Protein AF-A0A1I4RVF0-F1 (afdb_monomer)

Foldseek 3Di:
DDDPDDPDDDDQFFDFALWAFQFAALDADFDPCQLVFDPVDFDQQFWFWKFWWKKFFQFFAAAFDDKAAWDLVFFIETHADADPPPHFGWHALVQVLVLLLLLLCLLQSHFQAPDDWAQDWDQDPFPLCCVPAVVQQWDDDQQAIEGQWFKWWWFQDPPPRFIKTFTWHKAKEFLVNVCVQQVNCCSQKPAQFQFFVVVVVVCCVGPNFQKWAWDWAPFDWDQAPPRGTYTGTHTHDTRHHDFIWGWATGGFRHIRDVVDGDGDGITMTTGPTDPVLMDTADPVQVVFACSQPVPPPNCVVQVVDRIQMKIFHAPVPSHTPHIYNDSSDIGGFPAIQLLQACLSPPLNNDFADPPNHHTLSCSACWDDGPDPRRTGHHQKTWHMWGWPDHFFWDDWDKAFDDDDDCNLVLRFWDACDPLLFFHPDSNNHGDDSNDNSIHTRHGMDRFAADRVQQDGDDQDPVRVSRSSRMYIYGTTGRRIMTIIMMTGDSHRLLSLLSSLCSQCVLVDPQFFTAGHPPSLRNGRTMHMDTDQQPIWMGRPNPVDDTDRGDPVVSNSSVVSNLVVQQVVVVVVVWGSCQASSNLLVRLSRGNVLQVVQCVSNVYHSHDADDDPVDDRSSVSSNSNGHDHRSRSSSVRHHTDPPPSCSDDDPLPDPCRRPQLVVLCVVVVPPDSVCCLLHVNVLVVLVPDDDPVSVVVLVSSVVSCVVVVCPVDHDPVSVCCCCVRSNNDD

Organism: Ectothiorhodospira mobilis (NCBI:txid195064)

Solvent-accessible surface area (backbone atoms only — not comparable to full-atom values): 39232 Å² total; per-residue (Å²): 133,87,87,90,78,78,89,71,74,89,73,74,48,27,46,46,36,24,51,51,50,24,47,68,64,55,62,57,43,52,54,90,62,42,87,67,68,56,94,88,52,69,45,65,78,8,32,26,38,34,45,24,32,43,36,38,23,76,20,40,33,22,43,73,43,64,71,44,80,42,36,84,88,40,50,12,39,40,34,49,20,47,58,60,98,84,44,58,45,36,42,56,18,68,58,54,45,52,47,40,41,60,41,29,26,62,75,44,33,27,61,74,55,96,60,81,79,44,64,51,60,48,76,52,90,51,79,55,31,26,88,82,41,40,59,72,47,33,46,84,47,88,88,10,48,24,69,57,45,46,35,30,37,37,29,63,38,91,89,78,64,48,50,31,36,30,41,27,42,64,27,37,32,45,26,63,55,50,16,64,67,47,72,38,67,61,47,52,50,40,59,60,32,73,54,28,63,67,58,54,58,50,40,50,76,61,59,47,73,53,68,42,30,21,36,72,45,74,74,42,66,39,88,42,60,93,83,39,31,39,35,48,20,43,50,40,56,73,74,73,31,88,44,62,28,36,60,45,76,53,48,30,87,43,53,27,44,85,91,48,83,75,44,80,50,70,40,35,31,42,27,78,63,39,71,89,65,51,40,74,57,54,66,71,41,50,52,44,36,42,73,74,33,68,88,35,72,59,42,65,55,40,77,77,48,76,67,30,71,35,21,30,34,68,59,82,78,87,47,75,56,41,51,29,76,36,80,86,42,59,43,60,34,78,37,33,50,52,54,19,44,37,46,48,25,59,60,30,64,54,61,41,25,91,97,59,39,32,27,57,34,35,64,38,59,24,44,81,28,94,47,76,90,26,40,40,82,45,34,52,46,48,44,59,23,39,43,59,85,84,83,58,63,43,85,67,48,66,26,62,87,78,74,91,61,69,79,53,28,60,65,44,26,57,60,69,53,69,67,62,14,30,49,66,47,62,86,79,31,72,54,40,48,68,44,92,84,31,34,54,34,50,52,78,41,52,45,31,49,46,74,92,69,47,49,76,63,76,66,47,82,73,50,66,71,44,19,57,66,27,34,32,42,29,28,32,47,54,72,48,37,25,44,32,42,35,40,37,49,55,31,38,51,43,54,48,4,41,52,50,21,43,54,28,59,71,71,42,82,75,41,39,46,74,43,62,46,56,39,60,26,37,20,10,29,28,43,49,44,75,38,37,88,71,28,48,52,38,49,58,33,85,90,47,75,62,59,84,50,40,71,69,60,54,48,50,27,28,48,39,20,51,54,50,45,33,52,62,35,38,78,65,72,35,48,42,83,31,20,55,41,43,35,23,51,53,44,33,16,24,25,79,45,39,65,54,47,26,66,71,28,67,30,57,64,34,76,67,54,75,60,99,88,44,50,45,68,60,51,34,54,76,66,39,27,22,55,55,59,68,24,62,62,67,65,51,77,50,42,67,63,69,69,59,50,72,73,85,57,86,51,82,38,77,67,46,41,52,47,50,60,50,50,25,63,77,66,69,49,93,47,65,64,59,38,75,72,29,67,63,49,55,54,62,53,68,75,49,63,72,72,62,32,54,54,52,49,53,35,54,49,52,46,34,55,78,66,57,51,74,81,76,52,56,78,81,41,50,54,46,39,32,77,73,70,61,78,52,135

InterPro domains:
  IPR005537 CRISPR type III-associated protein [PF03787] (54-289)
  IPR023825 CRISPR-associated RAMP BGP1436 [TIGR03986] (18-589)

Mean predicted aligned error: 10.96 Å

Sequence (729 aa):
MADRNGNRGGQEQAISAPYNFVPLSGWVHTPEWGPQVGHDRPFRDGVSGTLAFTLHADSPLLVGGPQKPATESAPGEVHPFRLGDNGPYAIPGSSLKGMLRSVVEIAGFGRMRMVDDQRLSVRDLTSGARPFYGDRMTENKGGGSRPKSRAGWLRLDPETGRPRLTPCQYARVEHDDLARFSGDDWWKAVKREPQAKRKYERWHRRAGDRTIRFTPEPEKAHDHSRGNKLVYRKATDLGSGETEGTLVFTGQPSTRDPKKPGRKHLEFIFFDCDRDAEQEIAEPVWRDFLHIHAESDDWEAWRKESWIPVFYLDDGKGGIASMGLALMYRLAYENSIHEAIVHTSSEHLALPGEGHGYDLADLLFGTVGAEQDAALRGRVTCEYATAEGDPRPMKPQTTILNGPKPTFYPNYVVQKSDGRGRLKDAKKGYATFMDKDVVIRGFKRYPARPADQVAVQEVTNTQQKNRKVQVKLHPLEPGTTFRGRIRFHNLRPAELGALLWAMTWGGNQQLRHGLGMGKPFGFGQVRLEVDPAASELLPNDPAVGSPAVDEAILAQYRQAFVTHMEAEHGRRGGAWSTCRQIANLVAMADPANAPQYEAATGTELRHLHLDERTNEFRDAKNAHAVLPDYAAVLGVETGGEARGSGGAGDYGHPWLDEAIPRLVAENHARDPEEIIRGKTLAEAWNGLEGEEREAVRAAIKALWEKRGLLEDPPRSQKKLIRNVYGWLE

pLDDT: mean 89.82, std 12.07, range [23.12, 98.88]

Structure (mmCIF, N/CA/C/O backbone):
data_AF-A0A1I4RVF0-F1
#
_entry.id   AF-A0A1I4RVF0-F1
#
loop_
_atom_site.group_PDB
_atom_site.id
_atom_site.type_symbol
_atom_site.label_atom_id
_atom_site.label_alt_id
_atom_site.label_comp_id
_atom_site.label_asym_id
_atom_site.label_entity_id
_atom_site.label_seq_id
_atom_site.pdbx_PDB_ins_code
_atom_site.Cartn_x
_atom_site.Cartn_y
_atom_site.Cartn_z
_atom_site.occupancy
_atom_site.B_iso_or_equiv
_atom_site.auth_seq_id
_atom_site.auth_comp_id
_atom_site.auth_asym_id
_atom_site.auth_atom_id
_atom_site.pdbx_PDB_model_num
ATOM 1 N N . MET A 1 1 ? 34.444 -10.234 19.963 1.00 31.52 1 MET A N 1
ATOM 2 C CA . MET A 1 1 ? 35.204 -11.160 19.094 1.00 31.52 1 MET A CA 1
ATOM 3 C C . MET A 1 1 ? 34.784 -12.571 19.463 1.00 31.52 1 MET A C 1
ATOM 5 O O . MET A 1 1 ? 34.744 -12.810 20.657 1.00 31.52 1 MET A O 1
ATOM 9 N N . ALA A 1 2 ? 34.487 -13.403 18.448 1.00 27.31 2 ALA A N 1
ATOM 10 C CA . ALA A 1 2 ? 34.086 -14.828 18.479 1.00 27.31 2 ALA A CA 1
ATOM 11 C C . ALA A 1 2 ? 32.836 -15.140 19.341 1.00 27.31 2 ALA A C 1
ATOM 13 O O . ALA A 1 2 ? 32.809 -14.826 20.515 1.00 27.31 2 ALA A O 1
ATOM 14 N N . ASP A 1 3 ? 31.711 -15.650 18.839 1.00 23.12 3 ASP A N 1
ATOM 15 C CA . ASP A 1 3 ? 31.507 -16.654 17.794 1.00 23.12 3 ASP A CA 1
ATOM 16 C C . ASP A 1 3 ? 30.412 -16.231 16.798 1.00 23.12 3 ASP A C 1
ATOM 18 O O . ASP A 1 3 ? 29.235 -16.105 17.130 1.00 23.12 3 ASP A O 1
ATOM 22 N N . ARG A 1 4 ? 30.799 -16.032 15.535 1.00 30.28 4 ARG A N 1
ATOM 23 C CA . ARG A 1 4 ? 29.888 -15.986 14.379 1.00 30.28 4 ARG A CA 1
ATOM 24 C C . ARG A 1 4 ? 30.292 -17.104 13.430 1.00 30.28 4 ARG A C 1
ATOM 26 O O . ARG A 1 4 ? 30.818 -16.844 12.359 1.00 30.28 4 ARG A O 1
ATOM 33 N N . ASN A 1 5 ? 30.123 -18.341 13.878 1.00 32.56 5 ASN A N 1
ATOM 34 C CA . ASN A 1 5 ? 30.130 -19.520 13.016 1.00 32.56 5 ASN A CA 1
ATOM 35 C C . ASN A 1 5 ? 29.340 -20.648 13.693 1.00 32.56 5 ASN A C 1
ATOM 37 O O . ASN A 1 5 ? 29.842 -21.728 13.979 1.00 32.56 5 ASN A O 1
ATOM 41 N N . GLY A 1 6 ? 28.063 -20.368 13.954 1.00 26.19 6 GLY A N 1
ATOM 42 C CA . GLY A 1 6 ? 27.062 -21.396 14.198 1.00 26.19 6 GLY A CA 1
ATOM 43 C C . GLY A 1 6 ? 26.441 -21.790 12.867 1.00 26.19 6 GLY A C 1
ATOM 44 O O . GLY A 1 6 ? 25.576 -21.085 12.352 1.00 26.19 6 GLY A O 1
ATOM 45 N N . ASN A 1 7 ? 26.906 -22.902 12.313 1.00 31.20 7 ASN A N 1
ATOM 46 C CA . ASN A 1 7 ? 26.245 -23.652 11.257 1.00 31.20 7 ASN A CA 1
ATOM 47 C C . ASN A 1 7 ? 24.823 -24.028 11.733 1.00 31.20 7 ASN A C 1
ATOM 49 O O . ASN A 1 7 ? 24.636 -25.063 12.368 1.00 31.20 7 ASN A O 1
ATOM 53 N N . ARG A 1 8 ? 23.822 -23.165 11.500 1.00 32.34 8 ARG A N 1
ATOM 54 C CA . ARG A 1 8 ? 22.405 -23.539 11.611 1.00 32.34 8 ARG A CA 1
ATOM 55 C C . ARG A 1 8 ? 22.032 -24.237 10.307 1.00 32.34 8 ARG A C 1
ATOM 57 O O . ARG A 1 8 ? 21.879 -23.584 9.278 1.00 32.34 8 ARG A O 1
ATOM 64 N N . GLY A 1 9 ? 21.934 -25.565 10.355 1.00 26.28 9 GLY A N 1
ATOM 65 C CA . GLY A 1 9 ? 21.313 -26.357 9.295 1.00 26.28 9 GLY A CA 1
ATOM 66 C C . GLY A 1 9 ? 19.937 -25.789 8.930 1.00 26.28 9 GLY A C 1
ATOM 67 O O . GLY A 1 9 ? 19.254 -25.225 9.783 1.00 26.28 9 GLY A O 1
ATOM 68 N N . GLY A 1 10 ? 19.586 -25.887 7.646 1.00 35.22 10 GLY A N 1
ATOM 69 C CA . GLY A 1 10 ? 18.468 -25.201 6.999 1.00 35.22 10 GLY A CA 1
ATOM 70 C C . GLY A 1 10 ? 17.158 -25.196 7.783 1.00 35.22 10 GLY A C 1
ATOM 71 O O . GLY A 1 10 ? 16.382 -26.141 7.702 1.00 35.22 10 GLY A O 1
ATOM 72 N N . GLN A 1 11 ? 16.883 -24.086 8.466 1.00 42.00 11 GLN A N 1
ATOM 73 C CA . GLN A 1 11 ? 15.515 -23.708 8.785 1.00 42.00 11 GLN A CA 1
ATOM 74 C C . GLN A 1 11 ? 14.950 -22.947 7.587 1.00 42.00 11 GLN A C 1
ATOM 76 O O . GLN A 1 11 ? 15.503 -21.947 7.130 1.00 42.00 11 GLN A O 1
ATOM 81 N N . GLU A 1 12 ? 13.880 -23.503 7.038 1.00 53.47 12 GLU A N 1
ATOM 82 C CA . GLU A 1 12 ? 13.082 -22.967 5.947 1.00 53.47 12 GLU A CA 1
ATOM 83 C C . GLU A 1 12 ? 12.442 -21.645 6.396 1.00 53.47 12 GLU A C 1
ATOM 85 O O . GLU A 1 12 ? 11.493 -21.654 7.169 1.00 53.47 12 GLU A O 1
ATOM 90 N N . GLN A 1 13 ? 12.988 -20.505 5.964 1.00 76.44 13 GLN A N 1
ATOM 91 C CA . GLN A 1 13 ? 12.500 -19.189 6.394 1.00 76.44 13 GLN A CA 1
ATOM 92 C C . GLN A 1 13 ? 11.445 -18.628 5.437 1.00 76.44 13 GLN A C 1
ATOM 94 O O . GLN A 1 13 ? 11.623 -18.625 4.214 1.00 76.44 13 GLN A O 1
ATOM 99 N N . ALA A 1 14 ? 10.367 -18.111 6.021 1.00 92.06 14 ALA A N 1
ATOM 100 C CA . ALA A 1 14 ? 9.341 -17.338 5.332 1.00 92.06 14 ALA A CA 1
ATOM 101 C C . ALA A 1 14 ? 9.842 -15.934 4.917 1.00 92.06 14 ALA A C 1
ATOM 103 O O . ALA A 1 14 ? 11.005 -15.575 5.113 1.00 92.06 14 ALA A O 1
ATOM 104 N N . ILE A 1 15 ? 8.966 -15.093 4.352 1.00 93.56 15 ILE A N 1
ATOM 105 C CA . ILE A 1 15 ? 9.299 -13.677 4.120 1.00 93.56 15 ILE A CA 1
ATOM 106 C C . ILE A 1 15 ? 9.163 -12.871 5.418 1.00 93.56 15 ILE A C 1
ATOM 108 O O . ILE A 1 15 ? 8.072 -12.772 5.974 1.00 93.56 15 ILE A O 1
ATOM 112 N N . SER A 1 16 ? 10.244 -12.197 5.820 1.00 93.31 16 SER A N 1
ATOM 113 C CA . SER A 1 16 ? 10.211 -11.160 6.857 1.00 93.31 16 SER A CA 1
ATOM 114 C C . SER A 1 16 ? 9.492 -9.899 6.353 1.00 93.31 16 SER A C 1
ATOM 116 O O . SER A 1 16 ? 9.802 -9.356 5.286 1.00 93.31 16 SER A O 1
ATOM 118 N N . ALA A 1 17 ? 8.505 -9.436 7.116 1.00 94.69 17 ALA A N 1
ATOM 119 C CA . ALA A 1 17 ? 7.811 -8.175 6.893 1.00 94.69 17 ALA A CA 1
ATOM 120 C C . ALA A 1 17 ? 7.305 -7.631 8.236 1.00 94.69 17 ALA A C 1
ATOM 122 O O . ALA A 1 17 ? 6.844 -8.408 9.066 1.00 94.69 17 ALA A O 1
ATOM 123 N N . PRO A 1 18 ? 7.283 -6.303 8.454 1.00 95.44 18 PRO A N 1
ATOM 124 C CA . PRO A 1 18 ? 6.752 -5.749 9.696 1.00 95.44 18 PRO A CA 1
ATOM 125 C C . PRO A 1 18 ? 5.219 -5.712 9.726 1.00 95.44 18 PRO A C 1
ATOM 127 O O . PRO A 1 18 ? 4.635 -5.216 10.685 1.00 95.44 18 PRO A O 1
ATOM 130 N N . TYR A 1 19 ? 4.580 -6.174 8.652 1.00 96.62 19 TYR A N 1
ATOM 131 C CA . TYR A 1 19 ? 3.144 -6.178 8.431 1.00 96.62 19 TYR A CA 1
ATOM 132 C C . TYR A 1 19 ? 2.695 -7.548 7.936 1.00 96.62 19 TYR A C 1
ATOM 134 O O . TYR A 1 19 ? 3.459 -8.260 7.284 1.00 96.62 19 TYR A O 1
ATOM 142 N N . ASN A 1 20 ? 1.424 -7.850 8.161 1.00 97.00 20 ASN A N 1
ATOM 143 C CA . ASN A 1 20 ? 0.711 -8.922 7.487 1.00 97.00 20 ASN A CA 1
ATOM 144 C C . ASN A 1 20 ? -0.647 -8.386 6.997 1.00 97.00 20 ASN A C 1
ATOM 146 O O . ASN A 1 20 ? -0.831 -7.167 6.899 1.00 97.00 20 ASN A O 1
ATOM 150 N N . PHE A 1 21 ? -1.563 -9.258 6.598 1.00 97.38 21 PHE A N 1
ATOM 151 C CA . PHE A 1 21 ? -2.809 -8.868 5.951 1.00 97.38 21 PHE A CA 1
ATOM 152 C C . PHE A 1 21 ? -3.987 -9.617 6.549 1.00 97.38 21 PHE A C 1
ATOM 154 O O . PHE A 1 21 ? -3.898 -10.811 6.818 1.00 97.38 21 PHE A O 1
ATOM 161 N N . VAL A 1 22 ? -5.096 -8.906 6.716 1.00 98.06 22 VAL A N 1
ATOM 162 C CA . VAL A 1 22 ? -6.393 -9.531 6.936 1.00 98.06 22 VAL A CA 1
ATOM 163 C C . VAL A 1 22 ? -7.003 -9.829 5.564 1.00 98.06 22 VAL A C 1
ATOM 165 O O . VAL A 1 22 ? -7.136 -8.886 4.778 1.00 98.06 22 VAL A O 1
ATOM 168 N N . PRO A 1 23 ? -7.340 -11.093 5.244 1.00 96.25 23 PRO A N 1
ATOM 169 C CA . PRO A 1 23 ? -7.918 -11.442 3.949 1.00 96.25 23 PRO A CA 1
ATOM 170 C C . PRO A 1 23 ? -9.249 -10.728 3.707 1.00 96.25 23 PRO A C 1
ATOM 172 O O . PRO A 1 23 ? -9.954 -10.380 4.653 1.00 96.25 23 PRO A O 1
ATOM 175 N N . LEU A 1 24 ? -9.571 -10.512 2.430 1.00 94.75 24 LEU A N 1
ATOM 176 C CA . LEU A 1 24 ? -10.883 -10.014 2.029 1.00 94.75 24 LEU A CA 1
ATOM 177 C C . LEU A 1 24 ? -11.914 -11.136 2.054 1.00 94.75 24 LEU A C 1
ATOM 179 O O . LEU A 1 24 ? -11.693 -12.199 1.477 1.00 94.75 24 LEU A O 1
ATOM 183 N N . SER A 1 25 ? -13.060 -10.847 2.658 1.00 94.06 25 SER A N 1
ATOM 184 C CA . SER A 1 25 ? -14.284 -11.623 2.509 1.00 94.06 25 SER A CA 1
ATOM 185 C C . SER A 1 25 ? -14.731 -11.657 1.043 1.00 94.06 25 SER A C 1
ATOM 187 O O . SER A 1 25 ? -14.588 -10.672 0.320 1.00 94.06 25 SER A O 1
ATOM 189 N N . GLY A 1 26 ? -15.331 -12.770 0.614 1.00 92.81 26 GLY A N 1
ATOM 190 C CA . GLY A 1 26 ? -15.964 -12.893 -0.707 1.00 92.81 26 GLY A CA 1
ATOM 191 C C . GLY A 1 26 ? -17.271 -12.100 -0.862 1.00 92.81 26 GLY A C 1
ATOM 192 O O . GLY A 1 26 ? -17.894 -12.156 -1.913 1.00 92.81 26 GLY A O 1
ATOM 193 N N . TRP A 1 27 ? -17.701 -11.377 0.172 1.00 94.00 27 TRP A N 1
ATOM 194 C CA . TRP A 1 27 ? -18.919 -10.564 0.187 1.00 94.00 27 TRP A CA 1
ATOM 195 C C . TRP A 1 27 ? -18.754 -9.352 1.109 1.00 94.00 27 TRP A C 1
ATOM 197 O O . TRP A 1 27 ? -17.885 -9.346 1.992 1.00 94.00 27 TRP A O 1
ATOM 207 N N . VAL A 1 28 ? -19.617 -8.356 0.927 1.00 95.94 28 VAL A N 1
ATOM 208 C CA . VAL A 1 28 ? -19.710 -7.141 1.735 1.00 95.94 28 VAL A CA 1
ATOM 209 C C . VAL A 1 28 ? -21.043 -7.123 2.473 1.00 95.94 28 VAL A C 1
ATOM 211 O O . VAL A 1 28 ? -22.108 -7.321 1.889 1.00 95.94 28 VAL A O 1
ATOM 214 N N . HIS A 1 29 ? -21.010 -6.844 3.773 1.00 96.94 29 HIS A N 1
ATOM 215 C CA . HIS A 1 29 ? -22.234 -6.702 4.545 1.00 96.94 29 HIS A CA 1
ATOM 216 C C . HIS A 1 29 ? -22.848 -5.313 4.371 1.00 96.94 29 HIS A C 1
ATOM 218 O O . HIS A 1 29 ? -22.268 -4.293 4.748 1.00 96.94 29 HIS A O 1
ATOM 224 N N . THR A 1 30 ? -24.067 -5.300 3.838 1.00 96.06 30 THR A N 1
ATOM 225 C CA . THR A 1 30 ? -24.895 -4.113 3.643 1.00 96.06 30 THR A CA 1
ATOM 226 C C . THR A 1 30 ? -26.164 -4.246 4.491 1.00 96.06 30 THR A C 1
ATOM 228 O O . THR A 1 30 ? -27.055 -5.025 4.152 1.00 96.06 30 THR A O 1
ATOM 231 N N . PRO A 1 31 ? -26.263 -3.546 5.638 1.00 95.94 31 PRO A N 1
ATOM 232 C CA . PRO A 1 31 ? -27.449 -3.632 6.477 1.00 95.94 31 PRO A CA 1
ATOM 233 C C . PRO A 1 31 ? -28.730 -3.194 5.759 1.00 95.94 31 PRO A C 1
ATOM 235 O O . PRO A 1 31 ? -28.767 -2.134 5.134 1.00 95.94 31 PRO A O 1
ATOM 238 N N . GLU A 1 32 ? -29.813 -3.955 5.935 1.00 94.44 32 GLU A N 1
ATOM 239 C CA . GLU A 1 32 ? -31.128 -3.685 5.323 1.00 94.44 32 GLU A CA 1
ATOM 240 C C . GLU A 1 32 ? -31.720 -2.320 5.712 1.00 94.44 32 GLU A C 1
ATOM 242 O O . GLU A 1 32 ? -32.492 -1.722 4.966 1.00 94.44 32 GLU A O 1
ATOM 247 N N . TRP A 1 33 ? -31.338 -1.795 6.879 1.00 94.88 33 TRP A N 1
ATOM 248 C CA . TRP A 1 33 ? -31.778 -0.485 7.355 1.00 94.88 33 TRP A CA 1
ATOM 249 C C . TRP A 1 33 ? -30.941 0.665 6.798 1.00 94.88 33 TRP A C 1
ATOM 251 O O . TRP A 1 33 ? -31.292 1.820 7.024 1.00 94.88 33 TRP A O 1
ATOM 261 N N . GLY A 1 34 ? -29.848 0.382 6.081 1.00 93.31 34 GLY A N 1
ATOM 262 C CA . GLY A 1 34 ? -28.947 1.389 5.527 1.00 93.31 34 GLY A CA 1
ATOM 263 C C . GLY A 1 34 ? -29.659 2.484 4.718 1.00 93.31 34 GLY A C 1
ATOM 264 O O . GLY A 1 34 ? -29.406 3.657 4.982 1.00 93.31 34 GLY A O 1
ATOM 265 N N . PRO A 1 35 ? -30.601 2.150 3.811 1.00 90.56 35 PRO A N 1
ATOM 266 C CA . PRO A 1 35 ? -31.382 3.145 3.066 1.00 90.56 35 PRO A CA 1
ATOM 267 C C . PRO A 1 35 ? -32.287 4.038 3.931 1.00 90.56 35 PRO A C 1
ATOM 269 O O . PRO A 1 35 ? -32.709 5.096 3.483 1.00 90.56 35 PRO A O 1
ATOM 272 N N . GLN A 1 36 ? -32.604 3.619 5.159 1.00 91.94 36 GLN A N 1
ATOM 273 C CA . GLN A 1 36 ? -33.457 4.368 6.089 1.00 91.94 36 GLN A CA 1
ATOM 274 C C . GLN A 1 36 ? -32.647 5.304 6.997 1.00 91.94 36 GLN A C 1
ATOM 276 O O . GLN A 1 36 ? -33.224 6.048 7.790 1.00 91.94 36 GLN A O 1
ATOM 281 N N . VAL A 1 37 ? -31.313 5.253 6.931 1.00 92.00 37 VAL A N 1
ATOM 282 C CA . VAL A 1 37 ? -30.448 6.053 7.797 1.00 92.00 37 VAL A CA 1
ATOM 283 C C . VAL A 1 37 ? -30.539 7.529 7.414 1.00 92.00 37 VAL A C 1
ATOM 285 O O . VAL A 1 37 ? -30.130 7.932 6.330 1.00 92.00 37 VAL A O 1
ATOM 288 N N . GLY A 1 38 ? -31.007 8.347 8.356 1.00 86.50 38 GLY A N 1
ATOM 289 C CA . GLY A 1 38 ? -31.074 9.802 8.237 1.00 86.50 38 GLY A CA 1
ATOM 290 C C . GLY A 1 38 ? -30.643 10.516 9.520 1.00 86.50 38 GLY A C 1
ATOM 291 O O . GLY A 1 38 ? -30.521 9.909 10.589 1.00 86.50 38 GLY A O 1
ATOM 292 N N . HIS A 1 39 ? -30.400 11.825 9.403 1.00 88.06 39 HIS A N 1
ATOM 293 C CA . HIS A 1 39 ? -30.168 12.729 10.548 1.00 88.06 39 HIS A CA 1
ATOM 294 C C . HIS A 1 39 ? -31.462 13.408 11.023 1.00 88.06 39 HIS A C 1
ATOM 296 O O . HIS A 1 39 ? -31.506 13.968 12.111 1.00 88.06 39 HIS A O 1
ATOM 302 N N . ASP A 1 40 ? -32.507 13.385 10.201 1.00 90.75 40 ASP A N 1
ATOM 303 C CA . ASP A 1 40 ? -33.799 14.037 10.424 1.00 90.75 40 ASP A CA 1
ATOM 304 C C . ASP A 1 40 ? -34.864 13.080 10.981 1.00 90.75 40 ASP A C 1
ATOM 306 O O . ASP A 1 40 ? -35.785 13.519 11.669 1.00 90.75 40 ASP A O 1
ATOM 310 N N . ARG A 1 41 ? -34.734 11.774 10.715 1.00 91.81 41 ARG A N 1
ATOM 311 C CA . ARG A 1 41 ? -35.668 10.735 11.173 1.00 91.81 41 ARG A CA 1
ATOM 312 C C . ARG A 1 41 ? -34.951 9.676 12.010 1.00 91.81 41 ARG A C 1
ATOM 314 O O . ARG A 1 41 ? -34.367 8.745 11.454 1.00 91.81 41 ARG A O 1
ATOM 321 N N . PRO A 1 42 ? -34.979 9.806 13.348 1.00 93.50 42 PRO A N 1
ATOM 322 C CA . PRO A 1 42 ? -34.372 8.823 14.229 1.00 93.50 42 PRO A CA 1
ATOM 323 C C . PRO A 1 42 ? -35.067 7.458 14.169 1.00 93.50 42 PRO A C 1
ATOM 325 O O . PRO A 1 42 ? -36.295 7.380 14.114 1.00 93.50 42 PRO A O 1
ATOM 328 N N . PHE A 1 43 ? -34.291 6.375 14.230 1.00 96.75 43 PHE A N 1
ATOM 329 C CA . PHE A 1 43 ? -34.828 5.035 14.439 1.00 96.75 43 PHE A CA 1
ATOM 330 C C . PHE A 1 43 ? -35.451 4.954 15.825 1.00 96.75 43 PHE A C 1
ATOM 332 O O . PHE A 1 43 ? -34.860 5.433 16.794 1.00 96.75 43 PHE A O 1
ATOM 339 N N . ARG A 1 44 ? -36.607 4.298 15.938 1.00 95.62 44 ARG A N 1
ATOM 340 C CA . ARG A 1 44 ? -37.278 4.112 17.228 1.00 95.62 44 ARG A CA 1
ATOM 341 C C . ARG A 1 44 ? -36.400 3.352 18.229 1.00 95.62 44 ARG A C 1
ATOM 343 O O . ARG A 1 44 ? -36.330 3.736 19.386 1.00 95.62 44 ARG A O 1
ATOM 350 N N . ASP A 1 45 ? -35.705 2.312 17.773 1.00 95.69 45 ASP A N 1
ATOM 351 C CA . ASP A 1 45 ? -34.746 1.526 18.562 1.00 95.69 45 ASP A CA 1
ATOM 352 C C . ASP A 1 45 ? -33.329 2.133 18.583 1.00 95.69 45 ASP A C 1
ATOM 354 O O . ASP A 1 45 ? -32.399 1.520 19.105 1.00 95.69 45 ASP A O 1
ATOM 358 N N . GLY A 1 46 ? -33.142 3.314 17.989 1.00 97.06 46 GLY A N 1
ATOM 359 C CA . GLY A 1 46 ? -31.855 3.992 17.935 1.00 97.06 46 GLY A CA 1
ATOM 360 C C . GLY A 1 46 ? -31.492 4.693 19.244 1.00 97.06 46 GLY A C 1
ATOM 361 O O . GLY A 1 46 ? -32.340 4.988 20.087 1.00 97.06 46 GLY A O 1
ATOM 362 N N . VAL A 1 47 ? -30.205 4.993 19.390 1.00 97.75 47 VAL A N 1
ATOM 363 C CA . VAL A 1 47 ? -29.629 5.657 20.561 1.00 97.75 47 VAL A CA 1
ATOM 364 C C . VAL A 1 47 ? -28.697 6.771 20.102 1.00 97.75 47 VAL A C 1
ATOM 366 O O . VAL A 1 47 ? -27.904 6.603 19.174 1.00 97.75 47 VAL A O 1
ATOM 369 N N . SER A 1 48 ? -28.766 7.916 20.768 1.00 97.75 48 SER A N 1
ATOM 370 C CA . SER A 1 48 ? -27.798 9.010 20.644 1.00 97.75 48 SER A CA 1
ATOM 371 C C . SER A 1 48 ? -27.016 9.157 21.947 1.00 97.75 48 SER A C 1
ATOM 373 O O . SER A 1 48 ? -27.457 8.675 22.985 1.00 97.75 48 SER A O 1
ATOM 375 N N . GLY A 1 49 ? -25.861 9.818 21.936 1.00 97.56 49 GLY A N 1
ATOM 376 C CA . GLY A 1 49 ? -25.134 10.024 23.185 1.00 97.56 49 GLY A CA 1
ATOM 377 C C . GLY A 1 49 ? -23.660 10.348 23.038 1.00 97.56 49 GLY A C 1
ATOM 378 O O . GLY A 1 49 ? -23.177 10.761 21.978 1.00 97.56 49 GLY A O 1
ATOM 379 N N . THR A 1 50 ? -22.949 10.163 24.147 1.00 98.50 50 THR A N 1
ATOM 380 C CA . THR A 1 50 ? -21.513 10.415 24.253 1.00 98.50 50 THR A CA 1
ATOM 381 C C . THR A 1 50 ? -20.835 9.272 24.999 1.00 98.50 50 THR A C 1
ATOM 383 O O . THR A 1 50 ? -21.259 8.905 26.087 1.00 98.50 50 THR A O 1
ATOM 386 N N . LEU A 1 51 ? -19.751 8.739 24.438 1.00 98.69 51 LEU A N 1
ATOM 387 C CA . LEU A 1 51 ? -18.860 7.794 25.107 1.00 98.69 51 LEU A CA 1
ATOM 388 C C . LEU A 1 51 ? -17.595 8.534 25.538 1.00 98.69 51 LEU A C 1
ATOM 390 O O . LEU A 1 51 ? -16.812 8.965 24.685 1.00 98.69 51 LEU A O 1
ATOM 394 N N . ALA A 1 52 ? -17.394 8.697 26.842 1.00 98.75 52 ALA A N 1
ATOM 395 C CA . ALA A 1 52 ? -16.120 9.148 27.386 1.00 98.75 52 ALA A CA 1
ATOM 396 C C . ALA A 1 52 ? -15.132 7.978 27.420 1.00 98.75 52 ALA A C 1
ATOM 398 O O . ALA A 1 52 ? -15.520 6.835 27.662 1.00 98.75 52 ALA A O 1
ATOM 399 N N . PHE A 1 53 ? -13.855 8.244 27.151 1.00 98.62 53 PHE A N 1
ATOM 400 C CA . PHE A 1 53 ? -12.834 7.203 27.171 1.00 98.62 53 PHE A CA 1
ATOM 401 C C . PHE A 1 53 ? -11.474 7.718 27.641 1.00 98.62 53 PHE A C 1
ATOM 403 O O . PHE A 1 53 ? -11.128 8.891 27.459 1.00 98.62 53 PHE A O 1
ATOM 410 N N . THR A 1 54 ? -10.682 6.784 28.160 1.00 98.69 54 THR A N 1
ATOM 411 C CA . THR A 1 54 ? -9.243 6.928 28.377 1.00 98.69 54 THR A CA 1
ATOM 412 C C . THR A 1 54 ? -8.509 6.036 27.383 1.00 98.69 54 THR A C 1
ATOM 414 O O . THR A 1 54 ? -8.772 4.839 27.282 1.00 98.69 54 THR A O 1
ATOM 417 N N . LEU A 1 55 ? -7.592 6.617 26.616 1.00 98.69 55 LEU A N 1
ATOM 418 C CA . LEU A 1 55 ? -6.687 5.898 25.729 1.00 98.69 55 LEU A CA 1
ATOM 419 C C . LEU A 1 55 ? -5.326 5.773 26.405 1.00 98.69 55 LEU A C 1
ATOM 421 O O . LEU A 1 55 ? -4.741 6.776 26.805 1.00 98.69 55 LEU A O 1
ATOM 425 N N . HIS A 1 56 ? -4.809 4.552 26.473 1.00 98.44 56 HIS A N 1
ATOM 426 C CA . HIS A 1 56 ? -3.496 4.246 27.036 1.00 98.44 56 HIS A CA 1
ATOM 427 C C . HIS A 1 56 ? -2.521 3.898 25.915 1.00 98.44 56 HIS A C 1
ATOM 429 O O . HIS A 1 56 ? -2.830 3.057 25.066 1.00 98.44 56 HIS A O 1
ATOM 435 N N . ALA A 1 57 ? -1.354 4.540 25.900 1.00 98.25 57 ALA A N 1
ATOM 436 C CA . ALA A 1 57 ? -0.269 4.201 24.988 1.00 98.25 57 ALA A CA 1
ATOM 437 C C . ALA A 1 57 ? 0.624 3.112 25.595 1.00 98.25 57 ALA A C 1
ATOM 439 O O . ALA A 1 57 ? 1.480 3.403 26.419 1.00 98.25 57 ALA A O 1
ATOM 440 N N . ASP A 1 58 ? 0.483 1.860 25.167 1.00 98.06 58 ASP A N 1
ATOM 441 C CA . ASP A 1 58 ? 1.278 0.739 25.702 1.00 98.06 58 ASP A CA 1
ATOM 442 C C . ASP A 1 58 ? 2.652 0.590 25.012 1.00 98.06 58 ASP A C 1
ATOM 444 O O . ASP A 1 58 ? 3.417 -0.332 25.277 1.00 98.06 58 ASP A O 1
ATOM 448 N N . SER A 1 59 ? 2.970 1.500 24.093 1.00 98.06 59 SER A N 1
ATOM 449 C CA . SER A 1 59 ? 4.243 1.608 23.371 1.00 98.06 59 SER A CA 1
ATOM 450 C C . SER A 1 59 ? 4.484 3.082 23.009 1.00 98.06 59 SER A C 1
ATOM 452 O O . SER A 1 59 ? 3.556 3.887 23.154 1.00 98.06 59 SER A O 1
ATOM 454 N N . PRO A 1 60 ? 5.675 3.469 22.512 1.00 98.06 60 PRO A N 1
ATOM 455 C CA . PRO A 1 60 ? 5.931 4.850 22.124 1.00 98.06 60 PRO A CA 1
ATOM 456 C C . PRO A 1 60 ? 4.906 5.333 21.094 1.00 98.06 60 PRO A C 1
ATOM 458 O O . PRO A 1 60 ? 4.664 4.660 20.089 1.00 98.06 60 PRO A O 1
ATOM 461 N N . LEU A 1 61 ? 4.300 6.498 21.327 1.00 98.06 61 LEU A N 1
ATOM 462 C CA . LEU A 1 61 ? 3.210 7.015 20.497 1.00 98.06 61 LEU A CA 1
ATOM 463 C C . LEU A 1 61 ? 3.639 8.275 19.746 1.00 98.06 61 LEU A C 1
ATOM 465 O O . LEU A 1 61 ? 4.043 9.268 20.345 1.00 98.06 61 LEU A O 1
ATOM 469 N N . LEU A 1 62 ? 3.489 8.265 18.420 1.00 97.44 62 LEU A N 1
ATOM 470 C CA . LEU A 1 62 ? 3.754 9.428 17.573 1.00 97.44 62 LEU A CA 1
ATOM 471 C C . LEU A 1 62 ? 2.581 9.693 16.630 1.00 97.44 62 LEU A C 1
ATOM 473 O O . LEU A 1 62 ? 2.565 9.244 15.484 1.00 97.44 62 LEU A O 1
ATOM 477 N N . VAL A 1 63 ? 1.594 10.449 17.100 1.00 96.44 63 VAL A N 1
ATOM 478 C CA . VAL A 1 63 ? 0.569 11.032 16.226 1.00 96.44 63 VAL A CA 1
ATOM 479 C C . VAL A 1 63 ? 1.128 12.344 15.685 1.00 96.44 63 VAL A C 1
ATOM 481 O O . VAL A 1 63 ? 1.337 13.280 16.448 1.00 96.44 63 VAL A O 1
ATOM 484 N N . GLY A 1 64 ? 1.476 12.366 14.396 1.00 83.75 64 GLY A N 1
ATOM 485 C CA . GLY A 1 64 ? 2.297 13.425 13.803 1.00 83.75 64 GLY A CA 1
ATOM 486 C C . GLY A 1 64 ? 1.640 14.809 13.834 1.00 83.75 64 GLY A C 1
ATOM 487 O O . GLY A 1 64 ? 0.511 14.974 13.382 1.00 83.75 64 GLY A O 1
ATOM 488 N N . GLY A 1 65 ? 2.380 15.793 14.344 1.00 87.00 65 GLY A N 1
ATOM 489 C CA . GLY A 1 65 ? 2.073 17.221 14.308 1.00 87.00 65 GLY A CA 1
ATOM 490 C C . GLY A 1 65 ? 3.041 17.962 13.376 1.00 87.00 65 GLY A C 1
ATOM 491 O O . GLY A 1 65 ? 3.085 17.632 12.191 1.00 87.00 65 GLY A O 1
ATOM 492 N N . PRO A 1 66 ? 3.835 18.935 13.869 1.00 86.75 66 PRO A N 1
ATOM 493 C CA . PRO A 1 66 ? 4.842 19.623 13.060 1.00 86.75 66 PRO A CA 1
ATOM 494 C C . PRO A 1 66 ? 5.855 18.659 12.427 1.00 86.75 66 PRO A C 1
ATOM 496 O O . PRO A 1 66 ? 6.407 17.781 13.101 1.00 86.75 66 PRO A O 1
ATOM 499 N N . GLN A 1 67 ? 6.131 18.856 11.135 1.00 93.00 67 GLN A N 1
ATOM 500 C CA . GLN A 1 67 ? 7.094 18.061 10.371 1.00 93.00 67 GLN A CA 1
ATOM 501 C C . GLN A 1 67 ? 8.121 18.955 9.681 1.00 93.00 67 GLN A C 1
ATOM 503 O O . GLN A 1 67 ? 7.785 20.012 9.148 1.00 93.00 67 GLN A O 1
ATOM 508 N N . LYS A 1 68 ? 9.376 18.501 9.653 1.00 94.88 68 LYS A N 1
ATOM 509 C CA . LYS A 1 68 ? 10.448 19.100 8.853 1.00 94.88 68 LYS A CA 1
ATOM 510 C C . LYS A 1 68 ? 10.845 18.121 7.746 1.00 94.88 68 LYS A C 1
ATOM 512 O O . LYS A 1 68 ? 11.236 16.999 8.073 1.00 94.88 68 LYS A O 1
ATOM 517 N N . PRO A 1 69 ? 10.766 18.504 6.460 1.00 93.88 69 PRO A N 1
ATOM 518 C CA . PRO A 1 69 ? 11.229 17.658 5.366 1.00 93.88 69 PRO A CA 1
ATOM 519 C C . PRO A 1 69 ? 12.726 17.352 5.472 1.00 93.88 69 PRO A C 1
ATOM 521 O O . PRO A 1 69 ? 13.508 18.166 5.963 1.00 93.88 69 PRO A O 1
ATOM 524 N N . ALA A 1 70 ? 13.130 16.184 4.977 1.00 93.75 70 ALA A N 1
ATOM 525 C CA . ALA A 1 70 ? 14.540 15.825 4.881 1.00 93.75 70 ALA A CA 1
ATOM 526 C C . ALA A 1 70 ? 15.262 16.661 3.810 1.00 93.75 70 ALA A C 1
ATOM 528 O O . ALA A 1 70 ? 14.680 17.037 2.791 1.00 93.75 70 ALA A O 1
ATOM 529 N N . THR A 1 71 ? 16.557 16.895 4.007 1.00 94.00 71 THR A N 1
ATOM 530 C CA . THR A 1 71 ? 17.443 17.577 3.055 1.00 94.00 71 THR A CA 1
ATOM 531 C C . THR A 1 71 ? 18.646 16.693 2.708 1.00 94.00 71 THR A C 1
ATOM 533 O O . THR A 1 71 ? 18.798 15.586 3.225 1.00 94.00 71 THR A O 1
ATOM 536 N N . GLU A 1 72 ? 19.530 17.166 1.823 1.00 90.62 72 GLU A N 1
ATOM 537 C CA . GLU A 1 72 ? 20.800 16.472 1.540 1.00 90.62 72 GLU A CA 1
ATOM 538 C C . GLU A 1 72 ? 21.694 16.343 2.787 1.00 90.62 72 GLU A C 1
ATOM 540 O O . GLU A 1 72 ? 22.452 15.382 2.916 1.00 90.62 72 GLU A O 1
ATOM 545 N N . SER A 1 73 ? 21.605 17.298 3.719 1.00 91.56 73 SER A N 1
ATOM 546 C CA . SER A 1 73 ? 22.483 17.387 4.891 1.00 91.56 73 SER A CA 1
ATOM 547 C C . SER A 1 73 ? 21.832 16.935 6.199 1.00 91.56 73 SER A C 1
ATOM 549 O O . SER A 1 73 ? 22.555 16.594 7.137 1.00 91.56 73 SER A O 1
ATOM 551 N N . ALA A 1 74 ? 20.499 16.881 6.281 1.00 93.50 74 ALA A N 1
ATOM 552 C CA . ALA A 1 74 ? 19.777 16.550 7.508 1.00 93.50 74 ALA A CA 1
ATOM 553 C C . ALA A 1 74 ? 18.587 15.603 7.256 1.00 93.50 74 ALA A C 1
ATOM 555 O O . ALA A 1 74 ? 17.894 15.744 6.249 1.00 93.50 74 ALA A O 1
ATOM 556 N N . PRO A 1 75 ? 18.329 14.638 8.162 1.00 94.44 75 PRO A N 1
ATOM 557 C CA . PRO A 1 75 ? 17.117 13.828 8.103 1.00 94.44 75 PRO A CA 1
ATOM 558 C C . PRO A 1 75 ? 15.880 14.694 8.363 1.00 94.44 75 PRO A C 1
ATOM 560 O O . PRO A 1 75 ? 15.975 15.727 9.028 1.00 94.44 75 PRO A O 1
ATOM 563 N N . GLY A 1 76 ? 14.722 14.238 7.887 1.00 95.31 76 GLY A N 1
ATOM 564 C CA . GLY A 1 76 ? 13.448 14.856 8.249 1.00 95.31 76 GLY A CA 1
ATOM 565 C C . GLY A 1 76 ? 13.146 14.668 9.736 1.00 95.31 76 GLY A C 1
ATOM 566 O O . GLY A 1 76 ? 13.746 13.815 10.390 1.00 95.31 76 GLY A O 1
ATOM 567 N N . GLU A 1 77 ? 12.208 15.432 10.282 1.00 96.19 77 GLU A N 1
ATOM 568 C CA . GLU A 1 77 ? 11.798 15.326 11.687 1.00 96.19 77 GLU A CA 1
ATOM 569 C C . GLU A 1 77 ? 10.280 15.298 11.813 1.00 96.19 77 GLU A C 1
ATOM 571 O O . GLU A 1 77 ? 9.584 16.028 11.108 1.00 96.19 77 GLU A O 1
ATOM 576 N N . VAL A 1 78 ? 9.776 14.476 12.733 1.00 95.75 78 VAL A N 1
ATOM 577 C CA . VAL A 1 78 ? 8.348 14.396 13.055 1.00 95.75 78 VAL A CA 1
ATOM 578 C C . VAL A 1 78 ? 8.160 14.497 14.563 1.00 95.75 78 VAL A C 1
ATOM 580 O O . VAL A 1 78 ? 8.700 13.681 15.315 1.00 95.75 78 VAL A O 1
ATOM 583 N N . HIS A 1 79 ? 7.359 15.476 14.981 1.00 95.56 79 HIS A N 1
ATOM 584 C CA . HIS A 1 79 ? 7.005 15.726 16.378 1.00 95.56 79 HIS A CA 1
ATOM 585 C C . HIS A 1 79 ? 5.559 15.305 16.680 1.00 95.56 79 HIS A C 1
ATOM 587 O O . HIS A 1 79 ? 4.754 15.204 15.748 1.00 95.56 79 HIS A O 1
ATOM 593 N N . PRO A 1 80 ? 5.201 15.060 17.954 1.00 96.00 80 PRO A N 1
ATOM 594 C CA . PRO A 1 80 ? 3.829 14.735 18.315 1.00 96.00 80 PRO A CA 1
ATOM 595 C C . PRO A 1 80 ? 2.913 15.954 18.168 1.00 96.00 80 PRO A C 1
ATOM 597 O O . PRO A 1 80 ? 3.333 17.098 18.349 1.00 96.00 80 PRO A O 1
ATOM 600 N N . PHE A 1 81 ? 1.649 15.698 17.849 1.00 96.06 81 PHE A N 1
ATOM 601 C CA . PHE A 1 81 ? 0.614 16.715 17.722 1.00 96.06 81 PHE A CA 1
ATOM 602 C C . PHE A 1 81 ? 0.282 17.374 19.069 1.00 96.06 81 PHE A C 1
ATOM 604 O O . PHE A 1 81 ? 0.200 16.709 20.104 1.00 96.06 81 PHE A O 1
ATOM 611 N N . ARG A 1 82 ? 0.059 18.691 19.039 1.00 94.25 82 ARG A N 1
ATOM 612 C CA . ARG A 1 82 ? -0.316 19.529 20.186 1.00 94.25 82 ARG A CA 1
ATOM 613 C C . ARG A 1 82 ? -1.476 20.447 19.827 1.00 94.25 82 ARG A C 1
ATOM 615 O O . ARG A 1 82 ? -1.616 20.847 18.671 1.00 94.25 82 ARG A O 1
ATOM 622 N N . LEU A 1 83 ? -2.283 20.804 20.823 1.00 92.56 83 LEU A N 1
ATOM 623 C CA . LEU A 1 83 ? -3.335 21.811 20.676 1.00 92.56 83 LEU A CA 1
ATOM 624 C C . LEU A 1 83 ? -2.735 23.220 20.763 1.00 92.56 83 LEU A C 1
ATOM 626 O O . LEU A 1 83 ? -2.613 23.787 21.842 1.00 92.56 83 LEU A O 1
ATOM 630 N N . GLY A 1 84 ? -2.357 23.785 19.618 1.00 87.31 84 GLY A N 1
ATOM 631 C CA . GLY A 1 84 ? -1.619 25.052 19.559 1.00 87.31 84 GLY A CA 1
ATOM 632 C C . GLY A 1 84 ? -0.148 24.898 19.966 1.00 87.31 84 GLY A C 1
ATOM 633 O O . GLY A 1 84 ? 0.276 23.840 20.432 1.00 87.31 84 GLY A O 1
ATOM 634 N N . ASP A 1 85 ? 0.644 25.958 19.790 1.00 82.75 85 ASP A N 1
ATOM 635 C CA . ASP A 1 85 ? 2.114 25.881 19.891 1.00 82.75 85 ASP A CA 1
ATOM 636 C C . ASP A 1 85 ? 2.617 25.470 21.288 1.00 82.75 85 ASP A C 1
ATOM 638 O O . ASP A 1 85 ? 3.609 24.749 21.415 1.00 82.75 85 ASP A O 1
ATOM 642 N N . ASN A 1 86 ? 1.892 25.872 22.337 1.00 84.31 86 ASN A N 1
ATOM 643 C CA . ASN A 1 86 ? 2.239 25.620 23.740 1.00 84.31 86 ASN A CA 1
ATOM 644 C C . ASN A 1 86 ? 1.166 24.838 24.511 1.00 84.31 86 ASN A C 1
ATOM 646 O O . ASN A 1 86 ? 1.233 24.764 25.736 1.00 84.31 86 ASN A O 1
ATOM 650 N N . GLY A 1 87 ? 0.160 24.289 23.829 1.00 91.38 87 GLY A N 1
ATOM 651 C CA . GLY A 1 87 ? -0.875 23.512 24.502 1.00 91.38 87 GLY A CA 1
ATOM 652 C C . GLY A 1 87 ? -0.477 22.056 24.749 1.00 91.38 87 GLY A C 1
ATOM 653 O O . GLY A 1 87 ? 0.623 21.620 24.383 1.00 91.38 87 GLY A O 1
ATOM 654 N N . PRO A 1 88 ? -1.380 21.287 25.378 1.00 95.25 88 PRO A N 1
ATOM 655 C CA . PRO A 1 88 ? -1.131 19.890 25.684 1.00 95.25 88 PRO A CA 1
ATOM 656 C C . PRO A 1 88 ? -0.972 19.067 24.403 1.00 95.25 88 PRO A C 1
ATOM 658 O O . PRO A 1 88 ? -1.519 19.393 23.342 1.00 95.25 88 PRO A O 1
ATOM 661 N N . TYR A 1 89 ? -0.234 17.963 24.518 1.00 97.38 89 TYR A N 1
ATOM 662 C CA . TYR A 1 89 ? -0.239 16.937 23.483 1.00 97.38 89 TYR A CA 1
ATOM 663 C C . TYR A 1 89 ? -1.647 16.374 23.316 1.00 97.38 89 TYR A C 1
ATOM 665 O O . TYR A 1 89 ? -2.392 16.237 24.286 1.00 97.38 89 TYR A O 1
ATOM 673 N N . ALA A 1 90 ? -2.016 16.055 22.082 1.00 97.31 90 ALA A N 1
ATOM 674 C CA . ALA A 1 90 ? -3.343 15.542 21.794 1.00 97.31 90 ALA A CA 1
ATOM 675 C C . ALA A 1 90 ? -3.340 14.578 20.610 1.00 97.31 90 ALA A C 1
ATOM 677 O O . ALA A 1 90 ? -2.419 14.544 19.794 1.00 97.31 90 ALA A O 1
ATOM 678 N N . ILE A 1 91 ? -4.420 13.816 20.502 1.00 98.25 91 ILE A N 1
ATOM 679 C CA . ILE A 1 91 ? -4.730 12.968 19.360 1.00 98.25 91 ILE A CA 1
ATOM 680 C C . ILE A 1 91 ? -5.899 13.626 18.619 1.00 98.25 91 ILE A C 1
ATOM 682 O O . ILE A 1 91 ? -6.968 13.805 19.213 1.00 98.25 91 ILE A O 1
ATOM 686 N N . PRO A 1 92 ? -5.740 13.989 17.332 1.00 97.50 92 PRO A N 1
ATOM 687 C CA . PRO A 1 92 ? -6.837 14.515 16.535 1.00 97.50 92 PRO A CA 1
ATOM 688 C C . PRO A 1 92 ? -7.987 13.515 16.415 1.00 97.50 92 PRO A C 1
ATOM 690 O O . PRO A 1 92 ? -7.764 12.326 16.170 1.00 97.50 92 PRO A O 1
ATOM 693 N N . GLY A 1 93 ? -9.223 14.015 16.473 1.00 97.19 93 GLY A N 1
ATOM 694 C CA . GLY A 1 93 ? -10.425 13.199 16.283 1.00 97.19 93 GLY A CA 1
ATOM 695 C C . GLY A 1 93 ? -10.428 12.418 14.963 1.00 97.19 93 GLY A C 1
ATOM 696 O O . GLY A 1 93 ? -10.877 11.276 14.912 1.00 97.19 93 GLY A O 1
ATOM 697 N N . SER A 1 94 ? -9.837 12.971 13.899 1.00 96.25 94 SER A N 1
ATOM 698 C CA . SER A 1 94 ? -9.665 12.282 12.612 1.00 96.25 94 SER A CA 1
ATOM 699 C C . SER A 1 94 ? -8.759 11.046 12.697 1.00 96.25 94 SER A C 1
ATOM 701 O O . SER A 1 94 ? -9.019 10.056 12.015 1.00 96.25 94 SER A O 1
ATOM 703 N N . SER A 1 95 ? -7.734 11.066 13.556 1.00 98.00 95 SER A N 1
ATOM 704 C CA . SER A 1 95 ? -6.839 9.920 13.769 1.00 98.00 95 SER A CA 1
ATOM 705 C C . SER A 1 95 ? -7.550 8.792 14.517 1.00 98.00 95 SER A C 1
ATOM 707 O O . SER A 1 95 ? -7.434 7.631 14.124 1.00 98.00 95 SER A O 1
ATOM 709 N N . LEU A 1 96 ? -8.342 9.135 15.541 1.00 98.25 96 LEU A N 1
ATOM 710 C CA . LEU A 1 96 ? -9.201 8.183 16.257 1.00 98.25 96 LEU A CA 1
ATOM 711 C C . LEU A 1 96 ? -10.261 7.589 15.325 1.00 98.25 96 LEU A C 1
ATOM 713 O O . LEU A 1 96 ? -10.403 6.371 15.251 1.00 98.25 96 LEU A O 1
ATOM 717 N N . LYS A 1 97 ? -10.942 8.442 14.552 1.00 98.00 97 LYS A N 1
ATOM 718 C CA . LYS A 1 97 ? -11.939 8.028 13.562 1.00 98.00 97 LYS A CA 1
ATOM 719 C C . LYS A 1 97 ? -11.345 7.060 12.541 1.00 98.00 97 LYS A C 1
ATOM 721 O O . LYS A 1 97 ? -11.942 6.023 12.292 1.00 98.00 97 LYS A O 1
ATOM 726 N N . GLY A 1 98 ? -10.175 7.363 11.974 1.00 97.25 98 GLY A N 1
ATOM 727 C CA . GLY A 1 98 ? -9.507 6.484 11.008 1.00 97.25 98 GLY A CA 1
ATOM 728 C C . GLY A 1 98 ? -9.105 5.132 11.606 1.00 97.25 98 GLY A C 1
ATOM 729 O O . GLY A 1 98 ? -9.296 4.096 10.974 1.00 97.25 98 GLY A O 1
ATOM 730 N N . MET A 1 99 ? -8.605 5.127 12.846 1.00 98.19 99 MET A N 1
ATOM 731 C CA . MET A 1 99 ? -8.271 3.899 13.573 1.00 98.19 99 MET A CA 1
ATOM 732 C C . MET A 1 99 ? -9.509 3.020 13.795 1.00 98.19 99 MET A C 1
ATOM 734 O O . MET A 1 99 ? -9.490 1.850 13.413 1.00 98.19 99 MET A O 1
ATOM 738 N N . LEU A 1 100 ? -10.594 3.585 14.333 1.00 98.69 100 LEU A N 1
ATOM 739 C CA . LEU A 1 100 ? -11.841 2.856 14.589 1.00 98.69 100 LEU A CA 1
ATOM 740 C C . LEU A 1 100 ? -12.520 2.407 13.289 1.00 98.69 100 LEU A C 1
ATOM 742 O O . LEU A 1 100 ? -12.913 1.248 13.182 1.00 98.69 100 LEU A O 1
ATOM 746 N N . ARG A 1 101 ? -12.585 3.280 12.273 1.00 98.19 101 ARG A N 1
ATOM 747 C CA . ARG A 1 101 ? -13.123 2.948 10.945 1.00 98.19 101 ARG A CA 1
ATOM 748 C C . ARG A 1 101 ? -12.419 1.738 10.348 1.00 98.19 101 ARG A C 1
ATOM 750 O O . ARG A 1 101 ? -13.101 0.813 9.935 1.00 98.19 101 ARG A O 1
ATOM 757 N N . SER A 1 102 ? -11.087 1.694 10.399 1.00 97.44 102 SER A N 1
ATOM 758 C CA . SER A 1 102 ? -10.323 0.561 9.858 1.00 97.44 102 SER A CA 1
ATOM 759 C C . SER A 1 102 ? -10.627 -0.778 10.540 1.00 97.44 102 SER A C 1
ATOM 761 O O . SER A 1 102 ? -10.403 -1.832 9.955 1.00 97.44 102 SER A O 1
ATOM 763 N N . VAL A 1 103 ? -11.091 -0.761 11.794 1.00 98.50 103 VAL A N 1
ATOM 764 C CA . VAL A 1 103 ? -11.505 -1.971 12.515 1.00 98.50 103 VAL A CA 1
ATOM 765 C C . VAL A 1 103 ? -12.942 -2.332 12.156 1.00 98.50 103 VAL A C 1
ATOM 767 O O . VAL A 1 103 ? -13.195 -3.496 11.876 1.00 98.50 103 VAL A O 1
ATOM 770 N N . VAL A 1 104 ? -13.854 -1.357 12.085 1.00 98.69 104 VAL A N 1
ATOM 771 C CA . VAL A 1 104 ? -15.249 -1.583 11.664 1.00 98.69 104 VAL A CA 1
ATOM 772 C C . VAL A 1 104 ? -15.332 -2.082 10.220 1.00 98.69 104 VAL A C 1
ATOM 774 O O . VAL A 1 104 ? -16.088 -3.008 9.957 1.00 98.69 104 VAL A O 1
ATOM 777 N N . GLU A 1 105 ? -14.537 -1.534 9.296 1.00 97.88 105 GLU A N 1
ATOM 778 C CA . GLU A 1 105 ? -14.477 -1.996 7.899 1.00 97.88 105 GLU A CA 1
ATOM 779 C C . GLU A 1 105 ? -14.115 -3.482 7.815 1.00 97.88 105 GLU A C 1
ATOM 781 O O . GLU A 1 105 ? -14.673 -4.214 7.011 1.00 97.88 105 GLU A O 1
ATOM 786 N N . ILE A 1 106 ? -13.226 -3.966 8.681 1.00 98.38 106 ILE A N 1
ATOM 787 C CA . ILE A 1 106 ? -12.827 -5.374 8.671 1.00 98.38 106 ILE A CA 1
ATOM 788 C C . ILE A 1 106 ? -13.835 -6.230 9.446 1.00 98.38 106 ILE A C 1
ATOM 790 O O . ILE A 1 106 ? -14.265 -7.268 8.950 1.00 98.38 106 ILE A O 1
ATOM 794 N N . ALA A 1 107 ? -14.204 -5.813 10.658 1.00 98.38 107 ALA A N 1
ATOM 795 C CA . ALA A 1 107 ? -15.064 -6.580 11.553 1.00 98.38 107 ALA A CA 1
ATOM 796 C C . ALA A 1 107 ? -16.507 -6.676 11.047 1.00 98.38 107 ALA A C 1
ATOM 798 O O . ALA A 1 107 ? -17.166 -7.686 11.258 1.00 98.38 107 ALA A O 1
ATOM 799 N N . GLY A 1 108 ? -16.991 -5.641 10.364 1.00 98.06 108 GLY A N 1
ATOM 800 C CA . GLY A 1 108 ? -18.324 -5.579 9.780 1.00 98.06 108 GLY A CA 1
ATOM 801 C C . GLY A 1 108 ? -18.394 -6.019 8.319 1.00 98.06 108 GLY A C 1
ATOM 802 O O . GLY A 1 108 ? -19.387 -5.696 7.686 1.00 98.06 108 GLY A O 1
ATOM 803 N N . PHE A 1 109 ? -17.361 -6.674 7.766 1.00 97.94 109 PHE A N 1
ATOM 804 C CA . PHE A 1 109 ? -17.266 -7.031 6.337 1.00 97.94 109 PHE A CA 1
ATOM 805 C C . PHE A 1 109 ? -17.582 -5.858 5.387 1.00 97.94 109 PHE A C 1
ATOM 807 O O . PHE A 1 109 ? -18.374 -5.985 4.459 1.00 97.94 109 PHE A O 1
ATOM 814 N N . GLY A 1 110 ? -16.984 -4.696 5.640 1.00 96.88 110 GLY A N 1
ATOM 815 C CA . GLY A 1 110 ? -17.086 -3.513 4.790 1.00 96.88 110 GLY A CA 1
ATOM 816 C C . GLY A 1 110 ? -16.208 -3.580 3.538 1.00 96.88 110 GLY A C 1
ATOM 817 O O . GLY A 1 110 ? -15.401 -4.492 3.345 1.00 96.88 110 GLY A O 1
ATOM 818 N N . ARG A 1 111 ? -16.369 -2.571 2.680 1.00 95.62 111 ARG A N 1
ATOM 819 C CA . ARG A 1 111 ? -15.718 -2.478 1.364 1.00 95.62 111 ARG A CA 1
ATOM 820 C C . ARG A 1 111 ? -14.226 -2.138 1.436 1.00 95.62 111 ARG A C 1
ATOM 822 O O . ARG A 1 111 ? -13.802 -1.348 2.277 1.00 95.62 111 ARG A O 1
ATOM 829 N N . MET A 1 112 ? -13.440 -2.605 0.459 1.00 95.25 112 MET A N 1
ATOM 830 C CA . MET A 1 112 ? -12.047 -2.179 0.220 1.00 95.25 112 MET A CA 1
ATOM 831 C C . MET A 1 112 ? -11.934 -1.180 -0.949 1.00 95.25 112 MET A C 1
ATOM 833 O O . MET A 1 112 ? -11.214 -1.408 -1.916 1.00 95.25 112 MET A O 1
ATOM 837 N N . ARG A 1 113 ? -12.629 -0.041 -0.856 1.00 90.19 113 ARG A N 1
ATOM 838 C CA . ARG A 1 113 ? -12.662 0.971 -1.937 1.00 90.19 113 ARG A CA 1
ATOM 839 C C . ARG A 1 113 ? -11.697 2.148 -1.776 1.00 90.19 113 ARG A C 1
ATOM 841 O O . ARG A 1 113 ? -11.431 2.859 -2.736 1.00 90.19 113 ARG A O 1
ATOM 848 N N . MET A 1 114 ? -11.146 2.357 -0.579 1.00 88.94 114 MET A N 1
ATOM 849 C CA . MET A 1 114 ? -10.160 3.418 -0.307 1.00 88.94 114 MET A CA 1
ATOM 850 C C . MET A 1 114 ? -8.747 2.981 -0.727 1.00 88.94 114 MET A C 1
ATOM 852 O O . MET A 1 114 ? -7.826 2.918 0.089 1.00 88.94 114 MET A O 1
ATOM 856 N N . VAL A 1 115 ? -8.601 2.603 -1.998 1.00 91.12 115 VAL A N 1
ATOM 857 C CA . VAL A 1 115 ? -7.368 2.081 -2.597 1.00 91.12 115 VAL A CA 1
ATOM 858 C C . VAL A 1 115 ? -7.202 2.700 -3.979 1.00 91.12 115 VAL A C 1
ATOM 860 O O . VAL A 1 115 ? -8.132 2.661 -4.779 1.00 91.12 115 VAL A O 1
ATOM 863 N N . ASP A 1 116 ? -6.021 3.240 -4.274 1.00 89.94 116 ASP A N 1
ATOM 864 C CA . ASP A 1 116 ? -5.727 3.787 -5.600 1.00 89.94 116 ASP A CA 1
ATOM 865 C C . ASP A 1 116 ? -5.720 2.675 -6.655 1.00 89.94 116 ASP A C 1
ATOM 867 O O . ASP A 1 116 ? -5.071 1.637 -6.465 1.00 89.94 116 ASP A O 1
ATOM 871 N N . ASP A 1 117 ? -6.382 2.909 -7.790 1.00 92.50 117 ASP A N 1
ATOM 872 C CA . ASP A 1 117 ? -6.261 1.998 -8.922 1.00 92.50 117 ASP A CA 1
ATOM 873 C C . ASP A 1 117 ? -4.935 2.226 -9.647 1.00 92.50 117 ASP A C 1
ATOM 875 O O . ASP A 1 117 ? -4.712 3.257 -10.283 1.00 92.50 117 ASP A O 1
ATOM 879 N N . GLN A 1 118 ? -4.023 1.264 -9.534 1.00 89.31 118 GLN A N 1
ATOM 880 C CA . GLN A 1 118 ? -2.717 1.331 -10.179 1.00 89.31 118 GLN A CA 1
ATOM 881 C C . GLN A 1 118 ? -2.463 0.066 -10.991 1.00 89.31 118 GLN A C 1
ATOM 883 O O . GLN A 1 118 ? -2.461 -1.047 -10.460 1.00 89.31 118 GLN A O 1
ATOM 888 N N . ARG A 1 119 ? -2.156 0.237 -12.279 1.00 90.88 119 ARG A N 1
ATOM 889 C CA . ARG A 1 119 ? -1.670 -0.838 -13.153 1.00 90.88 119 ARG A CA 1
ATOM 890 C C . ARG A 1 119 ? -0.157 -0.978 -13.034 1.00 90.88 119 ARG A C 1
ATOM 892 O O . ARG A 1 119 ? 0.586 -0.486 -13.866 1.00 90.88 119 ARG A O 1
ATOM 899 N N . LEU A 1 120 ? 0.306 -1.639 -11.976 1.00 92.56 120 LEU A N 1
ATOM 900 C CA . LEU A 1 120 ? 1.735 -1.768 -11.663 1.00 92.56 120 LEU A CA 1
ATOM 901 C C . LEU A 1 120 ? 2.554 -2.377 -12.827 1.00 92.56 120 LEU A C 1
ATOM 903 O O . LEU A 1 120 ? 2.023 -2.932 -13.786 1.00 92.56 120 LEU A O 1
ATOM 907 N N . SER A 1 121 ? 3.885 -2.346 -12.715 1.00 93.75 121 SER A N 1
ATOM 908 C CA . SER A 1 121 ? 4.781 -2.955 -13.707 1.00 93.75 121 SER A CA 1
ATOM 909 C C . SER A 1 121 ? 5.838 -3.864 -13.091 1.00 93.75 121 SER A C 1
ATOM 911 O O . SER A 1 121 ? 6.197 -3.744 -11.913 1.00 93.75 121 SER A O 1
ATOM 913 N N . VAL A 1 122 ? 6.371 -4.776 -13.906 1.00 93.62 122 VAL A N 1
ATOM 914 C CA . VAL A 1 122 ? 7.325 -5.795 -13.477 1.00 93.62 122 VAL A CA 1
ATOM 915 C C . VAL A 1 122 ? 8.557 -5.863 -14.359 1.00 93.62 122 VAL A C 1
ATOM 917 O O . VAL A 1 122 ? 8.509 -5.859 -15.585 1.00 93.62 122 VAL A O 1
ATOM 920 N N . ARG A 1 123 ? 9.701 -5.959 -13.689 1.00 92.88 123 ARG A N 1
ATOM 921 C CA . ARG A 1 123 ? 10.954 -6.438 -14.259 1.00 92.88 123 ARG A CA 1
ATOM 922 C C . ARG A 1 123 ? 11.608 -7.313 -13.218 1.00 92.88 123 ARG A C 1
ATOM 924 O O . ARG A 1 123 ? 12.220 -6.807 -12.277 1.00 92.88 123 ARG A O 1
ATOM 931 N N . ASP A 1 124 ? 11.459 -8.613 -13.396 1.00 90.81 124 ASP A N 1
ATOM 932 C CA . ASP A 1 124 ? 12.013 -9.593 -12.483 1.00 90.81 124 ASP A CA 1
ATOM 933 C C . ASP A 1 124 ? 12.911 -10.564 -13.244 1.00 90.81 124 ASP A C 1
ATOM 935 O O . ASP A 1 124 ? 12.478 -11.293 -14.128 1.00 90.81 124 ASP A O 1
ATOM 939 N N . LEU A 1 125 ? 14.200 -10.510 -12.915 1.00 87.94 125 LEU A N 1
ATOM 940 C CA . LEU A 1 125 ? 15.249 -11.303 -13.552 1.00 87.94 125 LEU A CA 1
ATOM 941 C C . LEU A 1 125 ? 15.611 -12.550 -12.730 1.00 87.94 125 LEU A C 1
ATOM 943 O O . LEU A 1 125 ? 16.627 -13.187 -13.009 1.00 87.94 125 LEU A O 1
ATOM 947 N N . THR A 1 126 ? 14.846 -12.866 -11.681 1.00 86.50 126 THR A N 1
ATOM 948 C CA . THR A 1 126 ? 15.008 -14.106 -10.914 1.00 86.50 126 THR A CA 1
ATOM 949 C C . THR A 1 126 ? 14.504 -15.304 -11.716 1.00 86.50 126 THR A C 1
ATOM 951 O O . THR A 1 126 ? 13.661 -15.179 -12.604 1.00 86.50 126 THR A O 1
ATOM 954 N N . SER A 1 127 ? 15.024 -16.494 -11.412 1.00 81.75 127 SER A N 1
ATOM 955 C CA . SER A 1 127 ? 14.636 -17.732 -12.101 1.00 81.75 127 SER A CA 1
ATOM 956 C C . SER A 1 127 ? 13.140 -18.026 -11.976 1.00 81.75 127 SER A C 1
ATOM 958 O O . SER A 1 127 ? 12.523 -18.428 -12.958 1.00 81.75 127 SER A O 1
ATOM 960 N N . GLY A 1 128 ? 12.550 -17.772 -10.803 1.00 81.75 128 GLY A N 1
ATOM 961 C CA . GLY A 1 128 ? 11.121 -17.975 -10.542 1.00 81.75 128 GLY A CA 1
ATOM 962 C C . GLY A 1 128 ? 10.192 -17.043 -11.327 1.00 81.75 128 GLY A C 1
ATOM 963 O O . GLY A 1 128 ? 8.995 -17.297 -11.380 1.00 81.75 128 GLY A O 1
ATOM 964 N N . ALA A 1 129 ? 10.727 -15.989 -11.951 1.00 88.94 129 ALA A N 1
ATOM 965 C CA . ALA A 1 129 ? 9.973 -15.067 -12.795 1.00 88.94 129 ALA A CA 1
ATOM 966 C C . ALA A 1 129 ? 10.070 -15.373 -14.298 1.00 88.94 129 ALA A C 1
ATOM 968 O O . ALA A 1 129 ? 9.504 -14.641 -15.116 1.00 88.94 129 ALA A O 1
ATOM 969 N N . ARG A 1 130 ? 10.777 -16.444 -14.692 1.00 88.69 130 ARG A N 1
ATOM 970 C CA . ARG A 1 130 ? 10.867 -16.842 -16.105 1.00 88.69 130 ARG A CA 1
ATOM 971 C C . ARG A 1 130 ? 9.500 -16.985 -16.788 1.00 88.69 130 ARG A C 1
ATOM 973 O O . ARG A 1 130 ? 9.348 -16.333 -17.817 1.00 88.69 130 ARG A O 1
ATOM 980 N N . PRO A 1 131 ? 8.513 -17.701 -16.211 1.00 88.00 131 PRO A N 1
ATOM 981 C CA . PRO A 1 131 ? 7.252 -17.972 -16.903 1.00 88.00 131 PRO A CA 1
ATOM 982 C C . PRO A 1 131 ? 6.464 -16.722 -17.318 1.00 88.00 131 PRO A C 1
ATOM 984 O O . PRO A 1 131 ? 5.842 -16.724 -18.373 1.00 88.00 131 PRO A O 1
ATOM 987 N N . PHE A 1 132 ? 6.503 -15.647 -16.519 1.00 89.44 132 PHE A N 1
ATOM 988 C CA . PHE A 1 132 ? 5.695 -14.444 -16.770 1.00 89.44 132 PHE A CA 1
ATOM 989 C C . PHE A 1 132 ? 6.503 -13.232 -17.273 1.00 89.44 132 PHE A C 1
ATOM 991 O O . PHE A 1 132 ? 5.925 -12.305 -17.837 1.00 89.44 132 PHE A O 1
ATOM 998 N N . TYR A 1 133 ? 7.830 -13.205 -17.082 1.00 93.81 133 TYR A N 1
ATOM 999 C CA . TYR A 1 133 ? 8.695 -12.107 -17.543 1.00 93.81 133 TYR A CA 1
ATOM 1000 C C . TYR A 1 133 ? 9.836 -12.598 -18.439 1.00 93.81 133 TYR A C 1
ATOM 1002 O O . TYR A 1 133 ? 9.987 -12.132 -19.569 1.00 93.81 133 TYR A O 1
ATOM 1010 N N . GLY A 1 134 ? 10.656 -13.533 -17.950 1.00 92.38 134 GLY A N 1
ATOM 1011 C CA . GLY A 1 134 ? 11.881 -13.953 -18.643 1.00 92.38 134 GLY A CA 1
ATOM 1012 C C . GLY A 1 134 ? 11.623 -14.524 -20.040 1.00 92.38 134 GLY A C 1
ATOM 1013 O O . GLY A 1 134 ? 12.296 -14.126 -20.992 1.00 92.38 134 GLY A O 1
ATOM 1014 N N . ASP A 1 135 ? 10.616 -15.383 -20.177 1.00 92.12 135 ASP A N 1
ATOM 1015 C CA . ASP A 1 135 ? 10.264 -16.049 -21.435 1.00 92.12 135 ASP A CA 1
ATOM 1016 C C . ASP A 1 135 ? 9.528 -15.105 -22.404 1.00 92.12 135 ASP A C 1
ATOM 1018 O O . ASP A 1 135 ? 9.531 -15.322 -23.618 1.00 92.12 135 ASP A O 1
ATOM 1022 N N . ARG A 1 136 ? 8.951 -14.006 -21.895 1.00 93.88 136 ARG A N 1
ATOM 1023 C CA . ARG A 1 136 ? 8.367 -12.932 -22.718 1.00 93.88 136 ARG A CA 1
ATOM 1024 C C . ARG A 1 136 ? 9.455 -12.032 -23.314 1.00 93.88 136 ARG A C 1
ATOM 1026 O O . ARG A 1 136 ? 9.334 -11.591 -24.450 1.00 93.88 136 ARG A O 1
ATOM 1033 N N . MET A 1 137 ? 10.551 -11.822 -22.582 1.00 95.69 137 MET A N 1
ATOM 1034 C CA . MET A 1 137 ? 11.656 -10.944 -22.990 1.00 95.69 137 MET A CA 1
ATOM 1035 C C . MET A 1 137 ? 12.797 -11.659 -23.726 1.00 95.69 137 MET A C 1
ATOM 1037 O O . MET A 1 137 ? 13.549 -11.017 -24.462 1.00 95.69 137 MET A O 1
ATOM 1041 N N . THR A 1 138 ? 12.975 -12.966 -23.519 1.00 94.88 138 THR A N 1
ATOM 1042 C CA . THR A 1 138 ? 14.107 -13.733 -24.062 1.00 94.88 138 THR A CA 1
ATOM 1043 C C . THR A 1 138 ? 13.695 -15.112 -24.568 1.00 94.88 138 THR A C 1
ATOM 1045 O O . THR A 1 138 ? 12.682 -15.666 -24.157 1.00 94.88 138 THR A O 1
ATOM 1048 N N . GLU A 1 139 ? 14.500 -15.679 -25.461 1.00 94.31 139 GLU A N 1
ATOM 1049 C CA . GLU A 1 139 ? 14.410 -17.060 -25.942 1.00 94.31 139 GLU A CA 1
ATOM 1050 C C . GLU A 1 139 ? 15.782 -17.739 -25.928 1.00 94.31 139 GLU A C 1
ATOM 1052 O O . GLU A 1 139 ? 16.818 -17.072 -25.877 1.00 94.31 139 GLU A O 1
ATOM 1057 N N . ASN A 1 140 ? 15.804 -19.070 -25.992 1.00 92.38 140 ASN A N 1
ATOM 1058 C CA . ASN A 1 140 ? 17.040 -19.818 -26.208 1.00 92.38 140 ASN A CA 1
ATOM 1059 C C . ASN A 1 140 ? 17.250 -20.032 -27.711 1.00 92.38 140 ASN A C 1
ATOM 1061 O O . ASN A 1 140 ? 16.419 -20.654 -28.369 1.00 92.38 140 ASN A O 1
ATOM 1065 N N . LYS A 1 141 ? 18.379 -19.564 -28.246 1.00 90.44 141 LYS A N 1
ATOM 1066 C CA . LYS A 1 141 ? 18.778 -19.753 -29.648 1.00 90.44 141 LYS A CA 1
ATOM 1067 C C . LYS A 1 141 ? 20.256 -20.127 -29.699 1.00 90.44 141 LYS A C 1
ATOM 1069 O O . LYS A 1 141 ? 21.060 -19.521 -29.002 1.00 90.44 141 LYS A O 1
ATOM 1074 N N . GLY A 1 142 ? 20.634 -21.143 -30.478 1.00 81.00 142 GLY A N 1
ATOM 1075 C CA . GLY A 1 142 ? 22.048 -21.509 -30.675 1.00 81.00 142 GLY A CA 1
ATOM 1076 C C . GLY A 1 142 ? 22.850 -21.746 -29.381 1.00 81.00 142 GLY A C 1
ATOM 1077 O O . GLY A 1 142 ? 24.026 -21.397 -29.318 1.00 81.00 142 GLY A O 1
ATOM 1078 N N . GLY A 1 143 ? 22.212 -22.272 -28.327 1.00 82.50 143 GLY A N 1
ATOM 1079 C CA . GLY A 1 143 ? 22.850 -22.506 -27.024 1.00 82.50 143 GLY A CA 1
ATOM 1080 C C . GLY A 1 143 ? 23.087 -21.253 -26.167 1.00 82.50 143 GLY A C 1
ATOM 1081 O O . GLY A 1 143 ? 23.790 -21.339 -25.162 1.00 82.50 143 GLY A O 1
ATOM 1082 N N . GLY A 1 144 ? 22.520 -20.099 -26.537 1.00 88.94 144 GLY A N 1
ATOM 1083 C CA . GLY A 1 144 ? 22.569 -18.859 -25.761 1.00 88.94 144 GLY A CA 1
ATOM 1084 C C . GLY A 1 144 ? 21.204 -18.187 -25.605 1.00 88.94 144 GLY A C 1
ATOM 1085 O O . GLY A 1 144 ? 20.232 -18.538 -26.273 1.00 88.94 144 GLY A O 1
ATOM 1086 N N . SER A 1 145 ? 21.135 -17.205 -24.709 1.00 92.50 145 SER A N 1
ATOM 1087 C CA . SER A 1 145 ? 19.941 -16.386 -24.495 1.00 92.50 145 SER A CA 1
ATOM 1088 C C . SER A 1 145 ? 19.900 -15.240 -25.510 1.00 92.50 145 SER A C 1
ATOM 1090 O O . SER A 1 145 ? 20.848 -14.456 -25.615 1.00 92.50 145 SER A O 1
ATOM 1092 N N . ARG A 1 146 ? 18.804 -15.147 -26.264 1.00 95.00 146 ARG A N 1
ATOM 1093 C CA . ARG A 1 146 ? 18.528 -14.101 -27.252 1.00 95.00 146 ARG A CA 1
ATOM 1094 C C . ARG A 1 146 ? 17.392 -13.201 -26.753 1.00 95.00 146 ARG A C 1
ATOM 1096 O O . ARG A 1 146 ? 16.331 -13.721 -26.411 1.00 95.00 146 ARG A O 1
ATOM 1103 N N . PRO A 1 147 ? 17.567 -11.872 -26.711 1.00 95.12 147 PRO A N 1
ATOM 1104 C CA . PRO A 1 147 ? 16.462 -10.943 -26.487 1.00 95.12 147 PRO A CA 1
ATOM 1105 C C . PRO A 1 147 ? 15.432 -11.021 -27.621 1.00 95.12 147 PRO A C 1
ATOM 1107 O O . PRO A 1 147 ? 15.804 -11.005 -28.792 1.00 95.12 147 PRO A O 1
ATOM 1110 N N . LYS A 1 148 ? 14.143 -11.072 -27.275 1.00 96.19 148 LYS A N 1
ATOM 1111 C CA . LYS A 1 148 ? 13.037 -10.995 -28.246 1.00 96.19 148 LYS A CA 1
ATOM 1112 C C . LYS A 1 148 ? 12.734 -9.559 -28.673 1.00 96.19 148 LYS A C 1
ATOM 1114 O O . LYS A 1 148 ? 12.170 -9.349 -29.743 1.00 96.19 148 LYS A O 1
ATOM 1119 N N . SER A 1 149 ? 13.109 -8.587 -27.840 1.00 96.62 149 SER A N 1
ATOM 1120 C CA . SER A 1 149 ? 12.897 -7.167 -28.105 1.00 96.62 149 SER A CA 1
ATOM 1121 C C . SER A 1 149 ? 13.563 -6.740 -29.414 1.00 96.62 149 SER A C 1
ATOM 1123 O O . SER A 1 149 ? 14.753 -6.977 -29.616 1.00 96.62 149 SER A O 1
ATOM 1125 N N . ARG A 1 150 ? 12.808 -6.057 -30.269 1.00 96.75 150 ARG A N 1
ATOM 1126 C CA . ARG A 1 150 ? 13.289 -5.302 -31.428 1.00 96.75 150 ARG A CA 1
ATOM 1127 C C . ARG A 1 150 ? 13.634 -3.868 -31.016 1.00 96.75 150 ARG A C 1
ATOM 1129 O O . ARG A 1 150 ? 13.401 -3.477 -29.872 1.00 96.75 150 ARG A O 1
ATOM 1136 N N . ALA A 1 151 ? 14.213 -3.103 -31.934 1.00 97.81 151 ALA A N 1
ATOM 1137 C CA . ALA A 1 151 ? 14.590 -1.707 -31.735 1.00 97.81 151 ALA A CA 1
ATOM 1138 C C . ALA A 1 151 ? 13.854 -0.805 -32.726 1.00 97.81 151 ALA A C 1
ATOM 1140 O O . ALA A 1 151 ? 13.514 -1.238 -33.825 1.00 97.81 151 ALA A O 1
ATOM 1141 N N . GLY A 1 152 ? 13.619 0.445 -32.351 1.00 97.38 152 GLY A N 1
ATOM 1142 C CA . GLY A 1 152 ? 13.028 1.425 -33.250 1.00 97.38 152 GLY A CA 1
ATOM 1143 C C . GLY A 1 152 ? 13.094 2.840 -32.701 1.00 97.38 152 GLY A C 1
ATOM 1144 O O . GLY A 1 152 ? 13.442 3.061 -31.536 1.00 97.38 152 GLY A O 1
ATOM 1145 N N . TRP A 1 153 ? 12.746 3.791 -33.557 1.00 97.44 153 TRP A N 1
ATOM 1146 C CA . TRP A 1 153 ? 12.614 5.192 -33.194 1.00 97.44 153 TRP A CA 1
ATOM 1147 C C . TRP A 1 153 ? 11.148 5.553 -33.029 1.00 97.44 153 TRP A C 1
ATOM 1149 O O . TRP A 1 153 ? 10.362 5.467 -33.970 1.00 97.44 153 TRP A O 1
ATOM 1159 N N . LEU A 1 154 ? 10.798 5.951 -31.814 1.00 96.62 154 LEU A N 1
ATOM 1160 C CA . LEU A 1 154 ? 9.517 6.542 -31.480 1.00 96.62 154 LEU A CA 1
ATOM 1161 C C . LEU A 1 154 ? 9.551 8.035 -31.827 1.00 96.62 154 LEU A C 1
ATOM 1163 O O . LEU A 1 154 ? 10.482 8.750 -31.453 1.00 96.62 154 LEU A O 1
ATOM 1167 N N . ARG A 1 155 ? 8.502 8.497 -32.495 1.00 94.06 155 ARG A N 1
ATOM 1168 C CA . ARG A 1 155 ? 8.225 9.897 -32.813 1.00 94.06 155 ARG A CA 1
ATOM 1169 C C . ARG A 1 155 ? 6.819 10.220 -32.326 1.00 94.06 155 ARG A C 1
ATOM 1171 O O . ARG A 1 155 ? 5.912 9.407 -32.483 1.00 94.06 155 ARG A O 1
ATOM 1178 N N . LEU A 1 156 ? 6.628 11.409 -31.767 1.00 89.94 156 LEU A N 1
ATOM 1179 C CA . LEU A 1 156 ? 5.289 11.962 -31.581 1.00 89.94 156 LEU A CA 1
ATOM 1180 C C . LEU A 1 156 ? 4.938 12.751 -32.835 1.00 89.94 156 LEU A C 1
ATOM 1182 O O . LEU A 1 156 ? 5.707 13.614 -33.262 1.00 89.94 156 LEU A O 1
ATOM 1186 N N . ASP A 1 157 ? 3.816 12.411 -33.453 1.00 83.38 157 ASP A N 1
ATOM 1187 C CA . ASP A 1 157 ? 3.322 13.126 -34.613 1.00 83.38 157 ASP A CA 1
ATOM 1188 C C . ASP A 1 157 ? 3.064 14.604 -34.248 1.00 83.38 157 ASP A C 1
ATOM 1190 O O . ASP A 1 157 ? 2.332 14.862 -33.290 1.00 83.38 157 ASP A O 1
ATOM 1194 N N . PRO A 1 158 ? 3.672 15.580 -34.947 1.00 80.12 158 PRO A N 1
ATOM 1195 C CA . PRO A 1 158 ? 3.579 16.986 -34.554 1.00 80.12 158 PRO A CA 1
ATOM 1196 C C . PRO A 1 158 ? 2.164 17.574 -34.610 1.00 80.12 158 PRO A C 1
ATOM 1198 O O . PRO A 1 158 ? 1.888 18.534 -33.895 1.00 80.12 158 PRO A O 1
ATOM 1201 N N . GLU A 1 159 ? 1.286 17.027 -35.455 1.00 80.94 159 GLU A N 1
ATOM 1202 C CA . GLU A 1 159 ? -0.072 17.541 -35.662 1.00 80.94 159 GLU A CA 1
ATOM 1203 C C . GLU A 1 159 ? -1.074 16.871 -34.721 1.00 80.94 159 GLU A C 1
ATOM 1205 O O . GLU A 1 159 ? -1.918 17.531 -34.117 1.00 80.94 159 GLU A O 1
ATOM 1210 N N . THR A 1 160 ? -0.971 15.550 -34.576 1.00 83.19 160 THR A N 1
ATOM 1211 C CA . THR A 1 160 ? -1.939 14.744 -33.818 1.00 83.19 160 THR A CA 1
ATOM 1212 C C . THR A 1 160 ? -1.472 14.394 -32.405 1.00 83.19 160 THR A C 1
ATOM 1214 O O . THR A 1 160 ? -2.267 13.923 -31.592 1.00 83.19 160 THR A O 1
ATOM 1217 N N . GLY A 1 161 ? -0.184 14.572 -32.099 1.00 83.12 161 GLY A N 1
ATOM 1218 C CA . GLY A 1 161 ? 0.446 14.137 -30.849 1.00 83.12 161 GLY A CA 1
ATOM 1219 C C . GLY A 1 161 ? 0.561 12.616 -30.704 1.00 83.12 161 GLY A C 1
ATOM 1220 O O . GLY A 1 161 ? 1.004 12.134 -29.658 1.00 83.12 161 GLY A O 1
ATOM 1221 N N . ARG A 1 162 ? 0.158 11.843 -31.723 1.00 88.06 162 ARG A N 1
ATOM 1222 C CA . ARG A 1 162 ? 0.093 10.383 -31.639 1.00 88.06 162 ARG A CA 1
ATOM 1223 C C . ARG A 1 162 ? 1.471 9.736 -31.802 1.00 88.06 162 ARG A C 1
ATOM 1225 O O . ARG A 1 162 ? 2.257 10.161 -32.650 1.00 88.06 162 ARG A O 1
ATOM 1232 N N . PRO A 1 163 ? 1.784 8.700 -31.011 1.00 94.50 163 PRO A N 1
ATOM 1233 C CA . PRO A 1 163 ? 3.057 7.995 -31.096 1.00 94.50 163 PRO A CA 1
ATOM 1234 C C . PRO A 1 163 ? 3.137 7.096 -32.341 1.00 94.50 163 PRO A C 1
ATOM 1236 O O . PRO A 1 163 ? 2.286 6.234 -32.561 1.00 94.50 163 PRO A O 1
ATOM 1239 N N . ARG A 1 164 ? 4.204 7.250 -33.131 1.00 95.38 164 ARG A N 1
ATOM 1240 C CA . ARG A 1 164 ? 4.548 6.376 -34.263 1.00 95.38 164 ARG A CA 1
ATOM 1241 C C . ARG A 1 164 ? 5.933 5.772 -34.079 1.00 95.38 164 ARG A C 1
ATOM 1243 O O . ARG A 1 164 ? 6.823 6.409 -33.516 1.00 95.38 164 ARG A O 1
ATOM 1250 N N . LEU A 1 165 ? 6.108 4.538 -34.539 1.00 96.81 165 LEU A N 1
ATOM 1251 C CA . LEU A 1 165 ? 7.348 3.784 -34.417 1.00 96.81 165 LEU A CA 1
ATOM 1252 C C . LEU A 1 165 ? 7.915 3.447 -35.795 1.00 96.81 165 LEU A C 1
ATOM 1254 O O . LEU A 1 165 ? 7.281 2.733 -36.568 1.00 96.81 165 LEU A O 1
ATOM 1258 N N . THR A 1 166 ? 9.149 3.877 -36.048 1.00 97.25 166 THR A N 1
ATOM 1259 C CA . THR A 1 166 ? 9.970 3.405 -37.170 1.00 97.25 166 THR A CA 1
ATOM 1260 C C . THR A 1 166 ? 10.843 2.232 -36.703 1.00 97.25 166 THR A C 1
ATOM 1262 O O . THR A 1 166 ? 11.719 2.440 -35.853 1.00 97.25 166 THR A O 1
ATOM 1265 N N . PRO A 1 167 ? 10.633 0.999 -37.192 1.00 97.25 167 PRO A N 1
ATOM 1266 C CA . PRO A 1 167 ? 11.438 -0.155 -36.797 1.00 97.25 167 PRO A CA 1
ATOM 1267 C C . PRO A 1 167 ? 12.877 -0.068 -37.333 1.00 97.25 167 PRO A C 1
ATOM 1269 O O . PRO A 1 167 ? 13.121 0.426 -38.428 1.00 97.25 167 PRO A O 1
ATOM 1272 N N . CYS A 1 168 ? 13.836 -0.588 -36.566 1.00 97.75 168 CYS A N 1
ATOM 1273 C CA . CYS A 1 168 ? 15.248 -0.684 -36.938 1.00 97.75 168 CYS A CA 1
ATOM 1274 C C . CYS A 1 168 ? 15.833 -2.044 -36.541 1.00 97.75 168 CYS A C 1
ATOM 1276 O O . CYS A 1 168 ? 15.351 -2.725 -35.627 1.00 97.75 168 CYS A O 1
ATOM 1278 N N . GLN A 1 169 ? 16.954 -2.404 -37.159 1.00 97.62 169 GLN A N 1
ATOM 1279 C CA . GLN A 1 169 ? 17.858 -3.394 -36.586 1.00 97.62 169 GLN A CA 1
ATOM 1280 C C . GLN A 1 169 ? 18.706 -2.769 -35.471 1.00 97.62 169 GLN A C 1
ATOM 1282 O O . GLN A 1 169 ? 18.838 -1.548 -35.357 1.00 97.62 169 GLN A O 1
ATOM 1287 N N . TYR A 1 170 ? 19.307 -3.614 -34.627 1.00 98.06 170 TYR A N 1
ATOM 1288 C CA . TYR A 1 170 ? 20.319 -3.161 -33.678 1.00 98.06 170 TYR A CA 1
ATOM 1289 C C . TYR A 1 170 ? 21.514 -4.110 -33.598 1.00 98.06 170 TYR A C 1
ATOM 1291 O O . TYR A 1 170 ? 21.385 -5.333 -33.692 1.00 98.06 170 TYR A O 1
ATOM 1299 N N . ALA A 1 171 ? 22.688 -3.526 -33.373 1.00 98.12 171 ALA A N 1
ATOM 1300 C CA . ALA A 1 171 ? 23.914 -4.222 -33.010 1.00 98.12 171 ALA A CA 1
ATOM 1301 C C . ALA A 1 171 ? 24.337 -3.832 -31.589 1.00 98.12 171 ALA A C 1
ATOM 1303 O O . ALA A 1 171 ? 23.924 -2.798 -31.058 1.00 98.12 171 ALA A O 1
ATOM 1304 N N . ARG A 1 172 ? 25.147 -4.673 -30.944 1.00 97.81 172 ARG A N 1
ATOM 1305 C CA . ARG A 1 172 ? 25.719 -4.416 -29.619 1.00 97.81 172 ARG A CA 1
ATOM 1306 C C . ARG A 1 172 ? 27.166 -3.979 -29.770 1.00 97.81 172 ARG A C 1
ATOM 1308 O O . ARG A 1 172 ? 27.941 -4.642 -30.455 1.00 97.81 172 ARG A O 1
ATOM 1315 N N . VAL A 1 173 ? 27.520 -2.900 -29.084 1.00 97.00 173 VAL A N 1
ATOM 1316 C CA . VAL A 1 173 ? 28.870 -2.327 -29.095 1.00 97.00 173 VAL A CA 1
ATOM 1317 C C . VAL A 1 173 ? 29.473 -2.377 -27.697 1.00 97.00 173 VAL A C 1
ATOM 1319 O O . VAL A 1 173 ? 28.795 -2.058 -26.715 1.00 97.00 173 VAL A O 1
ATOM 1322 N N . GLU A 1 174 ? 30.732 -2.801 -27.600 1.00 95.12 174 GLU A N 1
ATOM 1323 C CA . GLU A 1 174 ? 31.466 -2.828 -26.337 1.00 95.12 174 GLU A CA 1
ATOM 1324 C C . GLU A 1 174 ? 31.837 -1.420 -25.893 1.00 95.12 174 GLU A C 1
ATOM 1326 O O . GLU A 1 174 ? 32.276 -0.583 -26.676 1.00 95.12 174 GLU A O 1
ATOM 1331 N N . HIS A 1 175 ? 31.773 -1.173 -24.592 1.00 94.50 175 HIS A N 1
ATOM 1332 C CA . HIS A 1 175 ? 32.335 0.033 -23.993 1.00 94.50 175 HIS A CA 1
ATOM 1333 C C . HIS A 1 175 ? 33.836 0.168 -24.279 1.00 94.50 175 HIS A C 1
ATOM 1335 O O . HIS A 1 175 ? 34.332 1.287 -24.356 1.00 94.50 175 HIS A O 1
ATOM 1341 N N . ASP A 1 176 ? 34.565 -0.938 -24.446 1.00 93.88 176 ASP A N 1
ATOM 1342 C CA . ASP A 1 176 ? 35.987 -0.886 -24.808 1.00 93.88 176 ASP A CA 1
ATOM 1343 C C . ASP A 1 176 ? 36.190 -0.479 -26.272 1.00 93.88 176 ASP A C 1
ATOM 1345 O O . ASP A 1 176 ? 37.143 0.239 -26.573 1.00 93.88 176 ASP A O 1
ATOM 1349 N N . ASP A 1 177 ? 35.269 -0.861 -27.162 1.00 95.38 177 ASP A N 1
ATOM 1350 C CA . ASP A 1 177 ? 35.236 -0.374 -28.543 1.00 95.38 177 ASP A CA 1
ATOM 1351 C C . ASP A 1 177 ? 34.920 1.128 -28.573 1.00 95.38 177 ASP A C 1
ATOM 1353 O O . ASP A 1 177 ? 35.631 1.890 -29.226 1.00 95.38 177 ASP A O 1
ATOM 1357 N N . LEU A 1 178 ? 33.939 1.578 -27.779 1.00 95.56 178 LEU A N 1
ATOM 1358 C CA . LEU A 1 178 ? 33.619 3.003 -27.623 1.00 95.56 178 LEU A CA 1
ATOM 1359 C C . LEU A 1 178 ? 34.808 3.802 -27.077 1.00 95.56 178 LEU A C 1
ATOM 1361 O O . LEU A 1 178 ? 35.105 4.867 -27.605 1.00 95.56 178 LEU A O 1
ATOM 1365 N N . ALA A 1 179 ? 35.511 3.283 -26.063 1.00 95.00 179 ALA A N 1
ATOM 1366 C CA . ALA A 1 179 ? 36.693 3.932 -25.493 1.00 95.00 179 ALA A CA 1
ATOM 1367 C C . ALA A 1 179 ? 37.795 4.128 -26.540 1.00 95.00 179 ALA A C 1
ATOM 1369 O O . ALA A 1 179 ? 38.397 5.198 -26.604 1.00 95.00 179 ALA A O 1
ATOM 1370 N N . ARG A 1 180 ? 38.053 3.091 -27.351 1.00 94.81 180 ARG A N 1
ATOM 1371 C CA . ARG A 1 180 ? 39.042 3.139 -28.433 1.00 94.81 180 ARG A CA 1
ATOM 1372 C C . ARG A 1 180 ? 38.648 4.139 -29.509 1.00 94.81 180 ARG A C 1
ATOM 1374 O O . ARG A 1 180 ? 39.479 4.953 -29.890 1.00 94.81 180 ARG A O 1
ATOM 1381 N N . PHE A 1 181 ? 37.396 4.095 -29.956 1.00 93.81 181 PHE A N 1
ATOM 1382 C CA . PHE A 1 181 ? 36.892 4.979 -31.002 1.00 93.81 181 PHE A CA 1
ATOM 1383 C C . PHE A 1 181 ? 36.890 6.449 -30.566 1.00 93.81 181 PHE A C 1
ATOM 1385 O O . PHE A 1 181 ? 37.379 7.310 -31.288 1.00 93.81 181 PHE A O 1
ATOM 1392 N N . SER A 1 182 ? 36.375 6.749 -29.370 1.00 93.56 182 SER A N 1
ATOM 1393 C CA . SER A 1 182 ? 36.243 8.131 -28.895 1.00 93.56 182 SER A CA 1
ATOM 1394 C C . SER A 1 182 ? 37.499 8.682 -28.212 1.00 93.56 182 SER A C 1
ATOM 1396 O O . SER A 1 182 ? 37.483 9.826 -27.761 1.00 93.56 182 SER A O 1
ATOM 1398 N N . GLY A 1 183 ? 38.533 7.858 -28.003 1.00 93.62 183 GLY A N 1
ATOM 1399 C CA . GLY A 1 183 ? 39.696 8.206 -27.179 1.00 93.62 183 GLY A CA 1
ATOM 1400 C C . GLY A 1 183 ? 39.355 8.537 -25.716 1.00 93.62 183 GLY A C 1
ATOM 1401 O O . GLY A 1 183 ? 40.092 9.276 -25.065 1.00 93.62 183 GLY A O 1
ATOM 1402 N N . ASP A 1 184 ? 38.225 8.043 -25.190 1.00 94.19 184 ASP A N 1
ATOM 1403 C CA . ASP A 1 184 ? 37.742 8.367 -23.839 1.00 94.19 184 ASP A CA 1
ATOM 1404 C C . ASP A 1 184 ? 37.695 7.122 -22.948 1.00 94.19 184 ASP A C 1
ATOM 1406 O O . ASP A 1 184 ? 36.726 6.359 -22.937 1.00 94.19 184 ASP A O 1
ATOM 1410 N N . ASP A 1 185 ? 38.727 6.954 -22.123 1.00 93.25 185 ASP A N 1
ATOM 1411 C CA . ASP A 1 185 ? 38.844 5.837 -21.179 1.00 93.25 185 ASP A CA 1
ATOM 1412 C C . ASP A 1 185 ? 37.750 5.810 -20.100 1.00 93.25 185 ASP A C 1
ATOM 1414 O O . ASP A 1 185 ? 37.612 4.815 -19.384 1.00 93.25 185 ASP A O 1
ATOM 1418 N N . TRP A 1 186 ? 36.917 6.852 -19.998 1.00 92.88 186 TRP A N 1
ATOM 1419 C CA . TRP A 1 186 ? 35.744 6.856 -19.124 1.00 92.88 186 TRP A CA 1
ATOM 1420 C C . TRP A 1 186 ? 34.840 5.630 -19.335 1.00 92.88 186 TRP A C 1
ATOM 1422 O O . TRP A 1 186 ? 34.338 5.060 -18.361 1.00 92.88 186 TRP A O 1
ATOM 1432 N N . TRP A 1 187 ? 34.687 5.172 -20.582 1.00 92.50 187 TRP A N 1
ATOM 1433 C CA . TRP A 1 187 ? 33.877 3.999 -20.923 1.00 92.50 187 TRP A CA 1
ATOM 1434 C C . TRP A 1 187 ? 34.399 2.698 -20.291 1.00 92.50 187 TRP A C 1
ATOM 1436 O O . TRP A 1 187 ? 33.617 1.792 -19.991 1.00 92.50 187 TRP A O 1
ATOM 1446 N N . LYS A 1 188 ? 35.697 2.606 -19.980 1.00 91.06 188 LYS A N 1
ATOM 1447 C CA . LYS A 1 188 ? 36.296 1.426 -19.331 1.00 91.06 188 LYS A CA 1
ATOM 1448 C C . LYS A 1 188 ? 35.827 1.242 -17.883 1.00 91.06 188 LYS A C 1
ATOM 1450 O O . LYS A 1 188 ? 35.768 0.117 -17.392 1.00 91.06 188 LYS A O 1
ATOM 1455 N N . ALA A 1 189 ? 35.437 2.323 -17.205 1.00 90.25 189 ALA A N 1
ATOM 1456 C CA . ALA A 1 189 ? 35.123 2.322 -15.773 1.00 90.25 189 ALA A CA 1
ATOM 1457 C C . ALA A 1 189 ? 33.875 3.156 -15.424 1.00 90.25 189 ALA A C 1
ATOM 1459 O O . ALA A 1 189 ? 33.852 3.894 -14.433 1.00 90.25 189 ALA A O 1
ATOM 1460 N N . VAL A 1 190 ? 32.818 3.046 -16.238 1.00 90.12 190 VAL A N 1
ATOM 1461 C CA . VAL A 1 190 ? 31.559 3.776 -16.018 1.00 90.12 190 VAL A CA 1
ATOM 1462 C C . VAL A 1 190 ? 30.978 3.440 -14.640 1.00 90.12 190 VAL A C 1
ATOM 1464 O O . VAL A 1 190 ? 30.642 2.290 -14.345 1.00 90.12 190 VAL A O 1
ATOM 1467 N N . LYS A 1 191 ? 30.836 4.455 -13.782 1.00 90.25 191 LYS A N 1
ATOM 1468 C CA . LYS A 1 191 ? 30.222 4.317 -12.451 1.00 90.25 191 LYS A CA 1
ATOM 1469 C C . LYS A 1 191 ? 28.729 3.979 -12.557 1.00 90.25 191 LYS A C 1
ATOM 1471 O O . LYS A 1 191 ? 28.130 4.108 -13.620 1.00 90.25 191 LYS A O 1
ATOM 1476 N N . ARG A 1 192 ? 28.123 3.510 -11.460 1.00 88.00 192 ARG A N 1
ATOM 1477 C CA . ARG A 1 192 ? 26.667 3.314 -11.387 1.00 88.00 192 ARG A CA 1
ATOM 1478 C C . ARG A 1 192 ? 25.960 4.633 -11.708 1.00 88.00 192 ARG A C 1
ATOM 1480 O O . ARG A 1 192 ? 26.095 5.588 -10.956 1.00 88.00 192 ARG A O 1
ATOM 1487 N N . GLU A 1 193 ? 25.188 4.623 -12.783 1.00 84.50 193 GLU A N 1
ATOM 1488 C CA . GLU A 1 193 ? 24.419 5.747 -13.312 1.00 84.50 193 GLU A CA 1
ATOM 1489 C C . GLU A 1 193 ? 23.079 5.186 -13.786 1.00 84.50 193 GLU A C 1
ATOM 1491 O O . GLU A 1 193 ? 23.009 4.668 -14.896 1.00 84.50 193 GLU A O 1
ATOM 1496 N N . PRO A 1 194 ? 22.027 5.164 -12.950 1.00 79.94 194 PRO A N 1
ATOM 1497 C CA . PRO A 1 194 ? 20.762 4.521 -13.309 1.00 79.94 194 PRO A CA 1
ATOM 1498 C C . PRO A 1 194 ? 20.141 5.047 -14.611 1.00 79.94 194 PRO A C 1
ATOM 1500 O O . PRO A 1 194 ? 19.481 4.276 -15.300 1.00 79.94 194 PRO A O 1
ATOM 1503 N N . GLN A 1 195 ? 20.413 6.308 -14.949 1.00 86.25 195 GLN A N 1
ATOM 1504 C CA . GLN A 1 195 ? 19.911 7.020 -16.125 1.00 86.25 195 GLN A CA 1
ATOM 1505 C C . GLN A 1 195 ? 20.932 7.031 -17.266 1.00 86.25 195 GLN A C 1
ATOM 1507 O O . GLN A 1 195 ? 22.144 6.914 -17.051 1.00 86.25 195 GLN A O 1
ATOM 1512 N N . ALA A 1 196 ? 20.452 7.205 -18.496 1.00 90.06 196 ALA A N 1
ATOM 1513 C CA . ALA A 1 196 ? 21.304 7.250 -19.681 1.00 90.06 196 ALA A CA 1
ATOM 1514 C C . ALA A 1 196 ? 21.852 8.655 -19.989 1.00 90.06 196 ALA A C 1
ATOM 1516 O O . ALA A 1 196 ? 22.889 8.766 -20.646 1.00 90.06 196 ALA A O 1
ATOM 1517 N N . LYS A 1 197 ? 21.208 9.719 -19.488 1.00 89.00 197 LYS A N 1
ATOM 1518 C CA . LYS A 1 197 ? 21.509 11.132 -19.801 1.00 89.00 197 LYS A CA 1
ATOM 1519 C C . LYS A 1 197 ? 23.003 11.478 -19.781 1.00 89.00 197 LYS A C 1
ATOM 1521 O O . LYS A 1 197 ? 23.540 11.994 -20.758 1.00 89.00 197 LYS A O 1
ATOM 1526 N N . ARG A 1 198 ? 23.719 11.098 -18.718 1.00 89.69 198 ARG A N 1
ATOM 1527 C CA . ARG A 1 198 ? 25.155 11.392 -18.570 1.00 89.69 198 ARG A CA 1
ATOM 1528 C C . ARG A 1 198 ? 26.020 10.766 -19.672 1.00 89.69 198 ARG A C 1
ATOM 1530 O O . ARG A 1 198 ? 27.036 11.348 -20.046 1.00 89.69 198 ARG A O 1
ATOM 1537 N N . LYS A 1 199 ? 25.648 9.587 -20.188 1.00 93.44 199 LYS A N 1
ATOM 1538 C CA . LYS A 1 199 ? 26.360 8.931 -21.301 1.00 93.44 199 LYS A CA 1
ATOM 1539 C C . LYS A 1 199 ? 26.203 9.732 -22.588 1.00 93.44 199 LYS A C 1
ATOM 1541 O O . LYS A 1 199 ? 27.200 9.979 -23.258 1.00 93.44 199 LYS A O 1
ATOM 1546 N N . TYR A 1 200 ? 24.985 10.193 -22.875 1.00 92.94 200 TYR A N 1
ATOM 1547 C CA . TYR A 1 200 ? 24.706 11.058 -24.021 1.00 92.94 200 TYR A CA 1
ATOM 1548 C C . TYR A 1 200 ? 25.481 12.379 -23.940 1.00 92.94 200 TYR A C 1
ATOM 1550 O O . TYR A 1 200 ? 26.215 12.716 -24.865 1.00 92.94 200 TYR A O 1
ATOM 1558 N N . GLU A 1 201 ? 25.428 13.074 -22.802 1.00 91.56 201 GLU A N 1
ATOM 1559 C CA . GLU A 1 201 ? 26.177 14.323 -22.583 1.00 91.56 201 GLU A CA 1
ATOM 1560 C C . GLU A 1 201 ? 27.700 14.133 -22.650 1.00 91.56 201 GLU A C 1
ATOM 1562 O O . GLU A 1 201 ? 28.446 15.039 -23.036 1.00 91.56 201 GLU A O 1
ATOM 1567 N N . ARG A 1 202 ? 28.202 12.974 -22.202 1.00 93.00 202 ARG A N 1
ATOM 1568 C CA . ARG A 1 202 ? 29.629 12.646 -22.280 1.00 93.00 202 ARG A CA 1
ATOM 1569 C C . ARG A 1 202 ? 30.046 12.405 -23.726 1.00 93.00 202 ARG A C 1
ATOM 1571 O O . ARG A 1 202 ? 31.063 12.964 -24.127 1.00 93.00 202 ARG A O 1
ATOM 1578 N N . TRP A 1 203 ? 29.260 11.637 -24.480 1.00 94.38 203 TRP A N 1
ATOM 1579 C CA . TRP A 1 203 ? 29.515 11.363 -25.892 1.00 94.38 203 TRP A CA 1
ATOM 1580 C C . TRP A 1 203 ? 29.520 12.645 -26.719 1.00 94.38 203 TRP A C 1
ATOM 1582 O O . TRP A 1 203 ? 30.529 12.950 -27.345 1.00 94.38 203 TRP A O 1
ATOM 1592 N N . HIS A 1 204 ? 28.463 13.456 -26.618 1.00 91.88 204 HIS A N 1
ATOM 1593 C CA . HIS A 1 204 ? 28.350 14.719 -27.351 1.00 91.88 204 HIS A CA 1
ATOM 1594 C C . HIS A 1 204 ? 29.570 15.631 -27.132 1.00 91.88 204 HIS A C 1
ATOM 1596 O O . HIS A 1 204 ? 30.103 16.210 -28.071 1.00 91.88 204 HIS A O 1
ATOM 1602 N N . ARG A 1 205 ? 30.077 15.718 -25.893 1.00 90.56 205 ARG A N 1
ATOM 1603 C CA . ARG A 1 205 ? 31.254 16.542 -25.565 1.00 90.56 205 ARG A CA 1
ATOM 1604 C C . ARG A 1 205 ? 32.595 15.978 -26.035 1.00 90.56 205 ARG A C 1
ATOM 1606 O O . ARG A 1 205 ? 33.558 16.737 -26.082 1.00 90.56 205 ARG A O 1
ATOM 1613 N N . ARG A 1 206 ? 32.711 14.665 -26.246 1.00 90.38 206 ARG A N 1
ATOM 1614 C CA . ARG A 1 206 ? 34.004 13.989 -26.472 1.00 90.38 206 ARG A CA 1
ATOM 1615 C C . ARG A 1 206 ? 34.170 13.433 -27.881 1.00 90.38 206 ARG A C 1
ATOM 1617 O O . ARG A 1 206 ? 35.290 13.427 -28.368 1.00 90.38 206 ARG A O 1
ATOM 1624 N N . ALA A 1 207 ? 33.085 12.982 -28.496 1.00 85.50 207 ALA A N 1
ATOM 1625 C CA . ALA A 1 207 ? 33.075 12.311 -29.792 1.00 85.50 207 ALA A CA 1
ATOM 1626 C C . ALA A 1 207 ? 32.198 13.021 -30.841 1.00 85.50 207 ALA A C 1
ATOM 1628 O O . ALA A 1 207 ? 32.352 12.750 -32.026 1.00 85.50 207 ALA A O 1
ATOM 1629 N N . GLY A 1 208 ? 31.311 13.938 -30.433 1.00 86.12 208 GLY A N 1
ATOM 1630 C CA . GLY A 1 208 ? 30.425 14.664 -31.348 1.00 86.12 208 GLY A CA 1
ATOM 1631 C C . GLY A 1 208 ? 29.154 13.882 -31.692 1.00 86.12 208 GLY A C 1
ATOM 1632 O O . GLY A 1 208 ? 28.389 13.527 -30.790 1.00 86.12 208 GLY A O 1
ATOM 1633 N N . ASP A 1 209 ? 28.914 13.657 -32.988 1.00 89.69 209 ASP A N 1
ATOM 1634 C CA . ASP A 1 209 ? 27.713 12.982 -33.500 1.00 89.69 209 ASP A CA 1
ATOM 1635 C C . ASP A 1 209 ? 27.629 11.516 -33.019 1.00 89.69 209 ASP A C 1
ATOM 1637 O O . ASP A 1 209 ? 28.628 10.841 -32.759 1.00 89.69 209 ASP A O 1
ATOM 1641 N N . ARG A 1 210 ? 26.402 11.025 -32.840 1.00 94.50 210 ARG A N 1
ATOM 1642 C CA . ARG A 1 210 ? 26.085 9.628 -32.517 1.00 94.50 210 ARG A CA 1
ATOM 1643 C C . ARG A 1 210 ? 25.993 8.751 -33.759 1.00 94.50 210 ARG A C 1
ATOM 1645 O O . ARG A 1 210 ? 25.994 7.530 -33.606 1.00 94.50 210 ARG A O 1
ATOM 1652 N N . THR A 1 211 ? 25.863 9.350 -34.938 1.00 95.75 211 THR A N 1
ATOM 1653 C CA . THR A 1 211 ? 25.881 8.639 -36.214 1.00 95.75 211 THR A CA 1
ATOM 1654 C C . THR A 1 211 ? 27.304 8.210 -36.528 1.00 95.75 211 THR A C 1
ATOM 1656 O O . THR A 1 211 ? 28.214 9.034 -36.601 1.00 95.75 211 THR A O 1
ATOM 1659 N N . ILE A 1 212 ? 27.508 6.906 -36.668 1.00 95.69 212 ILE A N 1
ATOM 1660 C CA . ILE A 1 212 ? 28.815 6.314 -36.920 1.00 95.69 212 ILE A CA 1
ATOM 1661 C C . ILE A 1 212 ? 28.715 5.239 -37.992 1.00 95.69 212 ILE A C 1
ATOM 1663 O O . ILE A 1 212 ? 27.682 4.588 -38.154 1.00 95.69 212 ILE A O 1
ATOM 1667 N N . ARG A 1 213 ? 29.831 5.013 -38.682 1.00 97.31 213 ARG A N 1
ATOM 1668 C CA . ARG A 1 213 ? 30.006 3.853 -39.551 1.00 97.31 213 ARG A CA 1
ATOM 1669 C C . ARG A 1 213 ? 30.577 2.670 -38.782 1.00 97.31 213 ARG A C 1
ATOM 1671 O O . ARG A 1 213 ? 31.403 2.866 -37.894 1.00 97.31 213 ARG A O 1
ATOM 1678 N N . PHE A 1 214 ? 30.137 1.459 -39.095 1.00 97.94 214 PHE A N 1
ATOM 1679 C CA . PHE A 1 214 ? 30.562 0.226 -38.436 1.00 97.94 214 PHE A CA 1
ATOM 1680 C C . PHE A 1 214 ? 30.216 -0.997 -39.298 1.00 97.94 214 PHE A C 1
ATOM 1682 O O . PHE A 1 214 ? 29.532 -0.882 -40.313 1.00 97.94 214 PHE A O 1
ATOM 1689 N N . THR A 1 215 ? 30.685 -2.171 -38.888 1.00 98.00 215 THR A N 1
ATOM 1690 C CA . THR A 1 215 ? 30.332 -3.450 -39.512 1.00 98.00 215 THR A CA 1
ATOM 1691 C C . THR A 1 215 ? 29.469 -4.265 -38.537 1.00 98.00 215 THR A C 1
ATOM 1693 O O . THR A 1 215 ? 29.944 -4.612 -37.449 1.00 98.00 215 THR A O 1
ATOM 1696 N N . PRO A 1 216 ? 28.195 -4.568 -38.856 1.00 97.44 216 PRO A N 1
ATOM 1697 C CA . PRO A 1 216 ? 27.371 -5.469 -38.057 1.00 97.44 216 PRO A CA 1
ATOM 1698 C C . PRO A 1 216 ? 27.702 -6.930 -38.387 1.00 97.44 216 PRO A C 1
ATOM 1700 O O . PRO A 1 216 ? 27.361 -7.438 -39.454 1.00 97.44 216 PRO A O 1
ATOM 1703 N N . GLU A 1 217 ? 28.308 -7.654 -37.448 1.00 96.81 217 GLU A N 1
ATOM 1704 C CA . GLU A 1 217 ? 28.510 -9.094 -37.614 1.00 96.81 217 GLU A CA 1
ATOM 1705 C C . GLU A 1 217 ? 27.163 -9.856 -37.706 1.00 96.81 217 GLU A C 1
ATOM 1707 O O . GLU A 1 217 ? 26.130 -9.411 -37.173 1.00 96.81 217 GLU A O 1
ATOM 1712 N N . PRO A 1 218 ? 27.148 -11.054 -38.329 1.00 95.00 218 PRO A N 1
ATOM 1713 C CA . PRO A 1 218 ? 26.017 -11.968 -38.240 1.00 95.00 218 PRO A CA 1
ATOM 1714 C C . PRO A 1 218 ? 25.620 -12.247 -36.788 1.00 95.00 218 PRO A C 1
ATOM 1716 O O . PRO A 1 218 ? 26.471 -12.372 -35.907 1.00 95.00 218 PRO A O 1
ATOM 1719 N N . GLU A 1 219 ? 24.315 -12.373 -36.542 1.00 94.75 219 GLU A N 1
ATOM 1720 C CA . GLU A 1 219 ? 23.803 -12.740 -35.222 1.00 94.75 219 GLU A CA 1
ATOM 1721 C C . GLU A 1 219 ? 24.323 -14.134 -34.835 1.00 94.75 219 GLU A C 1
ATOM 1723 O O . GLU A 1 219 ? 24.012 -15.126 -35.495 1.00 94.75 219 GLU A O 1
ATOM 1728 N N . LYS A 1 220 ? 25.109 -14.215 -33.756 1.00 94.56 220 LYS A N 1
ATOM 1729 C CA . LYS A 1 220 ? 25.691 -15.472 -33.265 1.00 94.56 220 LYS A CA 1
ATOM 1730 C C . LYS A 1 220 ? 25.825 -15.470 -31.745 1.00 94.56 220 LYS A C 1
ATOM 1732 O O . LYS A 1 220 ? 25.618 -14.452 -31.088 1.00 94.56 220 LYS A O 1
ATOM 1737 N N . ALA A 1 221 ? 26.134 -16.634 -31.179 1.00 93.94 221 ALA A N 1
ATOM 1738 C CA . ALA A 1 221 ? 26.381 -16.774 -29.751 1.00 93.94 221 ALA A CA 1
ATOM 1739 C C . ALA A 1 221 ? 27.768 -16.228 -29.384 1.00 93.94 221 ALA A C 1
ATOM 1741 O O . ALA A 1 221 ? 28.774 -16.625 -29.971 1.00 93.94 221 ALA A O 1
ATOM 1742 N N . HIS A 1 222 ? 27.812 -15.364 -28.376 1.00 92.31 222 HIS A N 1
ATOM 1743 C CA . HIS A 1 222 ? 29.028 -14.820 -27.787 1.00 92.31 222 HIS A CA 1
ATOM 1744 C C . HIS A 1 222 ? 29.105 -15.204 -26.311 1.00 92.31 222 HIS A C 1
ATOM 1746 O O . HIS A 1 222 ? 28.089 -15.203 -25.605 1.00 92.31 222 HIS A O 1
ATOM 1752 N N . ASP A 1 223 ? 30.312 -15.507 -25.840 1.00 88.75 223 ASP A N 1
ATOM 1753 C CA . ASP A 1 223 ? 30.545 -15.767 -24.425 1.00 88.75 223 ASP A CA 1
ATOM 1754 C C . ASP A 1 223 ? 30.313 -14.499 -23.604 1.00 88.75 223 ASP A C 1
ATOM 1756 O O . ASP A 1 223 ? 30.724 -13.395 -23.958 1.00 88.75 223 ASP A O 1
ATOM 1760 N N . HIS A 1 224 ? 29.634 -14.673 -22.480 1.00 84.44 224 HIS A N 1
ATOM 1761 C CA . HIS A 1 224 ? 29.292 -13.622 -21.544 1.00 84.44 224 HIS A CA 1
ATOM 1762 C C . HIS A 1 224 ? 29.668 -14.062 -20.122 1.00 84.44 224 HIS A C 1
ATOM 1764 O O . HIS A 1 224 ? 30.129 -15.175 -19.854 1.00 84.44 224 HIS A O 1
ATOM 1770 N N . SER A 1 225 ? 29.487 -13.162 -19.159 1.00 78.06 225 SER A N 1
ATOM 1771 C CA . SER A 1 225 ? 29.787 -13.421 -17.754 1.00 78.06 225 SER A CA 1
ATOM 1772 C C . SER A 1 225 ? 29.178 -14.727 -17.227 1.00 78.06 225 SER A C 1
ATOM 1774 O O . SER A 1 225 ? 28.011 -15.045 -17.475 1.00 78.06 225 SER A O 1
ATOM 1776 N N . ARG A 1 226 ? 29.961 -15.421 -16.388 1.00 75.62 226 ARG A N 1
ATOM 1777 C CA . ARG A 1 226 ? 29.577 -16.661 -15.686 1.00 75.62 226 ARG A CA 1
ATOM 1778 C C . ARG A 1 226 ? 29.278 -17.843 -16.621 1.00 75.62 226 ARG A C 1
ATOM 1780 O O . ARG A 1 226 ? 28.418 -18.651 -16.301 1.00 75.62 226 ARG A O 1
ATOM 1787 N N . GLY A 1 227 ? 29.957 -17.919 -17.769 1.00 77.88 227 GLY A N 1
ATOM 1788 C CA . GLY A 1 227 ? 29.789 -19.015 -18.734 1.00 77.88 227 GLY A CA 1
ATOM 1789 C C . GLY A 1 227 ? 28.459 -18.985 -19.491 1.00 77.88 227 GLY A C 1
ATOM 1790 O O . GLY A 1 227 ? 28.145 -19.924 -20.215 1.00 77.88 227 GLY A O 1
ATOM 1791 N N . ASN A 1 228 ? 27.669 -17.918 -19.332 1.00 84.44 228 ASN A N 1
ATOM 1792 C CA . ASN A 1 228 ? 26.456 -17.724 -20.114 1.00 84.44 228 ASN A CA 1
ATOM 1793 C C . ASN A 1 228 ? 26.822 -17.312 -21.536 1.00 84.44 228 ASN A C 1
ATOM 1795 O O . ASN A 1 228 ? 27.789 -16.581 -21.731 1.00 84.44 228 ASN A O 1
ATOM 1799 N N . LYS A 1 229 ? 25.997 -17.693 -22.508 1.00 91.94 229 LYS A N 1
ATOM 1800 C CA . LYS A 1 229 ? 26.096 -17.193 -23.880 1.00 91.94 229 LYS A CA 1
ATOM 1801 C C . LYS A 1 229 ? 24.947 -16.244 -24.173 1.00 91.94 229 LYS A C 1
ATOM 1803 O O . LYS A 1 229 ? 23.800 -16.547 -23.838 1.00 91.94 229 LYS A O 1
ATOM 1808 N N . LEU A 1 230 ? 25.250 -15.114 -24.801 1.00 92.75 230 LEU A N 1
ATOM 1809 C CA . LEU A 1 230 ? 24.244 -14.207 -25.349 1.00 92.75 230 LEU A CA 1
ATOM 1810 C C . LEU A 1 230 ? 24.303 -14.248 -26.870 1.00 92.75 230 LEU A C 1
ATOM 1812 O O . LEU A 1 230 ? 25.386 -14.243 -27.446 1.00 92.75 230 LEU A O 1
ATOM 1816 N N . VAL A 1 231 ? 23.141 -14.262 -27.513 1.00 95.75 231 VAL A N 1
ATOM 1817 C CA . VAL A 1 231 ? 23.039 -14.213 -28.974 1.00 95.75 231 VAL A CA 1
ATOM 1818 C C . VAL A 1 231 ? 22.709 -12.795 -29.408 1.00 95.75 231 VAL A C 1
ATOM 1820 O O . VAL A 1 231 ? 21.676 -12.254 -29.010 1.00 95.75 231 VAL A O 1
ATOM 1823 N N . TYR A 1 232 ? 23.597 -12.180 -30.187 1.00 95.88 232 TYR A N 1
ATOM 1824 C CA . TYR A 1 232 ? 23.420 -10.821 -30.698 1.00 95.88 232 TYR A CA 1
ATOM 1825 C C . TYR A 1 232 ? 24.306 -10.559 -31.923 1.00 95.88 232 TYR A C 1
ATOM 1827 O O . TYR A 1 232 ? 25.226 -11.320 -32.207 1.00 95.88 232 TYR A O 1
ATOM 1835 N N . ARG A 1 233 ? 24.028 -9.468 -32.648 1.00 97.44 233 ARG A N 1
ATOM 1836 C CA . ARG A 1 233 ? 24.928 -8.906 -33.666 1.00 97.44 233 ARG A CA 1
ATOM 1837 C C . ARG A 1 233 ? 25.969 -8.027 -32.990 1.00 97.44 233 ARG A C 1
ATOM 1839 O O . ARG A 1 233 ? 25.591 -7.066 -32.314 1.00 97.44 233 ARG A O 1
ATOM 1846 N N . LYS A 1 234 ? 27.253 -8.339 -33.131 1.00 97.50 234 LYS A N 1
ATOM 1847 C CA . LYS A 1 234 ? 28.334 -7.506 -32.593 1.00 97.50 234 LYS A CA 1
ATOM 1848 C C . LYS A 1 234 ? 28.707 -6.416 -33.599 1.00 97.50 234 LYS A C 1
ATOM 1850 O O . LYS A 1 234 ? 28.795 -6.693 -34.788 1.00 97.50 234 LYS A O 1
ATOM 1855 N N . ALA A 1 235 ? 28.916 -5.196 -33.121 1.00 97.81 235 ALA A N 1
ATOM 1856 C CA . ALA A 1 235 ? 29.484 -4.120 -33.923 1.00 97.81 235 ALA A CA 1
ATOM 1857 C C . ALA A 1 235 ? 31.018 -4.194 -33.904 1.00 97.81 235 ALA A C 1
ATOM 1859 O O . ALA A 1 235 ? 31.612 -4.279 -32.827 1.00 97.81 235 ALA A O 1
ATOM 1860 N N . THR A 1 236 ? 31.643 -4.135 -35.077 1.00 96.44 236 THR A N 1
ATOM 1861 C CA . THR A 1 236 ? 33.099 -4.016 -35.260 1.00 96.44 236 THR A CA 1
ATOM 1862 C C . THR A 1 236 ? 33.431 -2.818 -36.148 1.00 96.44 236 THR A C 1
ATOM 1864 O O . THR A 1 236 ? 32.531 -2.160 -36.669 1.00 96.44 236 THR A O 1
ATOM 1867 N N . ASP A 1 237 ? 34.723 -2.505 -36.289 1.00 95.62 237 ASP A N 1
ATOM 1868 C CA . ASP A 1 237 ? 35.227 -1.512 -37.253 1.00 95.62 237 ASP A CA 1
ATOM 1869 C C . ASP A 1 237 ? 34.568 -0.126 -37.124 1.00 95.62 237 ASP A C 1
ATOM 1871 O O . ASP A 1 237 ? 34.216 0.520 -38.114 1.00 95.62 237 ASP A O 1
ATOM 1875 N N . LEU A 1 238 ? 34.371 0.327 -35.878 1.00 95.19 238 LEU A N 1
ATOM 1876 C CA . LEU A 1 238 ? 33.800 1.643 -35.584 1.00 95.19 238 LEU A CA 1
ATOM 1877 C C . LEU A 1 238 ? 34.627 2.739 -36.275 1.00 95.19 238 LEU A C 1
ATOM 1879 O O . LEU A 1 238 ? 35.822 2.880 -36.019 1.00 95.19 238 LEU A O 1
ATOM 1883 N N . GLY A 1 239 ? 33.974 3.527 -37.124 1.00 92.81 239 GLY A N 1
ATOM 1884 C CA . GLY A 1 239 ? 34.563 4.599 -37.926 1.00 92.81 239 GLY A CA 1
ATOM 1885 C C . GLY A 1 239 ? 34.954 4.210 -39.350 1.00 92.81 239 GLY A C 1
ATOM 1886 O O . GLY A 1 239 ? 35.101 5.104 -40.178 1.00 92.81 239 GLY A O 1
ATOM 1887 N N . SER A 1 240 ? 35.098 2.917 -39.655 1.00 94.25 240 SER A N 1
ATOM 1888 C CA . SER A 1 240 ? 35.622 2.443 -40.947 1.00 94.25 240 SER A CA 1
ATOM 1889 C C . SER A 1 240 ? 34.744 1.419 -41.663 1.00 94.25 240 SER A C 1
ATOM 1891 O O . SER A 1 240 ? 35.028 1.104 -42.814 1.00 94.25 240 SER A O 1
ATOM 1893 N N . GLY A 1 241 ? 33.708 0.886 -41.010 1.00 94.50 241 GLY A N 1
ATOM 1894 C CA . GLY A 1 241 ? 32.770 -0.045 -41.642 1.00 94.50 241 GLY A CA 1
ATOM 1895 C C . GLY A 1 241 ? 31.873 0.597 -42.711 1.00 94.50 241 GLY A C 1
ATOM 1896 O O . GLY A 1 241 ? 31.881 1.811 -42.921 1.00 94.50 241 GLY A O 1
ATOM 1897 N N . GLU A 1 242 ? 31.085 -0.229 -43.396 1.00 95.56 242 GLU A N 1
ATOM 1898 C CA . GLU A 1 242 ? 30.229 0.204 -44.514 1.00 95.56 242 GLU A CA 1
ATOM 1899 C C . GLU A 1 242 ? 28.810 0.598 -44.079 1.00 95.56 242 GLU A C 1
ATOM 1901 O O . GLU A 1 242 ? 28.139 1.360 -44.773 1.00 95.56 242 GLU A O 1
ATOM 1906 N N . THR A 1 243 ? 28.346 0.108 -42.927 1.00 97.81 243 THR A N 1
ATOM 1907 C CA . THR A 1 243 ? 26.993 0.365 -42.425 1.00 97.81 243 THR A CA 1
ATOM 1908 C C . THR A 1 243 ? 26.977 1.610 -41.553 1.00 97.81 243 THR A C 1
ATOM 1910 O O . THR A 1 243 ? 27.780 1.743 -40.632 1.00 97.81 243 THR A O 1
ATOM 1913 N N . GLU A 1 244 ? 26.034 2.513 -41.801 1.00 97.75 244 GLU A N 1
ATOM 1914 C CA . GLU A 1 244 ? 25.783 3.664 -40.937 1.00 97.75 244 GLU A CA 1
ATOM 1915 C C . GLU A 1 244 ? 24.723 3.329 -39.881 1.00 97.75 244 GLU A C 1
ATOM 1917 O O . GLU A 1 244 ? 23.729 2.656 -40.159 1.00 97.75 244 GLU A O 1
ATOM 1922 N N . GLY A 1 245 ? 24.922 3.796 -38.651 1.00 97.44 245 GLY A N 1
ATOM 1923 C CA . GLY A 1 245 ? 23.939 3.650 -37.586 1.00 97.44 245 GLY A CA 1
ATOM 1924 C C . GLY A 1 245 ? 24.133 4.653 -36.459 1.00 97.44 245 GLY A C 1
ATOM 1925 O O . GLY A 1 245 ? 25.162 5.316 -36.349 1.00 97.44 245 GLY A O 1
ATOM 1926 N N . THR A 1 246 ? 23.135 4.760 -35.589 1.00 97.69 246 THR A N 1
ATOM 1927 C CA . THR A 1 246 ? 23.109 5.735 -34.496 1.00 97.69 246 THR A CA 1
ATOM 1928 C C . THR A 1 246 ? 23.319 5.058 -33.149 1.00 97.69 246 THR A C 1
ATOM 1930 O O . THR A 1 246 ? 22.607 4.118 -32.786 1.00 97.69 246 THR A O 1
ATOM 1933 N N . LEU A 1 247 ? 24.264 5.571 -32.362 1.00 97.56 247 LEU A N 1
ATOM 1934 C CA . LEU A 1 247 ? 24.516 5.104 -31.002 1.00 97.56 247 LEU A CA 1
ATOM 1935 C C . LEU A 1 247 ? 23.346 5.393 -30.052 1.00 97.56 247 LEU A C 1
ATOM 1937 O O . LEU A 1 247 ? 22.860 6.523 -29.920 1.00 97.56 247 LEU A O 1
ATOM 1941 N N . VAL A 1 248 ? 22.961 4.352 -29.316 1.00 97.19 248 VAL A N 1
ATOM 1942 C CA . VAL A 1 248 ? 21.914 4.374 -28.298 1.00 97.19 248 VAL A CA 1
ATOM 1943 C C . VAL A 1 248 ? 22.483 3.858 -26.979 1.00 97.19 248 VAL A C 1
ATOM 1945 O O . VAL A 1 248 ? 22.901 2.704 -26.838 1.00 97.19 248 VAL A O 1
ATOM 1948 N N . PHE A 1 249 ? 22.465 4.732 -25.978 1.00 95.62 249 PHE A N 1
ATOM 1949 C CA . PHE A 1 249 ? 22.882 4.444 -24.614 1.00 95.62 249 PHE A CA 1
ATOM 1950 C C . PHE A 1 249 ? 21.684 4.194 -23.704 1.00 95.62 249 PHE A C 1
ATOM 1952 O O . PHE A 1 249 ? 20.664 4.876 -23.770 1.00 95.62 249 PHE A O 1
ATOM 1959 N N . THR A 1 250 ? 21.856 3.243 -22.790 1.00 93.94 250 THR A N 1
ATOM 1960 C CA . THR A 1 250 ? 20.901 2.953 -21.707 1.00 93.94 250 THR A CA 1
ATOM 1961 C C . THR A 1 250 ? 21.586 3.066 -20.342 1.00 93.94 250 THR A C 1
ATOM 1963 O O . THR A 1 250 ? 22.823 3.078 -20.245 1.00 93.94 250 THR A O 1
ATOM 1966 N N . GLY A 1 251 ? 20.803 3.097 -19.260 1.00 91.56 251 GLY A N 1
ATOM 1967 C CA . GLY A 1 251 ? 21.311 3.195 -17.888 1.00 91.56 251 GLY A CA 1
ATOM 1968 C C . GLY A 1 251 ? 22.419 2.188 -17.527 1.00 91.56 251 GLY A C 1
ATOM 1969 O O . GLY A 1 251 ? 22.591 1.130 -18.144 1.00 91.56 251 GLY A O 1
ATOM 1970 N N . GLN A 1 252 ? 23.210 2.535 -16.517 1.00 91.50 252 GLN A N 1
ATOM 1971 C CA . GLN A 1 252 ? 24.299 1.759 -15.927 1.00 91.50 252 GLN A CA 1
ATOM 1972 C C . GLN A 1 252 ? 23.920 1.314 -14.497 1.00 91.50 252 GLN A C 1
ATOM 1974 O O . GLN A 1 252 ? 24.243 1.995 -13.522 1.00 91.50 252 GLN A O 1
ATOM 1979 N N . PRO A 1 253 ? 23.268 0.149 -14.319 1.00 85.75 253 PRO A N 1
ATOM 1980 C CA . PRO A 1 253 ? 22.716 -0.265 -13.021 1.00 85.75 253 PRO A CA 1
ATOM 1981 C C . PRO A 1 253 ? 23.778 -0.531 -11.942 1.00 85.75 253 PRO A C 1
ATOM 1983 O O . PRO A 1 253 ? 23.479 -0.513 -10.747 1.00 85.75 253 PRO A O 1
ATOM 1986 N N . SER A 1 254 ? 25.024 -0.773 -12.349 1.00 85.81 254 SER A N 1
ATOM 1987 C CA . SER A 1 254 ? 26.152 -1.037 -11.460 1.00 85.81 254 SER A CA 1
ATOM 1988 C C . SER A 1 254 ? 27.447 -0.504 -12.054 1.00 85.81 254 SER A C 1
ATOM 1990 O O . SER A 1 254 ? 27.636 -0.605 -13.268 1.00 85.81 254 SER A O 1
ATOM 1992 N N . THR A 1 255 ? 28.355 -0.036 -11.196 1.00 87.38 255 THR A N 1
ATOM 1993 C CA . THR A 1 255 ? 29.709 0.373 -11.587 1.00 87.38 255 THR A CA 1
ATOM 1994 C C . THR A 1 255 ? 30.398 -0.737 -12.375 1.00 87.38 255 THR A C 1
ATOM 1996 O O . THR A 1 255 ? 30.441 -1.888 -11.928 1.00 87.38 255 THR A O 1
ATOM 1999 N N . ARG A 1 256 ? 30.904 -0.384 -13.556 1.00 86.44 256 ARG A N 1
ATOM 2000 C CA . ARG A 1 256 ? 31.780 -1.228 -14.359 1.00 86.44 256 ARG A CA 1
ATOM 2001 C C . ARG A 1 256 ? 33.164 -1.214 -13.723 1.00 86.44 256 ARG A C 1
ATOM 2003 O O . AR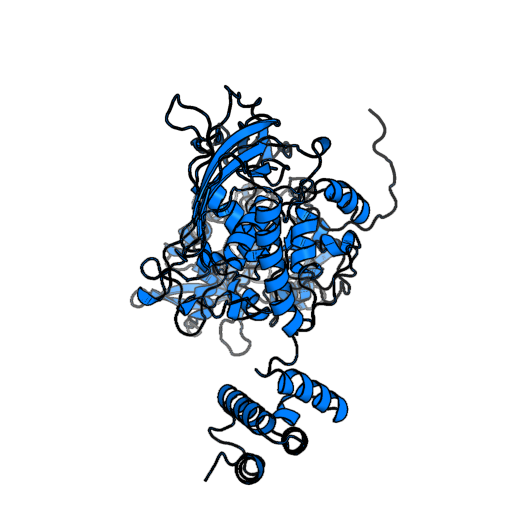G A 1 256 ? 33.739 -0.156 -13.488 1.00 86.44 256 ARG A O 1
ATOM 2010 N N . ASP A 1 257 ? 33.660 -2.404 -13.433 1.00 82.00 257 ASP A N 1
ATOM 2011 C CA . ASP A 1 257 ? 35.025 -2.646 -12.990 1.00 82.00 257 ASP A CA 1
ATOM 2012 C C . ASP A 1 257 ? 35.590 -3.700 -13.949 1.00 82.00 257 ASP A C 1
ATOM 2014 O O . ASP A 1 257 ? 35.073 -4.820 -13.952 1.00 82.00 257 ASP A O 1
ATOM 2018 N N . PRO A 1 258 ? 36.595 -3.365 -14.778 1.00 76.69 258 PRO A N 1
ATOM 2019 C CA . PRO A 1 258 ? 37.196 -4.303 -15.726 1.00 76.69 258 PRO A CA 1
ATOM 2020 C C . PRO A 1 258 ? 37.680 -5.604 -15.079 1.00 76.69 258 PRO A C 1
ATOM 2022 O O . PRO A 1 258 ? 37.731 -6.638 -15.735 1.00 76.69 258 PRO A O 1
ATOM 2025 N N . LYS A 1 259 ? 38.001 -5.575 -13.779 1.00 79.75 259 LYS A N 1
ATOM 2026 C CA . LYS A 1 259 ? 38.469 -6.743 -13.025 1.00 79.75 259 LYS A CA 1
ATOM 2027 C C . LYS A 1 259 ? 37.328 -7.616 -12.496 1.00 79.75 259 LYS A C 1
ATOM 2029 O O . LYS A 1 259 ? 37.588 -8.700 -11.980 1.00 79.75 259 LYS A O 1
ATOM 2034 N N . LYS A 1 260 ? 36.069 -7.165 -12.575 1.00 76.50 260 LYS A N 1
ATOM 2035 C CA . LYS A 1 260 ? 34.899 -7.882 -12.042 1.00 76.50 260 LYS A CA 1
ATOM 2036 C C . LYS A 1 260 ? 33.898 -8.207 -13.157 1.00 76.50 260 LYS A C 1
ATOM 2038 O O . LYS A 1 260 ? 33.175 -7.313 -13.607 1.00 76.50 260 LYS A O 1
ATOM 2043 N N . PRO A 1 261 ? 33.774 -9.484 -13.564 1.00 72.19 261 PRO A N 1
ATOM 2044 C CA . PRO A 1 261 ? 32.833 -9.878 -14.606 1.00 72.19 261 PRO A CA 1
ATOM 2045 C C . PRO A 1 261 ? 31.372 -9.676 -14.170 1.00 72.19 261 PRO A C 1
ATOM 2047 O O . PRO A 1 261 ? 31.039 -9.650 -12.983 1.00 72.19 261 PRO A O 1
ATOM 2050 N N . GLY A 1 262 ? 30.466 -9.572 -15.147 1.00 74.00 262 GLY A N 1
ATOM 2051 C CA . GLY A 1 262 ? 29.017 -9.488 -14.904 1.00 74.00 262 GLY A CA 1
ATOM 2052 C C . GLY A 1 262 ? 28.473 -8.083 -14.650 1.00 74.00 262 GLY A C 1
ATOM 2053 O O . GLY A 1 262 ? 27.359 -7.934 -14.152 1.00 74.00 262 GLY A O 1
ATOM 2054 N N . ARG A 1 263 ? 29.240 -7.047 -14.999 1.00 84.94 263 ARG A N 1
ATOM 2055 C CA . ARG A 1 263 ? 28.778 -5.654 -15.048 1.00 84.94 263 ARG A CA 1
ATOM 2056 C C . ARG A 1 263 ? 28.436 -5.280 -16.488 1.00 84.94 263 ARG A C 1
ATOM 2058 O O . ARG A 1 263 ? 29.034 -5.815 -17.416 1.00 84.94 263 ARG A O 1
ATOM 2065 N N . LYS A 1 264 ? 27.464 -4.384 -16.685 1.00 89.56 264 LYS A N 1
ATOM 2066 C CA . LYS A 1 264 ? 27.054 -3.945 -18.029 1.00 89.56 264 LYS A CA 1
ATOM 2067 C C . LYS A 1 264 ? 28.240 -3.284 -18.749 1.00 89.56 264 LYS A C 1
ATOM 2069 O O . LYS A 1 264 ? 28.808 -2.337 -18.209 1.00 89.56 264 LYS A O 1
ATOM 2074 N N . HIS A 1 265 ? 28.559 -3.796 -19.935 1.00 91.06 265 HIS A N 1
ATOM 2075 C CA . HIS A 1 265 ? 29.672 -3.384 -20.804 1.00 91.06 265 HIS A CA 1
ATOM 2076 C C . HIS A 1 265 ? 29.227 -3.126 -22.253 1.00 91.06 265 HIS A C 1
ATOM 2078 O O . HIS A 1 265 ? 30.025 -2.675 -23.056 1.00 91.06 265 HIS A O 1
ATOM 2084 N N . LEU A 1 266 ? 27.955 -3.372 -22.580 1.00 94.38 266 LEU A N 1
ATOM 2085 C CA . LEU A 1 266 ? 27.434 -3.297 -23.943 1.00 94.38 266 LEU A CA 1
ATOM 2086 C C . LEU A 1 266 ? 26.363 -2.206 -24.082 1.00 94.38 266 LEU A C 1
ATOM 2088 O O . LEU A 1 266 ? 25.404 -2.169 -23.296 1.00 94.38 266 LEU A O 1
ATOM 2092 N N . GLU A 1 267 ? 26.469 -1.402 -25.136 1.00 96.38 267 GLU A N 1
ATOM 2093 C CA . GLU A 1 267 ? 25.456 -0.442 -25.609 1.00 96.38 267 GLU A CA 1
ATOM 2094 C C . GLU A 1 267 ? 24.914 -0.874 -26.978 1.00 96.38 267 GLU A C 1
ATOM 2096 O O . GLU A 1 267 ? 25.045 -2.047 -27.344 1.00 96.38 267 GLU A O 1
ATOM 2101 N N . PHE A 1 268 ? 24.228 0.017 -27.689 1.00 98.31 268 PHE A N 1
ATOM 2102 C CA . PHE A 1 268 ? 23.512 -0.316 -28.914 1.00 98.31 268 PHE A CA 1
ATOM 2103 C C . PHE A 1 268 ? 23.864 0.649 -30.043 1.00 98.31 268 PHE A C 1
ATOM 2105 O O . PHE A 1 268 ? 24.138 1.821 -29.793 1.00 98.31 268 PHE A O 1
ATOM 2112 N N . ILE A 1 269 ? 23.811 0.152 -31.274 1.00 98.38 269 ILE A N 1
ATOM 2113 C CA . ILE A 1 269 ? 23.773 0.963 -32.493 1.00 98.38 269 ILE A CA 1
ATOM 2114 C C . ILE A 1 269 ? 22.511 0.551 -33.243 1.00 98.38 269 ILE A C 1
ATOM 2116 O O . ILE A 1 269 ? 22.349 -0.638 -33.526 1.00 98.38 269 ILE A O 1
ATOM 2120 N N . PHE A 1 270 ? 21.606 1.493 -33.503 1.00 98.44 270 PHE A N 1
ATOM 2121 C CA . PHE A 1 270 ? 20.416 1.263 -34.329 1.00 98.44 270 PHE A CA 1
ATOM 2122 C C . PHE A 1 270 ? 20.776 1.546 -35.788 1.00 98.44 270 PHE A C 1
ATOM 2124 O O . PHE A 1 270 ? 21.391 2.572 -36.070 1.00 98.44 270 PHE A O 1
ATOM 2131 N N . PHE A 1 271 ? 20.433 0.634 -36.693 1.00 98.25 271 PHE A N 1
ATOM 2132 C CA . PHE A 1 271 ? 20.784 0.702 -38.115 1.00 98.25 271 PHE A CA 1
ATOM 2133 C C . PHE A 1 271 ? 19.699 0.024 -38.961 1.00 98.25 271 PHE A C 1
ATOM 2135 O O . PHE A 1 271 ? 18.808 -0.614 -38.397 1.00 98.25 271 PHE A O 1
ATOM 2142 N N . ASP A 1 272 ? 19.761 0.171 -40.287 1.00 96.81 272 ASP A N 1
ATOM 2143 C CA . ASP A 1 272 ? 18.759 -0.361 -41.227 1.00 96.81 272 ASP A CA 1
ATOM 2144 C C . ASP A 1 272 ? 17.320 -0.050 -40.772 1.00 96.81 272 ASP A C 1
ATOM 2146 O O . ASP A 1 272 ? 16.498 -0.945 -40.570 1.00 96.81 272 ASP A O 1
ATOM 2150 N N . CYS A 1 273 ? 17.048 1.231 -40.505 1.00 96.25 273 CYS A N 1
ATOM 2151 C CA . CYS A 1 273 ? 15.726 1.687 -40.088 1.00 96.25 273 CYS A CA 1
ATOM 2152 C C . CYS A 1 273 ? 14.783 1.772 -41.290 1.00 96.25 273 CYS A C 1
ATOM 2154 O O . CYS A 1 273 ? 15.047 2.519 -42.233 1.00 96.25 273 CYS A O 1
ATOM 2156 N N . ASP A 1 274 ? 13.675 1.042 -41.227 1.00 93.94 274 ASP A N 1
ATOM 2157 C CA . ASP A 1 274 ? 12.688 0.955 -42.298 1.00 93.94 274 ASP A CA 1
ATOM 2158 C C . ASP A 1 274 ? 11.590 2.001 -42.083 1.00 93.94 274 ASP A C 1
ATOM 2160 O O . ASP A 1 274 ? 10.699 1.838 -41.247 1.00 93.94 274 ASP A O 1
ATOM 2164 N N . ARG A 1 275 ? 11.690 3.110 -42.823 1.00 89.56 275 ARG A N 1
ATOM 2165 C CA . ARG A 1 275 ? 10.718 4.212 -42.767 1.00 89.56 275 ARG A CA 1
ATOM 2166 C C . ARG A 1 275 ? 9.390 3.861 -43.432 1.00 89.56 275 ARG A C 1
ATOM 2168 O O . ARG A 1 275 ? 8.378 4.448 -43.062 1.00 89.56 275 ARG A O 1
ATOM 2175 N N . ASP A 1 276 ? 9.387 2.913 -44.364 1.00 91.38 276 ASP A N 1
ATOM 2176 C CA . ASP A 1 276 ? 8.173 2.482 -45.057 1.00 91.38 276 ASP A CA 1
ATOM 2177 C C . ASP A 1 276 ? 7.334 1.549 -44.163 1.00 91.38 276 ASP A C 1
ATOM 2179 O O . ASP A 1 276 ? 6.115 1.475 -44.306 1.00 91.38 276 ASP A O 1
ATOM 2183 N N . ALA A 1 277 ? 7.964 0.908 -43.172 1.00 91.19 277 ALA A N 1
ATOM 2184 C CA . ALA A 1 277 ? 7.312 0.108 -42.134 1.00 91.19 277 ALA A CA 1
ATOM 2185 C C . ALA A 1 277 ? 6.912 0.905 -40.869 1.00 91.19 277 ALA A C 1
ATOM 2187 O O . ALA A 1 277 ? 6.700 0.317 -39.801 1.00 91.19 277 ALA A O 1
ATOM 2188 N N . GLU A 1 278 ? 6.823 2.238 -40.946 1.00 93.31 278 GLU A N 1
ATOM 2189 C CA . GLU A 1 278 ? 6.415 3.072 -39.812 1.00 93.31 278 GLU A CA 1
ATOM 2190 C C . GLU A 1 278 ? 4.946 2.829 -39.426 1.00 93.31 278 GLU A C 1
ATOM 2192 O O . GLU A 1 278 ? 4.023 3.057 -40.210 1.00 93.31 278 GLU A O 1
ATOM 2197 N N . GLN A 1 279 ? 4.709 2.455 -38.170 1.00 93.81 279 GLN A N 1
ATOM 2198 C CA . GLN A 1 279 ? 3.378 2.103 -37.670 1.00 93.81 279 GLN A CA 1
ATOM 2199 C C . GLN A 1 279 ? 2.942 2.986 -36.496 1.00 93.81 279 GLN A C 1
ATOM 2201 O O . GLN A 1 279 ? 3.761 3.431 -35.691 1.00 93.81 279 GLN A O 1
ATOM 2206 N N . GLU A 1 280 ? 1.641 3.259 -36.405 1.00 94.19 280 GLU A N 1
ATOM 2207 C CA . GLU A 1 280 ? 1.038 3.918 -35.242 1.00 94.19 280 GLU A CA 1
ATOM 2208 C C . GLU A 1 280 ? 1.008 2.957 -34.050 1.00 94.19 280 GLU A C 1
ATOM 2210 O O . GLU A 1 280 ? 0.729 1.766 -34.197 1.00 94.19 280 GLU A O 1
ATOM 2215 N N . ILE A 1 281 ? 1.309 3.467 -32.858 1.00 95.81 281 ILE A N 1
ATOM 2216 C CA . ILE A 1 281 ? 1.255 2.667 -31.636 1.00 95.81 281 ILE A CA 1
ATOM 2217 C C . ILE A 1 281 ? -0.172 2.674 -31.100 1.00 95.81 281 ILE A C 1
ATOM 2219 O O . ILE A 1 281 ? -0.748 3.731 -30.845 1.00 95.81 281 ILE A O 1
ATOM 2223 N N . ALA A 1 282 ? -0.716 1.478 -30.876 1.00 94.75 282 ALA A N 1
ATOM 2224 C CA . ALA A 1 282 ? -2.039 1.310 -30.293 1.00 94.75 282 ALA A CA 1
ATOM 2225 C C . ALA A 1 282 ? -2.146 2.005 -28.923 1.00 94.75 282 ALA A C 1
ATOM 2227 O O . ALA A 1 282 ? -1.239 1.925 -28.090 1.00 94.75 282 ALA A O 1
ATOM 2228 N N . GLU A 1 283 ? -3.290 2.640 -28.665 1.00 93.75 283 GLU A N 1
ATOM 2229 C CA . GLU A 1 283 ? -3.530 3.420 -27.446 1.00 93.75 283 GLU A CA 1
ATOM 2230 C C . GLU A 1 283 ? -3.255 2.643 -26.140 1.00 93.75 283 GLU A C 1
ATOM 2232 O O . GLU A 1 283 ? -2.573 3.198 -25.273 1.00 93.75 283 GLU A O 1
ATOM 2237 N N . PRO A 1 284 ? -3.660 1.362 -25.979 1.00 92.50 284 PRO A N 1
ATOM 2238 C CA . PRO A 1 284 ? -3.348 0.607 -24.763 1.00 92.50 284 PRO A CA 1
ATOM 2239 C C . PRO A 1 284 ? -1.840 0.456 -24.518 1.00 92.50 284 PRO A C 1
ATOM 2241 O O . PRO A 1 284 ? -1.373 0.626 -23.395 1.00 92.50 284 PRO A O 1
ATOM 2244 N N . VAL A 1 285 ? -1.065 0.216 -25.580 1.00 94.94 285 VAL A N 1
ATOM 2245 C CA . VAL A 1 285 ? 0.397 0.065 -25.514 1.00 94.94 285 VAL A CA 1
ATOM 2246 C C . VAL A 1 285 ? 1.059 1.389 -25.147 1.00 94.94 285 VAL A C 1
ATOM 2248 O O . VAL A 1 285 ? 2.005 1.424 -24.356 1.00 94.94 285 VAL A O 1
ATOM 2251 N N . TRP A 1 286 ? 0.552 2.493 -25.699 1.00 94.88 286 TRP A N 1
ATOM 2252 C CA . TRP A 1 286 ? 1.033 3.826 -25.360 1.00 94.88 286 TRP A CA 1
ATOM 2253 C C . TRP A 1 286 ? 0.756 4.188 -23.902 1.00 94.88 286 TRP A C 1
ATOM 2255 O O . TRP A 1 286 ? 1.649 4.669 -23.200 1.00 94.88 286 TRP A O 1
ATOM 2265 N N . ARG A 1 287 ? -0.458 3.899 -23.425 1.00 92.69 287 ARG A N 1
ATOM 2266 C CA . ARG A 1 287 ? -0.854 4.103 -22.031 1.00 92.69 287 ARG A CA 1
ATOM 2267 C C . ARG A 1 287 ? 0.041 3.315 -21.078 1.00 92.69 287 ARG A C 1
ATOM 2269 O O . ARG A 1 287 ? 0.509 3.882 -20.094 1.00 92.69 287 ARG A O 1
ATOM 2276 N N . ASP A 1 288 ? 0.331 2.055 -21.386 1.00 93.38 288 ASP A N 1
ATOM 2277 C CA . ASP A 1 288 ? 1.211 1.212 -20.571 1.00 93.38 288 ASP A CA 1
ATOM 2278 C C . ASP A 1 288 ? 2.654 1.737 -20.551 1.00 93.38 288 ASP A C 1
ATOM 2280 O O . ASP A 1 288 ? 3.292 1.787 -19.496 1.00 93.38 288 ASP A O 1
ATOM 2284 N N . PHE A 1 289 ? 3.164 2.204 -21.695 1.00 94.81 289 PHE A N 1
ATOM 2285 C CA . PHE A 1 289 ? 4.476 2.846 -21.763 1.00 94.81 289 PHE A CA 1
ATOM 2286 C C . PHE A 1 289 ? 4.539 4.097 -20.878 1.00 94.81 289 PHE A C 1
ATOM 2288 O O . PHE A 1 289 ? 5.461 4.233 -20.068 1.00 94.81 289 PHE A O 1
ATOM 2295 N N . LEU A 1 290 ? 3.552 4.992 -20.991 1.00 92.88 290 LEU A N 1
ATOM 2296 C CA . LEU A 1 290 ? 3.484 6.199 -20.170 1.00 92.88 290 LEU A CA 1
ATOM 2297 C C . LEU A 1 290 ? 3.315 5.859 -18.690 1.00 92.88 290 LEU A C 1
ATOM 2299 O O . LEU A 1 290 ? 4.003 6.448 -17.865 1.00 92.88 290 LEU A O 1
ATOM 2303 N N . HIS A 1 291 ? 2.498 4.867 -18.340 1.00 90.25 291 HIS A N 1
ATOM 2304 C CA . HIS A 1 291 ? 2.355 4.421 -16.956 1.00 90.25 291 HIS A CA 1
ATOM 2305 C C . HIS A 1 291 ? 3.709 4.029 -16.336 1.00 90.25 291 HIS A C 1
ATOM 2307 O O . HIS A 1 291 ? 4.002 4.341 -15.184 1.00 90.25 291 HIS A O 1
ATOM 2313 N N . ILE A 1 292 ? 4.571 3.367 -17.109 1.00 92.12 292 ILE A N 1
ATOM 2314 C CA . ILE A 1 292 ? 5.886 2.912 -16.642 1.00 92.12 292 ILE A CA 1
ATOM 2315 C C . ILE A 1 292 ? 6.910 4.052 -16.589 1.00 92.12 292 ILE A C 1
ATOM 2317 O O . ILE A 1 292 ? 7.797 4.039 -15.727 1.00 92.12 292 ILE A O 1
ATOM 2321 N N . HIS A 1 293 ? 6.839 4.988 -17.537 1.00 91.81 293 HIS A N 1
ATOM 2322 C CA . HIS A 1 293 ? 7.925 5.920 -17.832 1.00 91.81 293 HIS A CA 1
ATOM 2323 C C . HIS A 1 293 ? 7.622 7.393 -17.535 1.00 91.81 293 HIS A C 1
ATOM 2325 O O . HIS A 1 293 ? 8.583 8.154 -17.435 1.00 91.81 293 HIS A O 1
ATOM 2331 N N . ALA A 1 294 ? 6.362 7.805 -17.347 1.00 88.88 294 ALA A N 1
ATOM 2332 C CA . ALA A 1 294 ? 5.953 9.214 -17.252 1.00 88.88 294 ALA A CA 1
ATOM 2333 C C . ALA A 1 294 ? 6.717 10.007 -16.183 1.00 88.88 294 ALA A C 1
ATOM 2335 O O . ALA A 1 294 ? 7.072 11.160 -16.418 1.00 88.88 294 ALA A O 1
ATOM 2336 N N . GLU A 1 295 ? 7.019 9.373 -15.049 1.00 85.94 295 GLU A N 1
ATOM 2337 C CA . GLU A 1 295 ? 7.738 9.982 -13.922 1.00 85.94 295 GLU A CA 1
ATOM 2338 C C . GLU A 1 295 ? 9.253 9.708 -13.938 1.00 85.94 295 GLU A C 1
ATOM 2340 O O . GLU A 1 295 ? 9.948 9.967 -12.957 1.00 85.94 295 GLU A O 1
ATOM 2345 N N . SER A 1 296 ? 9.791 9.126 -15.015 1.00 87.06 296 SER A N 1
ATOM 2346 C CA . SER A 1 296 ? 11.221 8.823 -15.105 1.00 87.06 296 SER A CA 1
ATOM 2347 C C . SER A 1 296 ? 12.018 9.981 -15.705 1.00 87.06 296 SER A C 1
ATOM 2349 O O . SER A 1 296 ? 11.664 10.508 -16.756 1.00 87.06 296 SER A O 1
ATOM 2351 N N . ASP A 1 297 ? 13.160 10.309 -15.099 1.00 85.69 297 ASP A N 1
ATOM 2352 C CA . ASP A 1 297 ? 14.081 11.337 -15.613 1.00 85.69 297 ASP A CA 1
ATOM 2353 C C . ASP A 1 297 ? 14.560 11.043 -17.049 1.00 85.69 297 ASP A C 1
ATOM 2355 O O . ASP A 1 2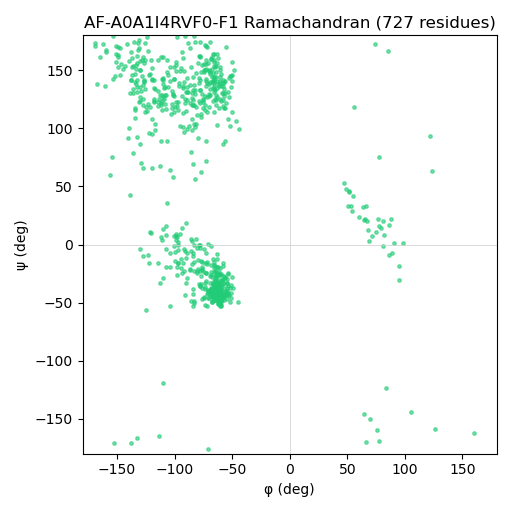97 ? 14.773 11.963 -17.839 1.00 85.69 297 ASP A O 1
ATOM 2359 N N . ASP A 1 298 ? 14.712 9.758 -17.410 1.00 85.56 298 ASP A N 1
ATOM 2360 C CA . ASP A 1 298 ? 15.038 9.363 -18.787 1.00 85.56 298 ASP A CA 1
ATOM 2361 C C . ASP A 1 298 ? 13.912 9.789 -19.748 1.00 85.56 298 ASP A C 1
ATOM 2363 O O . ASP A 1 298 ? 14.195 10.354 -20.802 1.00 85.56 298 ASP A O 1
ATOM 2367 N N . TRP A 1 299 ? 12.640 9.576 -19.392 1.00 90.69 299 TRP A N 1
ATOM 2368 C CA . TRP A 1 299 ? 11.507 10.032 -20.205 1.00 90.69 299 TRP A CA 1
ATOM 2369 C C . TRP A 1 299 ? 11.393 11.555 -20.251 1.00 90.69 299 TRP A C 1
ATOM 2371 O O . TRP A 1 299 ? 11.119 12.115 -21.309 1.00 90.69 299 TRP A O 1
ATOM 2381 N N . GLU A 1 300 ? 11.643 12.245 -19.137 1.00 90.19 300 GLU A N 1
ATOM 2382 C CA . GLU A 1 300 ? 11.601 13.708 -19.097 1.00 90.19 300 GLU A CA 1
ATOM 2383 C C . GLU A 1 300 ? 12.639 14.347 -20.035 1.00 90.19 300 GLU A C 1
ATOM 2385 O O . GLU A 1 300 ? 12.391 15.415 -20.603 1.00 90.19 300 GLU A O 1
ATOM 2390 N N . ALA A 1 301 ? 13.786 13.685 -20.219 1.00 86.75 301 ALA A N 1
ATOM 2391 C CA . ALA A 1 301 ? 14.766 14.044 -21.235 1.00 86.75 301 ALA A CA 1
ATOM 2392 C C . ALA A 1 301 ? 14.267 13.684 -22.644 1.00 86.75 301 ALA A C 1
ATOM 2394 O O . ALA A 1 301 ? 14.217 14.554 -23.508 1.00 86.75 301 ALA A O 1
ATOM 2395 N N . TRP A 1 302 ? 13.849 12.435 -22.866 1.00 89.69 302 TRP A N 1
ATOM 2396 C CA . TRP A 1 302 ? 13.481 11.945 -24.198 1.00 89.69 302 TRP A CA 1
ATOM 2397 C C . TRP A 1 302 ? 12.255 12.608 -24.807 1.00 89.69 302 TRP A C 1
ATOM 2399 O O . TRP 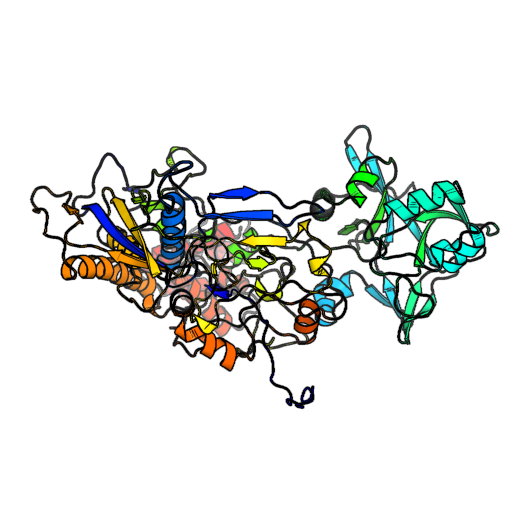A 1 302 ? 12.241 12.845 -26.006 1.00 89.69 302 TRP A O 1
ATOM 2409 N N . ARG A 1 303 ? 11.244 12.960 -24.012 1.00 87.75 303 ARG A N 1
ATOM 2410 C CA . ARG A 1 303 ? 10.013 13.583 -24.524 1.00 87.75 303 ARG A CA 1
ATOM 2411 C C . ARG A 1 303 ? 10.235 14.956 -25.173 1.00 87.75 303 ARG A C 1
ATOM 2413 O O . ARG A 1 303 ? 9.311 15.496 -25.768 1.00 87.75 303 ARG A O 1
ATOM 2420 N N . LYS A 1 304 ? 11.420 15.550 -24.985 1.00 88.06 304 LYS A N 1
ATOM 2421 C CA . LYS A 1 304 ? 11.836 16.830 -25.581 1.00 88.06 304 LYS A CA 1
ATOM 2422 C C . LYS A 1 304 ? 12.533 16.633 -26.934 1.00 88.06 304 LYS A C 1
ATOM 2424 O O . LYS A 1 304 ? 12.745 17.606 -27.647 1.00 88.06 304 LYS A O 1
ATOM 2429 N N . GLU A 1 305 ? 12.885 15.396 -27.276 1.00 88.00 305 GLU A N 1
ATOM 2430 C CA . GLU A 1 305 ? 13.580 15.028 -28.507 1.00 88.00 305 GLU A CA 1
ATOM 2431 C C . GLU A 1 305 ? 12.584 14.595 -29.591 1.00 88.00 305 GLU A C 1
ATOM 2433 O O . GLU A 1 305 ? 11.544 14.006 -29.301 1.00 88.00 305 GLU A O 1
ATOM 2438 N N . SER A 1 306 ? 12.921 14.830 -30.863 1.00 87.19 306 SER A N 1
ATOM 2439 C CA . SER A 1 306 ? 12.071 14.426 -31.997 1.00 87.19 306 SER A CA 1
ATOM 2440 C C . SER A 1 306 ? 12.076 12.918 -32.260 1.00 87.19 306 SER A C 1
ATOM 2442 O O . SER A 1 306 ? 11.131 12.392 -32.843 1.00 87.19 306 SER A O 1
ATOM 2444 N N . TRP A 1 307 ? 13.146 12.233 -31.847 1.00 90.94 307 TRP A N 1
ATOM 2445 C CA . TRP A 1 307 ? 13.353 10.807 -32.078 1.00 90.94 307 TRP A CA 1
ATOM 2446 C C . TRP A 1 307 ? 13.830 10.133 -30.798 1.00 90.94 307 TRP A C 1
ATOM 2448 O O . TRP A 1 307 ? 14.910 10.423 -30.277 1.00 90.94 307 TRP A O 1
ATOM 2458 N N . ILE A 1 308 ? 13.019 9.205 -30.306 1.00 95.19 308 ILE A N 1
ATOM 2459 C CA . ILE A 1 308 ? 13.196 8.554 -29.014 1.00 95.19 308 ILE A CA 1
ATOM 2460 C C . ILE A 1 308 ? 13.560 7.088 -29.259 1.00 95.19 308 ILE A C 1
ATOM 2462 O O . ILE A 1 308 ? 12.777 6.363 -29.872 1.00 95.19 308 ILE A O 1
ATOM 2466 N N . PRO A 1 309 ? 14.728 6.606 -28.803 1.00 96.81 309 PRO A N 1
ATOM 2467 C CA . PRO A 1 309 ? 15.106 5.221 -29.012 1.00 96.81 309 PRO A CA 1
ATOM 2468 C C . PRO A 1 309 ? 14.313 4.331 -28.058 1.00 96.81 309 PRO A C 1
ATOM 2470 O O . PRO A 1 309 ? 14.393 4.476 -26.835 1.00 96.81 309 PRO A O 1
ATOM 2473 N N . VAL A 1 310 ? 13.579 3.375 -28.615 1.00 97.69 310 VAL A N 1
ATOM 2474 C CA . VAL A 1 310 ? 12.794 2.412 -27.843 1.00 97.69 310 VAL A CA 1
ATOM 2475 C C . VAL A 1 310 ? 13.130 0.984 -28.246 1.00 97.69 310 VAL A C 1
ATOM 2477 O O . VAL A 1 310 ? 13.599 0.697 -29.349 1.00 97.69 310 VAL A O 1
ATOM 2480 N N . PHE A 1 311 ? 12.876 0.073 -27.316 1.00 98.25 311 PHE A N 1
ATOM 2481 C CA . PHE A 1 311 ? 12.854 -1.360 -27.561 1.00 98.25 311 PHE A CA 1
ATOM 2482 C C . PHE A 1 311 ? 11.419 -1.850 -27.429 1.00 98.25 311 PHE A C 1
ATOM 2484 O O . PHE A 1 311 ? 10.704 -1.384 -26.544 1.00 98.25 311 PHE A O 1
ATOM 2491 N N . TYR A 1 312 ? 11.002 -2.791 -28.269 1.00 98.00 312 TYR A N 1
ATOM 2492 C CA . TYR A 1 312 ? 9.612 -3.246 -28.302 1.00 98.00 312 TYR A CA 1
ATOM 2493 C C . TYR A 1 312 ? 9.489 -4.745 -28.571 1.00 98.00 312 TYR A C 1
ATOM 2495 O O . TYR A 1 312 ? 10.386 -5.353 -29.150 1.00 98.00 312 TYR A O 1
ATOM 2503 N N . LEU A 1 313 ? 8.397 -5.352 -28.112 1.00 97.38 313 LEU A N 1
ATOM 2504 C CA . LEU A 1 313 ? 8.007 -6.718 -28.468 1.00 97.38 313 LEU A CA 1
ATOM 2505 C C . LEU A 1 313 ? 6.914 -6.667 -29.541 1.00 97.38 313 LEU A C 1
ATOM 2507 O O . LEU A 1 313 ? 6.048 -5.797 -29.493 1.00 97.38 313 LEU A O 1
ATOM 2511 N N . ASP A 1 314 ? 6.973 -7.595 -30.491 1.00 93.19 314 ASP A N 1
ATOM 2512 C CA . ASP A 1 314 ? 5.959 -7.789 -31.537 1.00 93.19 314 ASP A CA 1
ATOM 2513 C C . ASP A 1 314 ? 4.780 -8.603 -30.975 1.00 93.19 314 ASP A C 1
ATOM 2515 O O . ASP A 1 314 ? 4.978 -9.455 -30.102 1.00 93.19 314 ASP A O 1
ATOM 2519 N N . ASP A 1 315 ? 3.567 -8.349 -31.459 1.00 91.38 315 ASP A N 1
ATOM 2520 C CA . ASP A 1 315 ? 2.359 -9.095 -31.074 1.00 91.38 315 ASP A CA 1
ATOM 2521 C C . ASP A 1 315 ? 2.167 -10.418 -31.844 1.00 91.38 315 ASP A C 1
ATOM 2523 O O . ASP A 1 315 ? 1.216 -11.162 -31.596 1.00 91.38 315 ASP A O 1
ATOM 2527 N N . GLY A 1 316 ? 3.083 -10.735 -32.763 1.00 88.50 316 GLY A N 1
ATOM 2528 C CA . GLY A 1 316 ? 3.044 -11.897 -33.648 1.00 88.50 316 GLY A CA 1
ATOM 2529 C C . GLY A 1 316 ? 2.155 -11.708 -34.880 1.00 88.50 316 GLY A C 1
ATOM 2530 O O . GLY A 1 316 ? 2.064 -12.618 -35.703 1.00 88.50 316 GLY A O 1
ATOM 2531 N N . LYS A 1 317 ? 1.504 -10.550 -35.016 1.00 88.88 317 LYS A N 1
ATOM 2532 C CA . LYS A 1 317 ? 0.588 -10.173 -36.102 1.00 88.88 317 LYS A CA 1
ATOM 2533 C C . LYS A 1 317 ? 1.075 -8.933 -36.860 1.00 88.88 317 LYS A C 1
ATOM 2535 O O . LYS A 1 317 ? 0.344 -8.408 -37.695 1.00 88.88 317 LYS A O 1
ATOM 2540 N N . GLY A 1 318 ? 2.309 -8.496 -36.599 1.00 84.56 318 GLY A N 1
ATOM 2541 C CA . GLY A 1 318 ? 2.926 -7.322 -37.218 1.00 84.56 318 GLY A CA 1
ATOM 2542 C C . GLY A 1 318 ? 2.708 -6.016 -36.450 1.00 84.56 318 GLY A C 1
ATOM 2543 O O . GLY A 1 318 ? 3.190 -4.978 -36.902 1.00 84.56 318 GLY A O 1
ATOM 2544 N N . GLY A 1 319 ? 2.022 -6.062 -35.305 1.00 92.38 319 GLY A N 1
ATOM 2545 C CA . GLY A 1 319 ? 1.837 -4.940 -34.393 1.00 92.38 319 GLY A CA 1
ATOM 2546 C C . GLY A 1 319 ? 2.824 -4.948 -33.223 1.00 92.38 319 GLY A C 1
ATOM 2547 O O . GLY A 1 319 ? 3.655 -5.845 -33.052 1.00 92.38 319 GLY A O 1
ATOM 2548 N N . ILE A 1 320 ? 2.719 -3.927 -32.373 1.00 96.06 320 ILE A N 1
ATOM 2549 C CA . ILE A 1 320 ? 3.549 -3.768 -31.174 1.00 96.06 320 ILE A CA 1
ATOM 2550 C C . ILE A 1 320 ? 2.762 -4.252 -29.955 1.00 96.06 320 ILE A C 1
ATOM 2552 O O . ILE A 1 320 ? 1.707 -3.710 -29.650 1.00 96.06 320 ILE A O 1
ATOM 2556 N N . ALA A 1 321 ? 3.298 -5.226 -29.220 1.00 95.38 321 ALA A N 1
ATOM 2557 C CA . ALA A 1 321 ? 2.689 -5.738 -27.991 1.00 95.38 321 ALA A CA 1
ATOM 2558 C C . ALA A 1 321 ? 3.037 -4.896 -26.754 1.00 95.38 321 ALA A C 1
ATOM 2560 O O . ALA A 1 321 ? 2.216 -4.721 -25.860 1.00 95.38 321 ALA A O 1
ATOM 2561 N N . SER A 1 322 ? 4.276 -4.410 -26.669 1.00 96.69 322 SER A N 1
ATOM 2562 C CA . SER A 1 322 ? 4.764 -3.582 -25.559 1.00 96.69 322 SER A CA 1
ATOM 2563 C C . SER A 1 322 ? 6.073 -2.898 -25.938 1.00 96.69 322 SER A C 1
ATOM 2565 O O . SER A 1 322 ? 6.771 -3.356 -26.844 1.00 96.69 322 SER A O 1
ATOM 2567 N N . MET A 1 323 ? 6.452 -1.834 -25.226 1.00 97.12 323 MET A N 1
ATOM 2568 C CA . MET A 1 323 ? 7.714 -1.128 -25.470 1.00 97.12 323 MET A CA 1
ATOM 2569 C C . MET A 1 323 ? 8.290 -0.454 -24.220 1.00 97.12 323 MET A C 1
ATOM 2571 O O . MET A 1 323 ? 7.594 -0.263 -23.225 1.00 97.12 323 MET A O 1
ATOM 2575 N N . GLY A 1 324 ? 9.570 -0.078 -24.274 1.00 96.56 324 GLY A N 1
ATOM 2576 C CA . GLY A 1 324 ? 10.249 0.650 -23.204 1.00 96.56 324 GLY A CA 1
ATOM 2577 C C . GLY A 1 324 ? 11.628 1.194 -23.588 1.00 96.56 324 GLY A C 1
ATOM 2578 O O . GLY A 1 324 ? 12.174 0.904 -24.650 1.00 96.56 324 GLY A O 1
ATOM 2579 N N . LEU A 1 325 ? 12.224 1.978 -22.686 1.00 95.19 325 LEU A N 1
ATOM 2580 C CA . LEU A 1 325 ? 13.474 2.728 -22.930 1.00 95.19 325 LEU A CA 1
ATOM 2581 C C . LEU A 1 325 ? 14.777 1.905 -22.785 1.00 95.19 325 LEU A C 1
ATOM 2583 O O . LEU A 1 325 ? 15.881 2.446 -22.833 1.00 95.19 325 LEU A O 1
ATOM 2587 N N . ALA A 1 326 ? 14.687 0.592 -22.557 1.00 94.12 326 ALA A N 1
ATOM 2588 C CA . ALA A 1 326 ? 15.848 -0.293 -22.433 1.00 94.12 326 ALA A CA 1
ATOM 2589 C C . ALA A 1 326 ? 15.520 -1.705 -22.927 1.00 94.12 326 ALA A C 1
ATOM 2591 O O . ALA A 1 326 ? 14.389 -2.142 -22.807 1.00 94.12 326 ALA A O 1
ATOM 2592 N N . LEU A 1 327 ? 16.516 -2.462 -23.395 1.00 95.25 327 LEU A N 1
ATOM 2593 C CA . LEU A 1 327 ? 16.308 -3.792 -23.997 1.00 95.25 327 LEU A CA 1
ATOM 2594 C C . LEU A 1 327 ? 15.490 -4.768 -23.131 1.00 95.25 327 LEU A C 1
ATOM 2596 O O . LEU A 1 327 ? 14.610 -5.461 -23.632 1.00 95.25 327 LEU A O 1
ATOM 2600 N N . MET A 1 328 ? 15.787 -4.802 -21.828 1.00 93.94 328 MET A N 1
ATOM 2601 C CA . MET A 1 328 ? 15.059 -5.576 -20.817 1.00 93.94 328 MET A CA 1
ATOM 2602 C C . MET A 1 328 ? 14.179 -4.624 -19.995 1.00 93.94 328 MET A C 1
ATOM 2604 O O . MET A 1 328 ? 14.467 -4.384 -18.818 1.00 93.94 328 MET A O 1
ATOM 2608 N N . TYR A 1 329 ? 13.196 -3.994 -20.641 1.00 94.94 329 TYR A N 1
ATOM 2609 C CA . TYR A 1 329 ? 12.294 -3.013 -20.029 1.00 94.94 329 TYR A CA 1
ATOM 2610 C C . TYR A 1 329 ? 11.283 -3.665 -19.068 1.00 94.94 329 TYR A C 1
ATOM 2612 O O . TYR A 1 329 ? 11.229 -4.889 -18.932 1.00 94.94 329 TYR A O 1
ATOM 2620 N N . ARG A 1 330 ? 10.551 -2.842 -18.306 1.00 94.62 330 ARG A N 1
ATOM 2621 C CA . ARG A 1 330 ? 9.459 -3.316 -17.441 1.00 94.62 330 ARG A CA 1
ATOM 2622 C C . ARG A 1 330 ? 8.226 -3.599 -18.290 1.00 94.62 330 ARG A C 1
ATOM 2624 O O . ARG A 1 330 ? 7.944 -2.826 -19.187 1.00 94.62 330 ARG A O 1
ATOM 2631 N N . LEU A 1 331 ? 7.486 -4.649 -17.972 1.00 94.88 331 LEU A N 1
ATOM 2632 C CA . LEU A 1 331 ? 6.181 -4.914 -18.570 1.00 94.88 331 LEU A CA 1
ATOM 2633 C C . LEU A 1 331 ? 5.090 -4.366 -17.654 1.00 94.88 331 LEU A C 1
ATOM 2635 O O . LEU A 1 331 ? 5.208 -4.513 -16.435 1.00 94.88 331 LEU A O 1
ATOM 2639 N N . ALA A 1 332 ? 4.054 -3.748 -18.217 1.00 94.06 332 ALA A N 1
ATOM 2640 C CA . ALA A 1 332 ? 2.837 -3.462 -17.466 1.00 94.06 332 ALA A CA 1
ATOM 2641 C C . ALA A 1 332 ? 2.175 -4.791 -17.090 1.00 94.06 332 ALA A C 1
ATOM 2643 O O . ALA A 1 332 ? 2.273 -5.765 -17.837 1.00 94.06 332 ALA A O 1
ATOM 2644 N N . TYR A 1 333 ? 1.573 -4.860 -15.908 1.00 94.62 333 TYR A N 1
ATOM 2645 C CA . TYR A 1 333 ? 0.765 -6.017 -15.555 1.00 94.62 333 TYR A CA 1
ATOM 2646 C C . TYR A 1 333 ? -0.554 -6.027 -16.328 1.00 94.62 333 TYR A C 1
ATOM 2648 O O . TYR A 1 333 ? -1.095 -4.973 -16.665 1.00 94.62 333 TYR A O 1
ATOM 2656 N N . GLU A 1 334 ? -1.072 -7.233 -16.564 1.00 93.69 334 GLU A N 1
ATOM 2657 C CA . GLU A 1 334 ? -2.361 -7.433 -17.230 1.00 93.69 334 GLU A CA 1
ATOM 2658 C C . GLU A 1 334 ? -3.518 -6.894 -16.370 1.00 93.69 334 GLU A C 1
ATOM 2660 O O . GLU A 1 334 ? -4.435 -6.281 -16.915 1.00 93.69 334 GLU A O 1
ATOM 2665 N N . ASN A 1 335 ? -3.423 -7.044 -15.039 1.00 95.44 335 ASN A N 1
ATOM 2666 C CA . ASN A 1 335 ? -4.429 -6.592 -14.076 1.00 95.44 335 ASN A CA 1
ATOM 2667 C C . ASN A 1 335 ? -3.955 -5.401 -13.226 1.00 95.44 335 ASN A C 1
ATOM 2669 O O . ASN A 1 335 ? -2.798 -5.337 -12.792 1.00 95.44 335 ASN A O 1
ATOM 2673 N N . SER A 1 336 ? -4.872 -4.488 -12.927 1.00 94.62 336 SER A N 1
ATOM 2674 C CA . SER A 1 336 ? -4.725 -3.413 -11.953 1.00 94.62 336 SER A CA 1
ATOM 2675 C C . SER A 1 336 ? -5.000 -3.889 -10.520 1.00 94.62 336 SER A C 1
ATOM 2677 O O . SER A 1 336 ? -5.391 -5.034 -10.271 1.00 94.62 336 SER A O 1
ATOM 2679 N N . ILE A 1 337 ? -4.777 -3.006 -9.542 1.00 95.31 337 ILE A N 1
ATOM 2680 C CA . ILE A 1 337 ? -5.131 -3.289 -8.145 1.00 95.31 337 ILE A CA 1
ATOM 2681 C C . ILE A 1 337 ? -6.649 -3.449 -7.995 1.00 95.31 337 ILE A C 1
ATOM 2683 O O . ILE A 1 337 ? -7.077 -4.346 -7.271 1.00 95.31 337 ILE A O 1
ATOM 2687 N N . HIS A 1 338 ? -7.453 -2.628 -8.680 1.00 96.44 338 HIS A N 1
ATOM 2688 C CA . HIS A 1 338 ? -8.913 -2.745 -8.634 1.00 96.44 338 HIS A CA 1
ATOM 2689 C C . HIS A 1 338 ? -9.402 -4.050 -9.257 1.00 96.44 338 HIS A C 1
ATOM 2691 O O . HIS A 1 338 ? -10.192 -4.748 -8.627 1.00 96.44 338 HIS A O 1
ATOM 2697 N N . GLU A 1 339 ? -8.878 -4.443 -10.422 1.00 96.69 339 GLU A N 1
ATOM 2698 C CA . GLU A 1 339 ? -9.217 -5.731 -11.054 1.00 96.69 339 GLU A CA 1
ATOM 2699 C C . GLU A 1 339 ? -8.923 -6.905 -10.097 1.00 96.69 339 GLU A C 1
ATOM 2701 O O . GLU A 1 339 ? -9.773 -7.764 -9.872 1.00 96.69 339 GLU A O 1
ATOM 2706 N N . ALA A 1 340 ? -7.779 -6.879 -9.405 1.00 96.50 340 ALA A N 1
ATOM 2707 C CA . ALA A 1 340 ? -7.428 -7.899 -8.415 1.00 96.50 340 ALA A CA 1
ATOM 2708 C C . ALA A 1 340 ? -8.299 -7.887 -7.135 1.00 96.50 340 ALA A C 1
ATOM 2710 O O . ALA A 1 340 ? -8.396 -8.907 -6.445 1.00 96.50 340 ALA A O 1
ATOM 2711 N N . ILE A 1 341 ? -8.919 -6.754 -6.784 1.00 96.56 341 ILE A N 1
ATOM 2712 C CA . ILE A 1 341 ? -9.940 -6.678 -5.723 1.00 96.56 341 ILE A CA 1
ATOM 2713 C C . ILE A 1 341 ? -11.253 -7.294 -6.225 1.00 96.56 341 ILE A C 1
ATOM 2715 O O . ILE A 1 341 ? -11.842 -8.121 -5.527 1.00 96.56 341 ILE A O 1
ATOM 2719 N N . VAL A 1 342 ? -11.669 -6.959 -7.451 1.00 96.12 342 VAL A N 1
ATOM 2720 C CA . VAL A 1 342 ? -12.895 -7.476 -8.087 1.00 96.12 342 VAL A CA 1
ATOM 2721 C C . VAL A 1 342 ? -12.862 -8.995 -8.234 1.00 96.12 342 VAL A C 1
ATOM 2723 O O . VAL A 1 342 ? -13.886 -9.640 -8.024 1.00 96.12 342 VAL A O 1
ATOM 2726 N N . HIS A 1 343 ? -11.695 -9.585 -8.503 1.00 96.12 343 HIS A N 1
ATOM 2727 C CA . HIS A 1 343 ? -11.525 -11.043 -8.523 1.00 96.12 343 HIS A CA 1
ATOM 2728 C C . HIS A 1 343 ? -11.805 -11.724 -7.172 1.00 96.12 343 HIS A C 1
ATOM 2730 O O . HIS A 1 343 ? -12.033 -12.931 -7.142 1.00 96.12 343 HIS A O 1
ATOM 2736 N N . THR A 1 344 ? -11.776 -10.981 -6.058 1.00 94.75 344 THR A N 1
ATOM 2737 C CA . THR A 1 344 ? -12.261 -11.478 -4.759 1.00 94.75 344 THR A CA 1
ATOM 2738 C C . THR A 1 344 ? -13.775 -11.301 -4.655 1.00 94.75 344 THR A C 1
ATOM 2740 O O . THR A 1 344 ? -14.481 -12.257 -4.353 1.00 94.75 344 THR A O 1
ATOM 2743 N N . SER A 1 345 ? -14.266 -10.082 -4.896 1.00 94.62 345 SER A N 1
ATOM 2744 C CA . SER A 1 345 ? -15.686 -9.774 -5.086 1.00 94.62 345 SER A CA 1
ATOM 2745 C C . SER A 1 345 ? -15.842 -8.362 -5.644 1.00 94.62 345 SER A C 1
ATOM 2747 O O . SER A 1 345 ? -15.187 -7.424 -5.178 1.00 94.62 345 SER A O 1
ATOM 2749 N N . SER A 1 346 ? -16.744 -8.191 -6.613 1.00 93.88 346 SER A N 1
ATOM 2750 C CA . SER A 1 346 ? -17.063 -6.875 -7.186 1.00 93.88 346 SER A CA 1
ATOM 2751 C C . SER A 1 346 ? -17.690 -5.905 -6.173 1.00 93.88 346 SER A C 1
ATOM 2753 O O . SER A 1 346 ? -17.551 -4.690 -6.316 1.00 93.88 346 SER A O 1
ATOM 2755 N N . GLU A 1 347 ? -18.297 -6.419 -5.097 1.00 94.94 347 GLU A N 1
ATOM 2756 C CA . GLU A 1 347 ? -18.942 -5.614 -4.054 1.00 94.94 347 GLU A CA 1
ATOM 2757 C C . GLU A 1 347 ? -17.957 -4.705 -3.301 1.00 94.94 347 GLU A C 1
ATOM 2759 O O . GLU A 1 347 ? -18.340 -3.639 -2.815 1.00 94.94 347 GLU A O 1
ATOM 2764 N N . HIS A 1 348 ? -16.673 -5.082 -3.234 1.00 96.12 348 HIS A N 1
ATOM 2765 C CA . HIS A 1 348 ? -15.639 -4.306 -2.535 1.00 96.12 348 HIS A CA 1
ATOM 2766 C C . HIS A 1 348 ? -15.372 -2.937 -3.149 1.00 96.12 348 HIS A C 1
ATOM 2768 O O . HIS A 1 348 ? -14.934 -2.038 -2.433 1.00 96.12 348 HIS A O 1
ATOM 2774 N N . LEU A 1 349 ? -15.613 -2.781 -4.451 1.00 94.44 349 LEU A N 1
ATOM 2775 C CA . LEU A 1 349 ? -15.438 -1.514 -5.164 1.00 94.44 349 LEU A CA 1
ATOM 2776 C C . LEU A 1 349 ? -16.766 -0.850 -5.529 1.00 94.44 349 LEU A C 1
ATOM 2778 O O . LEU A 1 349 ? -16.757 0.265 -6.048 1.00 94.44 349 LEU A O 1
ATOM 2782 N N . ALA A 1 350 ? -17.897 -1.500 -5.238 1.00 91.00 350 ALA A N 1
ATOM 2783 C CA . ALA A 1 350 ? -19.209 -0.918 -5.461 1.00 91.00 350 ALA A CA 1
ATOM 2784 C C . ALA A 1 350 ? -19.343 0.392 -4.671 1.00 91.00 350 ALA A C 1
ATOM 2786 O O . ALA A 1 350 ? -19.049 0.455 -3.471 1.00 91.00 350 ALA A O 1
ATOM 2787 N N . LEU A 1 351 ? -19.779 1.451 -5.349 1.00 88.88 351 LEU A N 1
ATOM 2788 C CA . LEU A 1 351 ? -20.018 2.727 -4.690 1.00 88.88 351 LEU A CA 1
ATOM 2789 C C . LEU A 1 351 ? -21.254 2.611 -3.788 1.00 88.88 351 LEU A C 1
ATOM 2791 O O . LEU A 1 351 ? -22.239 1.990 -4.187 1.00 88.88 351 LEU A O 1
ATOM 2795 N N . PRO A 1 352 ? -21.215 3.174 -2.570 1.00 87.75 352 PRO A N 1
ATOM 2796 C CA . PRO A 1 352 ? -22.372 3.172 -1.689 1.00 87.75 352 PRO A CA 1
ATOM 2797 C C . PRO A 1 352 ? -23.480 4.057 -2.262 1.00 87.75 352 PRO A C 1
ATOM 2799 O O . PRO A 1 352 ? -23.185 5.034 -2.950 1.00 87.75 352 PRO A O 1
ATOM 2802 N N . GLY A 1 353 ? -24.735 3.731 -1.952 1.00 83.69 353 GLY A N 1
ATOM 2803 C CA . GLY A 1 353 ? -25.907 4.454 -2.453 1.00 83.69 353 GLY A CA 1
ATOM 2804 C C . GLY A 1 353 ? -26.930 3.545 -3.130 1.00 83.69 353 GLY A C 1
ATOM 2805 O O . GLY A 1 353 ? -26.980 2.340 -2.864 1.00 83.69 353 GLY A O 1
ATOM 2806 N N . GLU A 1 354 ? -27.773 4.133 -3.978 1.00 69.88 354 GLU A N 1
ATOM 2807 C CA . GLU A 1 354 ? -28.856 3.426 -4.667 1.00 69.88 354 GLU A CA 1
ATOM 2808 C C . GLU A 1 354 ? -28.307 2.246 -5.497 1.00 69.88 354 GLU A C 1
ATOM 2810 O O . GLU A 1 354 ? -27.342 2.385 -6.245 1.00 69.88 354 GLU A O 1
AT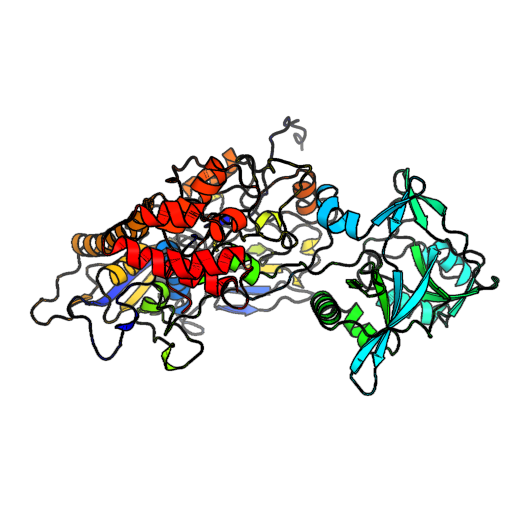OM 2815 N N . GLY A 1 355 ? -28.870 1.050 -5.291 1.00 79.25 355 GLY A N 1
ATOM 2816 C CA . GLY A 1 355 ? -28.448 -0.205 -5.931 1.00 79.25 355 GLY A CA 1
ATOM 2817 C C . GLY A 1 355 ? -27.457 -1.066 -5.133 1.00 79.25 355 GLY A C 1
ATOM 2818 O O . GLY A 1 355 ? -27.532 -2.290 -5.216 1.00 79.25 355 GLY A O 1
ATOM 2819 N N . HIS A 1 356 ? -26.580 -0.471 -4.314 1.00 87.38 356 HIS A N 1
ATOM 2820 C CA . HIS A 1 356 ? -25.538 -1.215 -3.580 1.00 87.38 356 HIS A CA 1
ATOM 2821 C C . HIS A 1 356 ? -25.576 -1.046 -2.056 1.00 87.38 356 HIS A C 1
ATOM 2823 O O . HIS A 1 356 ? -24.857 -1.752 -1.350 1.00 87.38 356 HIS A O 1
ATOM 2829 N N . GLY A 1 357 ? -26.389 -0.125 -1.532 1.00 92.12 357 GLY A N 1
ATOM 2830 C CA . GLY A 1 357 ? -26.544 0.108 -0.098 1.00 92.12 357 GLY A CA 1
ATOM 2831 C C . GLY A 1 357 ? -25.285 0.659 0.579 1.00 92.12 357 GLY A C 1
ATOM 2832 O O . GLY A 1 357 ? -24.301 1.033 -0.059 1.00 92.12 357 GLY A O 1
ATOM 2833 N N . TYR A 1 358 ? -25.298 0.692 1.905 1.00 95.25 358 TYR A N 1
ATOM 2834 C CA . TYR A 1 358 ? -24.212 1.217 2.734 1.00 95.25 358 TYR A CA 1
ATOM 2835 C C . TYR A 1 358 ? -23.661 0.096 3.608 1.00 95.25 358 TYR A C 1
ATOM 2837 O O . TYR A 1 358 ? -24.440 -0.723 4.077 1.00 95.25 358 TYR A O 1
ATOM 2845 N N . ASP A 1 359 ? -22.347 0.046 3.826 1.00 96.69 359 ASP A N 1
ATOM 2846 C CA . ASP A 1 359 ? -21.771 -0.880 4.811 1.00 96.69 359 ASP A CA 1
ATOM 2847 C C . ASP A 1 359 ? -21.757 -0.242 6.214 1.00 96.69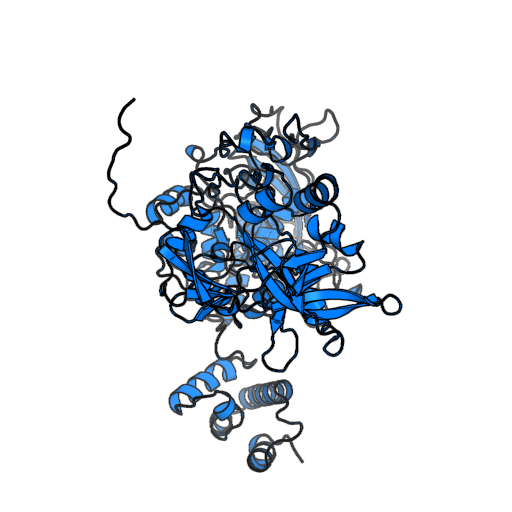 359 ASP A C 1
ATOM 2849 O O . ASP A 1 359 ? -21.994 0.959 6.368 1.00 96.69 359 ASP A O 1
ATOM 2853 N N . LEU A 1 360 ? -21.481 -1.021 7.267 1.00 97.62 360 LEU A N 1
ATOM 2854 C CA . LEU A 1 360 ? -21.485 -0.502 8.646 1.00 97.62 360 LEU A CA 1
ATOM 2855 C C . LEU A 1 360 ? -20.502 0.663 8.861 1.00 97.62 360 LEU A C 1
ATOM 2857 O O . LEU A 1 360 ? -20.790 1.579 9.635 1.00 97.62 360 LEU A O 1
ATOM 2861 N N . ALA A 1 361 ? -19.352 0.664 8.183 1.00 97.25 361 ALA A N 1
ATOM 2862 C CA . ALA A 1 361 ? -18.389 1.753 8.301 1.00 97.25 361 ALA A CA 1
ATOM 2863 C C . ALA A 1 361 ? -18.935 3.048 7.685 1.00 97.25 361 ALA A C 1
ATOM 2865 O O . ALA A 1 361 ? -18.751 4.127 8.256 1.00 97.25 361 ALA A O 1
ATOM 2866 N N . ASP A 1 362 ? -19.655 2.949 6.572 1.00 96.25 362 ASP A N 1
ATOM 2867 C CA . ASP A 1 362 ? -20.343 4.077 5.947 1.00 96.25 362 ASP A CA 1
ATOM 2868 C C . ASP A 1 362 ? -21.442 4.627 6.838 1.00 96.25 362 ASP A C 1
ATOM 2870 O O . ASP A 1 362 ? -21.507 5.836 7.068 1.00 96.25 362 ASP A O 1
ATOM 2874 N N . LEU A 1 363 ? -22.244 3.737 7.417 1.00 97.00 363 LEU A N 1
ATOM 2875 C CA . LEU A 1 363 ? -23.338 4.101 8.307 1.00 97.00 363 LEU A CA 1
ATOM 2876 C C . LEU A 1 363 ? -22.867 4.855 9.558 1.00 97.00 363 LEU A C 1
ATOM 2878 O O . LEU A 1 363 ? -23.559 5.770 10.018 1.00 97.00 363 LEU A O 1
ATOM 2882 N N . LEU A 1 364 ? -21.699 4.505 10.102 1.00 98.12 364 LEU A N 1
ATOM 2883 C CA . LEU A 1 364 ? -21.122 5.167 11.275 1.00 98.12 364 LEU A CA 1
ATOM 2884 C C . LEU A 1 364 ? -20.358 6.444 10.912 1.00 98.12 364 LEU A C 1
ATOM 2886 O O . LEU A 1 364 ? -20.554 7.504 11.513 1.00 98.12 364 LEU A O 1
ATOM 2890 N N . PHE A 1 365 ? -19.455 6.356 9.938 1.00 97.12 365 PHE A N 1
ATOM 2891 C CA . PHE A 1 365 ? -18.433 7.374 9.696 1.00 97.12 365 PHE A CA 1
ATOM 2892 C C . PHE A 1 365 ? -18.726 8.272 8.495 1.00 97.12 365 PHE A C 1
ATOM 2894 O O . PHE A 1 365 ? -18.030 9.280 8.318 1.00 97.12 365 PHE A O 1
ATOM 2901 N N . GLY A 1 366 ? -19.764 7.949 7.729 1.00 94.56 366 GLY A N 1
ATOM 2902 C CA . GLY A 1 366 ? -20.174 8.641 6.520 1.00 94.56 366 GLY A CA 1
ATOM 2903 C C . GLY A 1 366 ? -19.430 8.159 5.281 1.00 94.56 366 GLY A C 1
ATOM 2904 O O . GLY A 1 366 ? -18.394 7.491 5.363 1.00 94.56 366 GLY A O 1
ATOM 2905 N N . THR A 1 367 ? -19.954 8.547 4.125 1.00 92.06 367 THR A N 1
ATOM 2906 C CA . THR A 1 367 ? -19.363 8.286 2.814 1.00 92.06 367 THR A CA 1
ATOM 2907 C C . THR A 1 367 ? -19.740 9.380 1.827 1.00 92.06 367 THR A C 1
ATOM 2909 O O . THR A 1 367 ? -20.749 10.060 1.992 1.00 92.06 367 THR A O 1
ATOM 2912 N N . VAL A 1 368 ? -18.929 9.525 0.787 1.00 85.88 368 VAL A N 1
ATOM 2913 C CA . VAL A 1 368 ? -19.283 10.268 -0.422 1.00 85.88 368 VAL A CA 1
ATOM 2914 C C . VAL A 1 368 ? -19.660 9.229 -1.480 1.00 85.88 368 VAL A C 1
ATOM 2916 O O . VAL A 1 368 ? -18.946 8.234 -1.626 1.00 85.88 368 VAL A O 1
ATOM 2919 N N . GLY A 1 369 ? -20.810 9.401 -2.129 1.00 73.19 369 GLY A N 1
ATOM 2920 C CA . GLY A 1 369 ? -21.235 8.582 -3.268 1.00 73.19 369 GLY A CA 1
ATOM 2921 C C . GLY A 1 369 ? -20.778 9.185 -4.600 1.00 73.19 369 GLY A C 1
ATOM 2922 O O . GLY A 1 369 ? -20.149 10.242 -4.610 1.00 73.19 369 GLY A O 1
ATOM 2923 N N . ALA A 1 370 ? -21.094 8.525 -5.721 1.00 72.19 370 ALA A N 1
ATOM 2924 C CA . ALA A 1 370 ? -20.934 9.141 -7.048 1.00 72.19 370 ALA A CA 1
ATOM 2925 C C . ALA A 1 370 ? -21.814 10.390 -7.190 1.00 72.19 370 ALA A C 1
ATOM 2927 O O . ALA A 1 370 ? -21.367 11.415 -7.693 1.00 72.19 370 ALA A O 1
ATOM 2928 N N . GLU A 1 371 ? -23.045 10.283 -6.692 1.00 78.75 371 GLU A N 1
ATOM 2929 C CA . GLU A 1 371 ? -24.061 11.328 -6.712 1.00 78.75 371 GLU A CA 1
ATOM 2930 C C . GLU A 1 371 ? -24.310 11.876 -5.304 1.00 78.75 371 GLU A C 1
ATOM 2932 O O . GLU A 1 371 ? -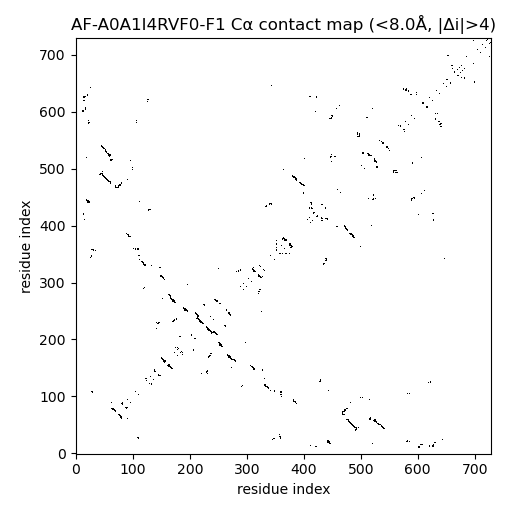24.002 11.234 -4.293 1.00 78.75 371 GLU A O 1
ATOM 2937 N N . GLN A 1 372 ? -24.907 13.067 -5.231 1.00 75.88 372 GLN A N 1
ATOM 2938 C CA . GLN A 1 372 ? -25.203 13.730 -3.960 1.00 75.88 372 GLN A CA 1
ATOM 2939 C C . GLN A 1 372 ? -26.148 12.904 -3.070 1.00 75.88 372 GLN A C 1
ATOM 2941 O O . GLN A 1 372 ? -25.916 12.820 -1.864 1.00 75.88 372 GLN A O 1
ATOM 2946 N N . ASP A 1 373 ? -27.148 12.242 -3.655 1.00 78.31 373 ASP A N 1
ATOM 2947 C CA . ASP A 1 373 ? -28.137 11.432 -2.923 1.00 78.31 373 ASP A CA 1
ATOM 2948 C C . ASP A 1 373 ? -27.556 10.118 -2.371 1.00 78.31 373 ASP A C 1
ATOM 2950 O O . ASP A 1 373 ? -28.124 9.490 -1.479 1.00 78.31 373 ASP A O 1
ATOM 2954 N N . ALA A 1 374 ? -26.378 9.723 -2.860 1.00 82.62 374 ALA A N 1
ATOM 2955 C CA . ALA A 1 374 ? -25.613 8.581 -2.374 1.00 82.62 374 ALA A CA 1
ATOM 2956 C C . ALA A 1 374 ? -24.593 8.962 -1.278 1.00 82.62 374 ALA A C 1
ATOM 2958 O O . ALA A 1 374 ? -23.897 8.100 -0.729 1.00 82.62 374 ALA A O 1
ATOM 2959 N N . ALA A 1 375 ? -24.456 10.254 -0.957 1.00 89.00 375 ALA A N 1
ATOM 2960 C CA . ALA A 1 375 ? -23.577 10.721 0.105 1.00 89.00 375 ALA A CA 1
ATOM 2961 C C . ALA A 1 375 ? -24.273 10.643 1.472 1.00 89.00 375 ALA A C 1
ATOM 2963 O O . ALA A 1 375 ? -25.381 11.137 1.665 1.00 89.00 375 ALA A O 1
ATOM 2964 N N . LEU A 1 376 ? -23.574 10.090 2.466 1.00 90.88 376 LEU A N 1
ATOM 2965 C CA . LEU A 1 376 ? -24.075 9.962 3.831 1.00 90.88 376 LEU A CA 1
ATOM 2966 C C . LEU A 1 376 ? -23.197 10.749 4.802 1.00 90.88 376 LEU A C 1
ATOM 2968 O O . LEU A 1 376 ? -21.995 10.495 4.939 1.00 90.88 376 LEU A O 1
ATOM 2972 N N . ARG A 1 377 ? -23.803 11.680 5.546 1.00 92.56 377 ARG A N 1
ATOM 2973 C CA . ARG A 1 377 ? -23.121 12.366 6.649 1.00 92.56 377 ARG A CA 1
ATOM 2974 C C . ARG A 1 377 ? -22.882 11.381 7.795 1.00 92.56 377 ARG A C 1
ATOM 2976 O O . ARG A 1 377 ? -23.817 10.758 8.289 1.00 92.56 377 ARG A O 1
ATOM 2983 N N . GLY A 1 378 ? -21.640 11.302 8.275 1.00 95.31 378 GLY A N 1
ATOM 2984 C CA . GLY A 1 378 ? -21.292 10.444 9.410 1.00 95.31 378 GLY A CA 1
ATOM 2985 C C . GLY A 1 378 ? -22.086 10.774 10.676 1.00 95.31 378 GLY A C 1
ATOM 2986 O O . GLY A 1 378 ? -22.328 11.944 10.979 1.00 95.31 378 GLY A O 1
ATOM 2987 N N . ARG A 1 379 ? -22.465 9.730 11.414 1.00 97.62 379 ARG A N 1
ATOM 2988 C CA . ARG A 1 379 ? -23.206 9.807 12.682 1.00 97.62 379 ARG A CA 1
ATOM 2989 C C . ARG A 1 379 ? -22.310 9.666 13.913 1.00 97.62 379 ARG A C 1
ATOM 2991 O O . ARG A 1 379 ? -22.785 9.882 15.020 1.00 97.62 379 ARG A O 1
ATOM 2998 N N . VAL A 1 380 ? -21.023 9.360 13.727 1.00 98.44 380 VAL A N 1
ATOM 2999 C CA . VAL A 1 380 ? -19.995 9.289 14.776 1.00 98.44 380 VAL A CA 1
ATOM 3000 C C . VAL A 1 380 ? -18.964 10.402 14.595 1.00 98.44 380 VAL A C 1
ATOM 3002 O O . VAL A 1 380 ? -18.370 10.562 13.524 1.00 98.44 380 VAL A O 1
ATOM 3005 N N . THR A 1 381 ? -18.710 11.142 15.672 1.00 98.12 381 THR A N 1
ATOM 3006 C CA . THR A 1 381 ? -17.727 12.225 15.743 1.00 98.12 381 THR A CA 1
ATOM 3007 C C . THR A 1 381 ? -16.791 11.997 16.926 1.00 98.12 381 THR A C 1
ATOM 3009 O O . THR A 1 381 ? -17.226 11.955 18.073 1.00 98.12 381 THR A O 1
ATOM 3012 N N . CYS A 1 382 ? -15.493 11.878 16.655 1.00 98.25 382 CYS A N 1
ATOM 3013 C CA . CYS A 1 382 ? -14.464 11.798 17.689 1.00 98.25 382 CYS A CA 1
ATOM 3014 C C . CYS A 1 382 ? -13.963 13.209 18.018 1.00 98.25 382 CYS A C 1
ATOM 3016 O O . CYS A 1 382 ? -13.526 13.929 17.117 1.00 98.25 382 CYS A O 1
ATOM 3018 N N . GLU A 1 383 ? -14.010 13.598 19.290 1.00 97.50 383 GLU A N 1
ATOM 3019 C CA . GLU A 1 383 ? -13.359 14.819 19.770 1.00 97.50 383 GLU A CA 1
ATOM 3020 C C . GLU A 1 383 ? -11.833 14.622 19.835 1.00 97.50 383 GLU A C 1
ATOM 3022 O O . GLU A 1 383 ? -11.315 13.518 19.637 1.00 97.50 383 GLU A O 1
ATOM 3027 N N . TYR A 1 384 ? -11.091 15.699 20.098 1.00 96.88 384 TYR A N 1
ATOM 3028 C CA . TYR A 1 384 ? -9.678 15.571 20.450 1.00 96.88 384 TYR A CA 1
ATOM 3029 C C . TYR A 1 384 ? -9.548 14.767 21.746 1.00 96.88 384 TYR A C 1
ATOM 3031 O O . TYR A 1 384 ? -10.302 15.000 22.691 1.00 96.88 384 TYR A O 1
ATOM 3039 N N . ALA A 1 385 ? -8.578 13.853 21.799 1.00 98.00 385 ALA A N 1
ATOM 3040 C CA . ALA A 1 385 ? -8.166 13.251 23.061 1.00 98.00 385 ALA A CA 1
ATOM 3041 C C . ALA A 1 385 ? -6.918 13.969 23.568 1.00 98.00 385 ALA A C 1
ATOM 3043 O O . ALA A 1 385 ? -5.894 13.985 22.884 1.00 98.00 385 ALA A O 1
ATOM 3044 N N . THR A 1 386 ? -7.007 14.583 24.739 1.00 97.94 386 THR A N 1
ATOM 3045 C CA . THR A 1 386 ? -5.939 15.404 25.318 1.00 97.94 386 THR A CA 1
ATOM 3046 C C . THR A 1 386 ? -5.115 14.567 26.283 1.00 97.94 386 THR A C 1
ATOM 3048 O O . THR A 1 386 ? -5.684 13.801 27.059 1.00 97.94 386 THR A O 1
ATOM 3051 N N . ALA A 1 387 ? -3.790 14.698 26.225 1.00 97.81 387 ALA A N 1
ATOM 3052 C CA . ALA A 1 387 ? -2.889 13.994 27.126 1.00 97.81 387 ALA A CA 1
ATOM 3053 C C . ALA A 1 387 ? -3.121 14.423 28.578 1.00 97.81 387 ALA A C 1
ATOM 3055 O O . ALA A 1 387 ? -3.318 15.609 28.854 1.00 97.81 387 ALA A O 1
ATOM 3056 N N . GLU A 1 388 ? -3.062 13.471 29.501 1.00 96.38 388 GLU A N 1
ATOM 3057 C CA . GLU A 1 388 ? -3.036 13.771 30.928 1.00 96.38 388 GLU A CA 1
ATOM 3058 C C . GLU A 1 388 ? -1.604 14.083 31.384 1.00 96.38 388 GLU A C 1
ATOM 3060 O O . GLU A 1 388 ? -0.632 13.496 30.904 1.00 96.38 388 GLU A O 1
ATOM 3065 N N . GLY A 1 389 ? -1.468 15.016 32.328 1.00 92.25 389 GLY A N 1
ATOM 3066 C CA . GLY A 1 389 ? -0.165 15.459 32.825 1.00 92.25 389 GLY A CA 1
ATOM 3067 C C . GLY A 1 389 ? 0.643 16.264 31.799 1.00 92.25 389 GLY A C 1
ATOM 3068 O O . GLY A 1 389 ? 0.089 16.975 30.962 1.00 92.25 389 GLY A O 1
ATOM 3069 N N . ASP A 1 390 ? 1.971 16.174 31.892 1.00 90.88 390 ASP A N 1
ATOM 3070 C CA . ASP A 1 390 ? 2.925 16.865 31.010 1.00 90.88 390 ASP A CA 1
ATOM 3071 C C . ASP A 1 390 ? 3.931 15.862 30.412 1.00 90.88 390 ASP A C 1
ATOM 3073 O O . ASP A 1 390 ? 5.119 15.878 30.759 1.00 90.88 390 ASP A O 1
ATOM 3077 N N . PRO A 1 391 ? 3.470 14.926 29.557 1.00 94.50 391 PRO A N 1
ATOM 3078 C CA . PRO A 1 391 ? 4.345 13.910 28.990 1.00 94.50 391 PRO A CA 1
ATOM 3079 C C . PRO A 1 391 ? 5.412 14.564 28.113 1.00 94.50 391 PRO A C 1
ATOM 3081 O O . PRO A 1 391 ? 5.162 15.547 27.408 1.00 94.50 391 PRO A O 1
ATOM 3084 N N . ARG A 1 392 ? 6.623 14.005 28.124 1.00 91.62 392 ARG A N 1
ATOM 3085 C CA . ARG A 1 392 ? 7.752 14.516 27.341 1.00 91.62 392 ARG A CA 1
ATOM 3086 C C . ARG A 1 392 ? 8.095 13.553 26.204 1.00 91.62 392 ARG A C 1
ATOM 3088 O O . ARG A 1 392 ? 8.030 12.341 26.393 1.00 91.62 392 ARG A O 1
ATOM 3095 N N . PRO A 1 393 ? 8.450 14.064 25.009 1.00 93.81 393 PRO A N 1
ATOM 3096 C CA . PRO A 1 393 ? 8.957 13.212 23.949 1.00 93.81 393 PRO A CA 1
ATOM 3097 C C . PRO A 1 393 ? 10.231 12.499 24.390 1.00 93.81 393 PRO A C 1
ATOM 3099 O O . PRO A 1 393 ? 11.121 13.101 24.996 1.00 93.81 393 PRO A O 1
ATOM 3102 N N . MET A 1 394 ? 10.329 11.232 24.016 1.00 94.75 394 MET A N 1
ATOM 3103 C CA . MET A 1 394 ? 11.526 10.425 24.171 1.00 94.75 394 MET A CA 1
ATOM 3104 C C . MET A 1 394 ? 12.679 10.994 23.342 1.00 94.75 394 MET A C 1
ATOM 3106 O O . MET A 1 394 ? 12.491 11.755 22.386 1.00 94.75 394 MET A O 1
ATOM 3110 N N . LYS A 1 395 ? 13.898 10.540 23.650 1.00 92.94 395 LYS A N 1
ATOM 3111 C CA . LYS A 1 395 ? 15.068 10.812 22.811 1.00 92.94 395 LYS A CA 1
ATOM 3112 C C . LYS A 1 395 ? 14.785 10.390 21.358 1.00 92.94 395 LYS A C 1
ATOM 3114 O O . LYS A 1 395 ? 14.360 9.251 21.137 1.00 92.94 395 LYS A O 1
ATOM 3119 N N . PRO A 1 396 ? 15.062 11.257 20.365 1.00 90.75 396 PRO A N 1
ATOM 3120 C CA . PRO A 1 396 ? 14.708 10.967 18.990 1.00 90.75 396 PRO A CA 1
ATOM 3121 C C . PRO A 1 396 ? 15.482 9.783 18.429 1.00 90.75 396 PRO A C 1
ATOM 3123 O O . PRO A 1 396 ? 16.694 9.654 18.630 1.00 90.75 396 PRO A O 1
ATOM 3126 N N . GLN A 1 397 ? 14.783 8.965 17.650 1.00 91.81 397 GLN A N 1
ATOM 3127 C CA . GLN A 1 397 ? 15.344 7.795 16.982 1.00 91.81 397 GLN A CA 1
ATOM 3128 C C . GLN A 1 397 ? 15.375 8.037 15.469 1.00 91.81 397 GLN A C 1
ATOM 3130 O O . GLN A 1 397 ? 14.376 8.457 14.884 1.00 91.81 397 GLN A O 1
ATOM 3135 N N . THR A 1 398 ? 16.531 7.822 14.830 1.00 93.88 398 THR A N 1
ATOM 3136 C CA . THR A 1 398 ? 16.688 8.005 13.375 1.00 93.88 398 THR A CA 1
ATOM 3137 C C . THR A 1 398 ? 16.469 6.684 12.656 1.00 93.88 398 THR A C 1
ATOM 3139 O O . THR A 1 398 ? 17.118 5.693 12.978 1.00 93.88 398 THR A O 1
ATOM 3142 N N . THR A 1 399 ? 15.595 6.678 11.656 1.00 94.62 399 THR A N 1
ATOM 3143 C CA . THR A 1 399 ? 15.260 5.482 10.878 1.00 94.62 399 THR A CA 1
ATOM 3144 C C . THR A 1 399 ? 14.797 5.856 9.465 1.00 94.62 399 THR A C 1
ATOM 3146 O O . THR A 1 399 ? 14.915 7.010 9.046 1.00 94.62 399 THR A O 1
ATOM 3149 N N . ILE A 1 400 ? 14.291 4.881 8.711 1.00 92.25 400 ILE A N 1
ATOM 3150 C CA . ILE A 1 400 ? 13.652 5.060 7.405 1.00 92.25 400 ILE A CA 1
ATOM 3151 C C . ILE A 1 400 ? 12.227 4.521 7.499 1.00 92.25 400 ILE A C 1
ATOM 3153 O O . ILE A 1 400 ? 12.016 3.329 7.718 1.00 92.25 400 ILE A O 1
ATOM 3157 N N . LEU A 1 401 ? 11.240 5.391 7.285 1.00 87.38 401 LEU A N 1
ATOM 3158 C CA . LEU A 1 401 ? 9.847 4.976 7.146 1.00 87.38 401 LEU A CA 1
ATOM 3159 C C . LEU A 1 401 ? 9.597 4.534 5.702 1.00 87.38 401 LEU A C 1
ATOM 3161 O O . LEU A 1 401 ? 9.481 5.353 4.794 1.00 87.38 401 LEU A O 1
ATOM 3165 N N . ASN A 1 402 ? 9.525 3.222 5.482 1.00 81.88 402 ASN A N 1
ATOM 3166 C CA . ASN A 1 402 ? 9.191 2.676 4.172 1.00 81.88 402 ASN A CA 1
ATOM 3167 C C . ASN A 1 402 ? 7.672 2.669 3.954 1.00 81.88 402 ASN A C 1
ATOM 3169 O O . ASN A 1 402 ? 6.915 2.133 4.764 1.00 81.88 402 ASN A O 1
ATOM 3173 N N . GLY A 1 403 ? 7.228 3.201 2.814 1.00 78.62 403 GLY A N 1
ATOM 3174 C CA . GLY A 1 403 ? 5.851 3.039 2.345 1.00 78.62 403 GLY A CA 1
ATOM 3175 C C . GLY A 1 403 ? 5.555 1.621 1.822 1.00 78.62 403 GLY A C 1
ATOM 3176 O O . GLY A 1 403 ? 6.477 0.811 1.655 1.00 78.62 403 GLY A O 1
ATOM 3177 N N . PRO A 1 404 ? 4.279 1.298 1.536 1.00 77.62 404 PRO A N 1
ATOM 3178 C CA . PRO A 1 404 ? 3.905 0.082 0.814 1.00 77.62 404 PRO A CA 1
ATOM 3179 C C . PRO A 1 404 ? 4.697 -0.091 -0.493 1.00 77.62 404 PRO A C 1
ATOM 3181 O O . PRO A 1 404 ? 5.036 0.879 -1.170 1.00 77.62 404 PRO A O 1
ATOM 3184 N N . LYS A 1 405 ? 5.010 -1.342 -0.843 1.00 86.44 405 LYS A N 1
ATOM 3185 C CA . LYS A 1 405 ? 5.750 -1.711 -2.062 1.00 86.44 405 LYS A CA 1
ATOM 3186 C C . LYS A 1 405 ? 4.989 -2.811 -2.809 1.00 86.44 405 LYS A C 1
ATOM 3188 O O . LYS A 1 405 ? 5.451 -3.951 -2.813 1.00 86.44 405 LYS A O 1
ATOM 3193 N N . PRO A 1 406 ? 3.831 -2.498 -3.419 1.00 85.50 406 PRO A N 1
ATOM 3194 C CA . PRO A 1 406 ? 2.972 -3.508 -4.041 1.00 85.50 406 PRO A CA 1
ATOM 3195 C C . PRO A 1 406 ? 3.628 -4.190 -5.256 1.00 85.50 406 PRO A C 1
ATOM 3197 O O . PRO A 1 406 ? 3.278 -5.312 -5.607 1.00 85.50 406 PRO A O 1
ATOM 3200 N N . THR A 1 407 ? 4.677 -3.586 -5.828 1.00 87.25 407 THR A N 1
ATOM 3201 C CA . THR A 1 407 ? 5.537 -4.211 -6.849 1.00 87.25 407 THR A CA 1
ATOM 3202 C C . THR A 1 407 ? 6.323 -5.424 -6.336 1.00 87.25 407 THR A C 1
ATOM 3204 O O . THR A 1 407 ? 6.760 -6.258 -7.132 1.00 87.25 407 THR A O 1
ATOM 3207 N N . PHE A 1 408 ? 6.479 -5.582 -5.015 1.00 92.88 408 PHE A N 1
ATOM 3208 C CA . PHE A 1 408 ? 6.939 -6.827 -4.402 1.00 92.88 408 PHE A CA 1
ATOM 3209 C C . PHE A 1 408 ? 5.750 -7.778 -4.204 1.00 92.88 408 PHE A C 1
ATOM 3211 O O . PHE A 1 408 ? 5.320 -8.068 -3.086 1.00 92.88 408 PHE A O 1
ATOM 3218 N N . TYR A 1 409 ? 5.238 -8.275 -5.330 1.00 92.69 409 TYR A N 1
ATOM 3219 C CA . TYR A 1 409 ? 4.059 -9.138 -5.427 1.00 92.69 409 TYR A CA 1
ATOM 3220 C C . TYR A 1 409 ? 4.026 -10.366 -4.487 1.00 92.69 409 TYR A C 1
ATOM 3222 O O . TYR A 1 409 ? 2.912 -10.713 -4.094 1.00 92.69 409 TYR A O 1
ATOM 3230 N N . PRO A 1 410 ? 5.147 -10.990 -4.029 1.00 93.69 410 PRO A N 1
ATOM 3231 C CA . PRO A 1 410 ? 5.055 -12.123 -3.098 1.00 93.69 410 PRO A CA 1
ATOM 3232 C C . PRO A 1 410 ? 4.284 -11.813 -1.804 1.00 93.69 410 PRO A C 1
ATOM 3234 O O . PRO A 1 410 ? 3.658 -12.704 -1.225 1.00 93.69 410 PRO A O 1
ATOM 3237 N N . ASN A 1 411 ? 4.299 -10.549 -1.361 1.00 94.50 411 ASN A N 1
ATOM 3238 C CA . ASN A 1 411 ? 3.600 -10.126 -0.147 1.00 94.50 411 ASN A CA 1
ATOM 3239 C C . ASN A 1 411 ? 2.165 -9.659 -0.406 1.00 94.50 411 ASN A C 1
ATOM 3241 O O . ASN A 1 411 ? 1.322 -9.837 0.464 1.00 94.50 411 ASN A O 1
ATOM 3245 N N . TYR A 1 412 ? 1.884 -9.050 -1.560 1.00 94.94 412 TYR A N 1
ATOM 3246 C CA . TYR A 1 412 ? 0.630 -8.315 -1.793 1.00 94.94 412 TYR A CA 1
ATOM 3247 C C . TYR A 1 412 ? -0.438 -9.128 -2.534 1.00 94.94 412 TYR A C 1
ATOM 3249 O O . TYR A 1 412 ? -1.618 -8.803 -2.438 1.00 94.94 412 TYR A O 1
ATOM 3257 N N . VAL A 1 413 ? -0.034 -10.195 -3.223 1.00 95.12 413 VAL A N 1
ATOM 3258 C CA . VAL A 1 413 ? -0.926 -11.141 -3.906 1.00 95.12 413 VAL A CA 1
ATOM 3259 C C . VAL A 1 413 ? -0.995 -12.441 -3.106 1.00 95.12 413 VAL A C 1
ATOM 3261 O O . VAL A 1 413 ? 0.003 -12.852 -2.500 1.00 95.12 413 VAL A O 1
ATOM 3264 N N . VAL A 1 414 ? -2.156 -13.100 -3.100 1.00 95.06 414 VAL A N 1
ATOM 3265 C CA . VAL A 1 414 ? -2.317 -14.414 -2.461 1.00 95.06 414 VAL A CA 1
ATOM 3266 C C . VAL A 1 414 ? -1.448 -15.452 -3.170 1.00 95.06 414 VAL A C 1
ATOM 3268 O O . VAL A 1 414 ? -1.551 -15.671 -4.372 1.00 95.06 414 VAL A O 1
ATOM 3271 N N . GLN A 1 415 ? -0.587 -16.120 -2.403 1.00 93.56 415 GLN A N 1
ATOM 3272 C CA . GLN A 1 415 ? 0.319 -17.146 -2.913 1.00 93.56 415 GLN A CA 1
ATOM 3273 C C . GLN A 1 415 ? -0.183 -18.540 -2.543 1.00 93.56 415 GLN A C 1
ATOM 3275 O O . GLN A 1 415 ? -0.623 -18.773 -1.415 1.00 93.56 415 GLN A O 1
ATOM 3280 N N . LYS A 1 416 ? -0.054 -19.502 -3.464 1.00 90.19 416 LYS A N 1
ATOM 3281 C CA . LYS A 1 416 ? -0.340 -20.918 -3.184 1.00 90.19 416 LYS A CA 1
ATOM 3282 C C . LYS A 1 416 ? 0.771 -21.493 -2.302 1.00 90.19 416 LYS A C 1
ATOM 3284 O O . LYS A 1 416 ? 1.775 -21.993 -2.806 1.00 90.19 416 LYS A O 1
ATOM 3289 N N . SER A 1 417 ? 0.588 -21.386 -0.987 1.00 86.50 417 SER A N 1
ATOM 3290 C CA . SER A 1 417 ? 1.589 -21.750 0.018 1.00 86.50 417 SER A CA 1
ATOM 3291 C C . SER A 1 417 ? 1.373 -23.128 0.636 1.00 86.50 417 SER A C 1
ATOM 3293 O O . SER A 1 417 ? 0.247 -23.630 0.669 1.00 86.50 417 SER A O 1
ATOM 3295 N N . ASP A 1 418 ? 2.459 -23.731 1.123 1.00 84.81 418 ASP A N 1
ATOM 3296 C CA . ASP A 1 418 ? 2.484 -24.945 1.949 1.00 84.81 418 ASP A CA 1
ATOM 3297 C C . ASP A 1 418 ? 2.031 -24.710 3.402 1.00 84.81 418 ASP A C 1
ATOM 3299 O O . ASP A 1 418 ? 1.915 -25.662 4.166 1.00 84.81 418 ASP A O 1
ATOM 3303 N N . GLY A 1 419 ? 1.748 -23.456 3.772 1.00 77.94 419 GLY A N 1
ATOM 3304 C CA . GLY A 1 419 ? 1.372 -23.054 5.129 1.00 77.94 419 GLY A CA 1
ATOM 3305 C C . GLY A 1 419 ? 2.569 -22.771 6.041 1.00 77.94 419 GLY A C 1
ATOM 3306 O O . GLY A 1 419 ? 2.386 -22.202 7.108 1.00 77.94 419 GLY A O 1
ATOM 3307 N N . ARG A 1 420 ? 3.794 -23.089 5.604 1.00 73.56 420 ARG A N 1
ATOM 3308 C CA . ARG A 1 420 ? 5.052 -22.880 6.344 1.00 73.56 420 ARG A CA 1
ATOM 3309 C C . ARG A 1 420 ? 5.897 -21.749 5.760 1.00 73.56 420 ARG A C 1
ATOM 3311 O O . ARG A 1 420 ? 7.079 -21.622 6.052 1.00 73.56 420 ARG A O 1
ATOM 3318 N N . GLY A 1 421 ? 5.291 -20.908 4.924 1.00 87.38 421 GLY A N 1
ATOM 3319 C CA . GLY A 1 421 ? 5.967 -19.750 4.355 1.00 87.38 421 GLY A CA 1
ATOM 3320 C C . GLY A 1 421 ? 6.722 -20.037 3.060 1.00 87.38 421 GLY A C 1
ATOM 3321 O O . GLY A 1 421 ? 7.588 -19.244 2.694 1.00 87.38 421 GLY A O 1
ATOM 3322 N N . ARG A 1 422 ? 6.384 -21.101 2.313 1.00 89.75 422 ARG A N 1
ATOM 3323 C CA . ARG A 1 422 ? 6.914 -21.325 0.954 1.00 89.75 422 ARG A CA 1
ATOM 3324 C C . ARG A 1 422 ? 5.822 -21.566 -0.077 1.00 89.75 422 ARG A C 1
ATOM 3326 O O . ARG A 1 422 ? 4.682 -21.877 0.264 1.00 89.75 422 ARG A O 1
ATOM 3333 N N . LEU A 1 423 ? 6.168 -21.401 -1.354 1.00 90.31 423 LEU A N 1
ATOM 3334 C CA . LEU A 1 423 ? 5.319 -21.821 -2.472 1.00 90.31 423 LEU A CA 1
ATOM 3335 C C . LEU A 1 423 ? 5.194 -23.352 -2.516 1.00 90.31 423 LEU A C 1
ATOM 3337 O O . LEU A 1 423 ? 6.202 -24.050 -2.462 1.00 90.31 423 LEU A O 1
ATOM 3341 N N . LYS A 1 424 ? 3.971 -23.866 -2.714 1.00 88.12 424 LYS A N 1
ATOM 3342 C CA . LYS A 1 424 ? 3.711 -25.306 -2.933 1.00 88.12 424 LYS A CA 1
ATOM 3343 C C . LYS A 1 424 ? 4.378 -25.846 -4.195 1.00 88.12 424 LYS A C 1
ATOM 3345 O O . LYS A 1 424 ? 4.804 -26.994 -4.223 1.00 88.12 424 LYS A O 1
ATOM 3350 N N . ASP A 1 425 ? 4.426 -25.031 -5.245 1.00 84.88 425 ASP A N 1
ATOM 3351 C CA . ASP A 1 425 ? 4.985 -25.404 -6.543 1.00 84.88 425 ASP A CA 1
ATOM 3352 C C . ASP A 1 425 ? 5.932 -24.305 -7.035 1.00 84.88 425 ASP A C 1
ATOM 3354 O O . ASP A 1 425 ? 5.530 -23.336 -7.681 1.00 84.88 425 ASP A O 1
ATOM 3358 N N . ALA A 1 426 ? 7.218 -24.464 -6.718 1.00 81.50 426 ALA A N 1
ATOM 3359 C CA . ALA A 1 426 ? 8.263 -23.529 -7.123 1.00 81.50 426 ALA A CA 1
ATOM 3360 C C . ALA A 1 426 ? 8.418 -23.412 -8.653 1.00 81.50 426 ALA A C 1
ATOM 3362 O O . ALA A 1 426 ? 8.907 -22.385 -9.126 1.00 81.50 426 ALA A O 1
ATOM 3363 N N . LYS A 1 427 ? 7.998 -24.426 -9.431 1.00 79.62 427 LYS A N 1
ATOM 3364 C CA . LYS A 1 427 ? 8.087 -24.405 -10.901 1.00 79.62 427 LYS A CA 1
ATOM 3365 C C . LYS A 1 427 ? 7.015 -23.516 -11.519 1.00 79.62 427 LYS A C 1
ATOM 3367 O O . LYS A 1 427 ? 7.307 -22.826 -12.490 1.00 79.62 427 LYS A O 1
ATOM 3372 N N . LYS A 1 428 ? 5.804 -23.510 -10.950 1.00 81.31 428 LYS A N 1
ATOM 3373 C CA . LYS A 1 428 ? 4.740 -22.570 -11.350 1.00 81.31 428 LYS A CA 1
ATOM 3374 C C . LYS A 1 428 ? 5.090 -21.122 -11.017 1.00 81.31 428 LYS A C 1
ATOM 3376 O O . LYS A 1 428 ? 4.604 -20.216 -11.682 1.00 81.31 428 LYS A O 1
ATOM 3381 N N . GLY A 1 429 ? 5.968 -20.915 -10.038 1.00 87.25 429 GLY A N 1
ATOM 3382 C CA . GLY A 1 429 ? 6.377 -19.588 -9.604 1.00 87.25 429 GLY A CA 1
ATOM 3383 C C . GLY A 1 429 ? 5.318 -18.918 -8.729 1.00 87.25 429 GLY A C 1
ATOM 3384 O O . GLY A 1 429 ? 4.383 -19.549 -8.236 1.00 87.25 429 GLY A O 1
ATOM 3385 N N . TYR A 1 430 ? 5.521 -17.629 -8.481 1.00 92.31 430 TYR A N 1
ATOM 3386 C CA . TYR A 1 430 ? 4.591 -16.816 -7.705 1.00 92.31 430 TYR A CA 1
ATOM 3387 C C . TYR A 1 430 ? 3.377 -16.424 -8.542 1.00 92.31 430 TYR A C 1
ATOM 3389 O O . TYR A 1 430 ? 3.524 -16.147 -9.729 1.00 92.31 430 TYR A O 1
ATOM 3397 N N . ALA A 1 431 ? 2.228 -16.279 -7.883 1.00 93.69 431 ALA A N 1
ATOM 3398 C CA . ALA A 1 431 ? 1.124 -15.508 -8.433 1.00 93.69 431 ALA A CA 1
ATOM 3399 C C . ALA A 1 431 ? 1.505 -14.018 -8.488 1.00 93.69 431 ALA A C 1
ATOM 3401 O O . ALA A 1 431 ? 2.132 -13.480 -7.564 1.00 93.69 431 ALA A O 1
ATOM 3402 N N . THR A 1 432 ? 1.120 -13.353 -9.567 1.00 95.00 432 THR A N 1
ATOM 3403 C CA . THR A 1 432 ? 1.407 -11.953 -9.876 1.00 95.00 432 THR A CA 1
ATOM 3404 C C . THR A 1 432 ? 0.192 -11.298 -10.524 1.00 95.00 432 THR A C 1
ATOM 3406 O O . THR A 1 432 ? -0.756 -11.968 -10.912 1.00 95.00 432 THR A O 1
ATOM 3409 N N . PHE A 1 433 ? 0.244 -9.985 -10.732 1.00 95.38 433 PHE A N 1
ATOM 3410 C CA . PHE A 1 433 ? -0.798 -9.279 -11.479 1.00 95.38 433 PHE A CA 1
ATOM 3411 C C . PHE A 1 433 ? -0.832 -9.623 -12.988 1.00 95.38 433 PHE A C 1
ATOM 3413 O O . PHE A 1 433 ? -1.690 -9.115 -13.703 1.00 95.38 433 PHE A O 1
ATOM 3420 N N . MET A 1 434 ? 0.065 -10.490 -13.488 1.00 94.38 434 MET A N 1
ATOM 3421 C CA . MET A 1 434 ? -0.068 -11.093 -14.826 1.00 94.38 434 MET A CA 1
ATOM 3422 C C . MET A 1 434 ? -1.121 -12.210 -14.865 1.00 94.38 434 MET A C 1
ATOM 3424 O O . MET A 1 434 ? -1.593 -12.557 -15.942 1.00 94.38 434 MET A O 1
ATOM 3428 N N . ASP A 1 435 ? -1.454 -12.814 -13.722 1.00 93.88 435 ASP A N 1
ATOM 3429 C CA . ASP A 1 435 ? -2.380 -13.943 -13.670 1.00 93.88 435 ASP A CA 1
ATOM 3430 C C . ASP A 1 435 ? -3.828 -13.463 -13.785 1.00 93.88 435 ASP A C 1
ATOM 3432 O O . ASP A 1 435 ? -4.234 -12.540 -13.083 1.00 93.88 435 ASP A O 1
ATOM 3436 N N . LYS A 1 436 ? -4.618 -14.114 -14.646 1.00 92.25 436 LYS A N 1
ATOM 3437 C CA . LYS A 1 436 ? -6.002 -13.716 -14.946 1.00 92.25 436 LYS A CA 1
ATOM 3438 C C . LYS A 1 436 ? -6.883 -13.607 -13.699 1.00 92.25 436 LYS A C 1
ATOM 3440 O O . LYS A 1 436 ? -7.596 -12.632 -13.572 1.00 92.25 436 LYS A O 1
ATOM 3445 N N . ASP A 1 437 ? -6.790 -14.565 -12.780 1.00 89.75 437 ASP A N 1
ATOM 3446 C CA . ASP A 1 437 ? -7.646 -14.636 -11.585 1.00 89.75 437 ASP A CA 1
ATOM 3447 C C . ASP A 1 437 ? -6.869 -14.239 -10.315 1.00 89.75 437 ASP A C 1
ATOM 3449 O O . ASP A 1 437 ? -6.999 -14.840 -9.246 1.00 89.75 437 ASP A O 1
ATOM 3453 N N . VAL A 1 438 ? -5.954 -13.273 -10.448 1.00 95.25 438 VAL A N 1
ATOM 3454 C CA . VAL A 1 438 ? -5.134 -12.788 -9.335 1.00 95.25 438 VAL A CA 1
ATOM 3455 C C . VAL A 1 438 ? -6.002 -12.114 -8.274 1.00 95.25 438 VAL A C 1
ATOM 3457 O O . VAL A 1 438 ? -6.796 -11.237 -8.591 1.00 95.25 438 VAL A O 1
ATOM 3460 N N . VAL A 1 439 ? -5.798 -12.457 -7.002 1.00 96.00 439 VAL A N 1
ATOM 3461 C CA . VAL A 1 439 ? -6.458 -11.784 -5.874 1.00 96.00 439 VAL A CA 1
ATOM 3462 C C . VAL A 1 439 ? -5.440 -11.151 -4.933 1.00 96.00 439 VAL A C 1
ATOM 3464 O O . VAL A 1 439 ? -4.365 -11.710 -4.662 1.00 96.00 439 VAL A O 1
ATOM 3467 N N . ILE A 1 440 ? -5.772 -9.967 -4.419 1.00 95.75 440 ILE A N 1
ATOM 3468 C CA . ILE A 1 440 ? -4.949 -9.304 -3.407 1.00 95.75 440 ILE A CA 1
ATOM 3469 C C . ILE A 1 440 ? -5.063 -10.005 -2.051 1.00 95.75 440 ILE A C 1
ATOM 3471 O O . ILE A 1 440 ? -6.026 -10.708 -1.758 1.00 95.75 440 ILE A O 1
ATOM 3475 N N . ARG A 1 441 ? -4.076 -9.790 -1.179 1.00 95.19 441 ARG A N 1
ATOM 3476 C CA . ARG A 1 441 ? -4.060 -10.399 0.159 1.00 95.19 441 ARG A CA 1
ATOM 3477 C C . ARG A 1 441 ? -5.003 -9.724 1.171 1.00 95.19 441 ARG A C 1
ATOM 3479 O O . ARG A 1 441 ? -5.254 -10.306 2.216 1.00 95.19 441 ARG A O 1
ATOM 3486 N N . GLY A 1 442 ? -5.504 -8.524 0.870 1.00 96.00 442 GLY A N 1
ATOM 3487 C CA . GLY A 1 442 ? -6.505 -7.798 1.662 1.00 96.00 442 GLY A CA 1
ATOM 3488 C C . GLY A 1 442 ? -5.967 -6.616 2.468 1.00 96.00 442 GLY A C 1
ATOM 3489 O O . GLY A 1 442 ? -5.085 -5.887 2.005 1.00 96.00 442 GLY A O 1
ATOM 3490 N N . PHE A 1 443 ? -6.514 -6.385 3.663 1.00 96.75 443 PHE A N 1
ATOM 3491 C CA . PHE A 1 443 ? -6.213 -5.209 4.479 1.00 96.75 443 PHE A CA 1
ATOM 3492 C C . PHE A 1 443 ? -4.855 -5.344 5.166 1.00 96.75 443 PHE A C 1
ATOM 3494 O O . PHE A 1 443 ? -4.671 -6.147 6.081 1.00 96.75 443 PHE A O 1
ATOM 3501 N N . LYS A 1 444 ? -3.888 -4.521 4.759 1.00 96.12 444 LYS A N 1
ATOM 3502 C CA . LYS A 1 444 ? -2.558 -4.480 5.377 1.00 96.12 444 LYS A CA 1
ATOM 3503 C C . LYS A 1 444 ? -2.642 -3.998 6.831 1.00 96.12 444 LYS A C 1
ATOM 3505 O O . LYS A 1 444 ? -3.100 -2.887 7.098 1.00 96.12 444 LYS A O 1
ATOM 3510 N N . ARG A 1 445 ? -2.110 -4.785 7.766 1.00 96.94 445 ARG A N 1
ATOM 3511 C CA . ARG A 1 445 ? -2.044 -4.480 9.204 1.00 96.94 445 ARG A CA 1
ATOM 3512 C C . ARG A 1 445 ? -0.626 -4.695 9.725 1.00 96.94 445 ARG A C 1
ATOM 3514 O O . ARG A 1 445 ? 0.123 -5.515 9.206 1.00 96.94 445 ARG A O 1
ATOM 3521 N N . TYR A 1 446 ? -0.250 -3.941 10.749 1.00 97.50 446 TYR A N 1
ATOM 3522 C CA . TYR A 1 446 ? 1.002 -4.154 11.473 1.00 97.50 446 TYR A CA 1
ATOM 3523 C C . TYR A 1 446 ? 0.671 -4.977 12.719 1.00 97.50 446 TYR A C 1
ATOM 3525 O O . TYR A 1 446 ? -0.102 -4.465 13.531 1.00 97.50 446 TYR A O 1
ATOM 3533 N N . PRO A 1 447 ? 1.177 -6.219 12.854 1.00 98.06 447 PRO A N 1
ATOM 3534 C CA . PRO A 1 447 ? 0.958 -7.001 14.060 1.00 98.06 447 PRO A CA 1
ATOM 3535 C C . PRO A 1 447 ? 1.488 -6.268 15.291 1.00 98.06 447 PRO A C 1
ATOM 3537 O O . PRO A 1 447 ? 2.587 -5.698 15.240 1.00 98.06 447 PRO A O 1
ATOM 3540 N N . ALA A 1 448 ? 0.702 -6.286 16.363 1.00 98.19 448 ALA A N 1
ATOM 3541 C CA . ALA A 1 448 ? 1.118 -5.832 17.676 1.00 98.19 448 ALA A CA 1
ATOM 3542 C C . ALA A 1 448 ? 2.219 -6.751 18.228 1.00 98.19 448 ALA A C 1
ATOM 3544 O O . ALA A 1 448 ? 2.334 -7.910 17.838 1.00 98.19 448 ALA A O 1
ATOM 3545 N N . ARG A 1 449 ? 3.067 -6.215 19.103 1.00 96.50 449 ARG A N 1
ATOM 3546 C CA . ARG A 1 449 ? 4.310 -6.828 19.573 1.00 96.50 449 ARG A CA 1
ATOM 3547 C C . ARG A 1 449 ? 4.560 -6.493 21.038 1.00 96.50 449 ARG A C 1
ATOM 3549 O O . ARG A 1 449 ? 4.145 -5.421 21.492 1.00 96.50 449 ARG A O 1
ATOM 3556 N N . PRO A 1 450 ? 5.247 -7.363 21.785 1.00 97.19 450 PRO A N 1
ATOM 3557 C CA . PRO A 1 450 ? 5.631 -7.072 23.156 1.00 97.19 450 PRO A CA 1
ATOM 3558 C C . PRO A 1 450 ? 6.683 -5.953 23.205 1.00 97.19 450 PRO A C 1
ATOM 3560 O O . PRO A 1 450 ? 7.348 -5.650 22.213 1.00 97.19 450 PRO A O 1
ATOM 3563 N N . ALA A 1 451 ? 6.812 -5.311 24.368 1.00 95.25 451 ALA A N 1
ATOM 3564 C CA . ALA A 1 451 ? 7.628 -4.107 24.543 1.00 95.25 451 ALA A CA 1
ATOM 3565 C C . ALA A 1 451 ? 9.117 -4.305 24.195 1.00 95.25 451 ALA A C 1
ATOM 3567 O O . ALA A 1 451 ? 9.762 -3.379 23.712 1.00 95.25 451 ALA A O 1
ATOM 3568 N N . ASP A 1 452 ? 9.655 -5.506 24.396 1.00 94.88 452 ASP A N 1
ATOM 3569 C CA . ASP A 1 452 ? 11.034 -5.883 24.071 1.00 94.88 452 ASP A CA 1
ATOM 3570 C C . ASP A 1 452 ? 11.300 -6.015 22.560 1.00 94.88 452 ASP A C 1
ATOM 3572 O O . ASP A 1 452 ? 12.452 -5.949 22.133 1.00 94.88 452 ASP A O 1
ATOM 3576 N N . GLN A 1 453 ? 10.251 -6.128 21.740 1.00 95.19 453 GLN A N 1
ATOM 3577 C CA . GLN A 1 453 ? 10.329 -6.127 20.275 1.00 95.19 453 GLN A CA 1
ATOM 3578 C C . GLN A 1 453 ? 10.044 -4.751 19.646 1.00 95.19 453 GLN A C 1
ATOM 3580 O O . GLN A 1 453 ? 10.077 -4.604 18.419 1.00 95.19 453 GLN A O 1
ATOM 3585 N N . VAL A 1 454 ? 9.750 -3.732 20.461 1.00 96.25 454 VAL A N 1
ATOM 3586 C CA . VAL A 1 454 ? 9.482 -2.369 19.990 1.00 96.25 454 VAL A CA 1
ATOM 3587 C C . VAL A 1 454 ? 10.799 -1.616 19.818 1.00 96.25 454 VAL A C 1
ATOM 3589 O O . VAL A 1 454 ? 11.366 -1.079 20.769 1.00 96.25 454 VAL A O 1
ATOM 3592 N N . ALA A 1 455 ? 11.284 -1.546 18.581 1.00 93.75 455 ALA A N 1
ATOM 3593 C CA . ALA A 1 455 ? 12.514 -0.837 18.247 1.00 93.75 455 ALA A CA 1
ATOM 3594 C C . ALA A 1 455 ? 12.507 -0.348 16.798 1.00 93.75 455 ALA A C 1
ATOM 3596 O O . ALA A 1 455 ? 12.052 -1.050 15.888 1.00 93.75 455 ALA A O 1
ATOM 3597 N N . VAL A 1 456 ? 13.056 0.850 16.558 1.00 94.06 456 VAL A N 1
ATOM 3598 C CA . VAL A 1 456 ? 13.282 1.291 15.179 1.00 94.06 456 VAL A CA 1
ATOM 3599 C C . VAL A 1 456 ? 14.356 0.437 14.522 1.00 94.06 456 VAL A C 1
ATOM 3601 O O . VAL A 1 456 ? 15.359 0.073 15.132 1.00 94.06 456 VAL A O 1
ATOM 3604 N N . GLN A 1 457 ? 14.177 0.175 13.233 1.00 91.00 457 GLN A N 1
ATOM 3605 C CA . GLN A 1 457 ? 15.209 -0.475 12.446 1.00 91.00 457 GLN A CA 1
ATOM 3606 C C . GLN A 1 457 ? 16.369 0.499 12.215 1.00 91.00 457 GLN A C 1
ATOM 3608 O O . GLN A 1 457 ? 16.163 1.623 11.737 1.00 91.00 457 GLN A O 1
ATOM 3613 N N . GLU A 1 458 ? 17.583 0.068 12.556 1.00 89.50 458 GLU A N 1
ATOM 3614 C CA . GLU A 1 458 ? 18.782 0.886 12.408 1.00 89.50 458 GLU A CA 1
ATOM 3615 C C . GLU A 1 458 ? 19.104 1.169 10.937 1.00 89.50 458 GLU A C 1
ATOM 3617 O O . GLU A 1 458 ? 18.948 0.328 10.049 1.00 89.50 458 GLU A O 1
ATOM 3622 N N . VAL A 1 459 ? 19.606 2.376 10.677 1.00 88.44 459 VAL A N 1
ATOM 3623 C CA . VAL A 1 459 ? 20.075 2.760 9.345 1.00 88.44 459 VAL A CA 1
ATOM 3624 C C . VAL A 1 459 ? 21.425 2.113 9.039 1.00 88.44 459 VAL A C 1
ATOM 3626 O O . VAL A 1 459 ? 22.416 2.320 9.742 1.00 88.44 459 VAL A O 1
ATOM 3629 N N . THR A 1 460 ? 21.492 1.374 7.933 1.00 85.75 460 THR A N 1
ATOM 3630 C CA . THR A 1 460 ? 22.741 0.764 7.450 1.00 85.75 460 THR A CA 1
ATOM 3631 C C . THR A 1 460 ? 23.794 1.822 7.096 1.00 85.75 460 THR A C 1
ATOM 3633 O O . THR A 1 460 ? 23.470 2.969 6.782 1.00 85.75 460 THR A O 1
ATOM 3636 N N . ASN A 1 461 ? 25.073 1.432 7.040 1.00 83.31 461 ASN A N 1
ATOM 3637 C CA . ASN A 1 461 ? 26.180 2.329 6.667 1.00 83.31 461 ASN A CA 1
ATOM 3638 C C . ASN A 1 461 ? 25.968 3.040 5.317 1.00 83.31 461 ASN A C 1
ATOM 3640 O O . ASN A 1 461 ? 26.367 4.192 5.143 1.00 83.31 461 ASN A O 1
ATOM 3644 N N . THR A 1 462 ? 25.344 2.367 4.346 1.00 79.94 462 THR A N 1
ATOM 3645 C CA . THR A 1 462 ? 25.016 2.968 3.045 1.00 79.94 462 THR A CA 1
ATOM 3646 C C . THR A 1 462 ? 23.876 3.975 3.182 1.00 79.94 462 THR A C 1
ATOM 3648 O O . THR A 1 462 ? 23.958 5.073 2.633 1.00 79.94 462 THR A O 1
ATOM 3651 N N . GLN A 1 463 ? 22.837 3.642 3.949 1.00 84.81 463 GLN A N 1
ATOM 3652 C CA . GLN A 1 463 ? 21.694 4.525 4.186 1.00 84.81 463 GLN A CA 1
ATOM 3653 C C . GLN A 1 463 ? 22.075 5.773 4.980 1.00 84.81 463 GLN A C 1
ATOM 3655 O O . GLN A 1 463 ? 21.558 6.843 4.676 1.00 84.81 463 GLN A O 1
ATOM 3660 N N . GLN A 1 464 ? 23.024 5.676 5.918 1.00 85.38 464 GLN A N 1
ATOM 3661 C CA . GLN A 1 464 ? 23.529 6.817 6.692 1.00 85.38 464 GLN A CA 1
ATOM 3662 C C . GLN A 1 464 ? 24.040 7.962 5.806 1.00 85.38 464 GLN A C 1
ATOM 3664 O O . GLN A 1 464 ? 23.920 9.125 6.193 1.00 85.38 464 GLN A O 1
ATOM 3669 N N . LYS A 1 465 ? 24.548 7.648 4.607 1.00 86.19 465 LYS A N 1
ATOM 3670 C CA . LYS A 1 465 ? 25.038 8.630 3.627 1.00 86.19 465 LYS A CA 1
ATOM 3671 C C . LYS A 1 465 ? 23.920 9.364 2.885 1.00 86.19 465 LYS A C 1
ATOM 3673 O O . LYS A 1 465 ? 24.174 10.431 2.342 1.00 86.19 465 LYS A O 1
ATOM 3678 N N . ASN A 1 466 ? 22.707 8.812 2.843 1.00 87.25 466 ASN A N 1
ATOM 3679 C CA . ASN A 1 466 ? 21.564 9.418 2.168 1.00 87.25 466 ASN A CA 1
ATOM 3680 C C . ASN A 1 466 ? 20.586 9.982 3.208 1.00 87.25 466 ASN A C 1
ATOM 3682 O O . ASN A 1 466 ? 19.689 9.281 3.677 1.00 87.25 466 ASN A O 1
ATOM 3686 N N . ARG A 1 467 ? 20.775 11.247 3.599 1.00 91.56 467 ARG A N 1
ATOM 3687 C CA . ARG A 1 467 ? 19.935 11.901 4.618 1.00 91.56 467 ARG A CA 1
ATOM 3688 C C . ARG A 1 467 ? 18.508 12.169 4.134 1.00 91.56 467 ARG A C 1
ATOM 3690 O O . ARG A 1 467 ? 17.595 12.103 4.950 1.00 91.56 467 ARG A O 1
ATOM 3697 N N . LYS A 1 468 ? 18.296 12.328 2.821 1.00 91.94 468 LYS A N 1
ATOM 3698 C CA . LYS A 1 468 ? 16.977 12.574 2.206 1.00 91.94 468 LYS A CA 1
ATOM 3699 C C . LYS A 1 468 ? 15.943 11.477 2.454 1.00 91.94 468 LYS A C 1
ATOM 3701 O O . LYS A 1 468 ? 14.752 11.749 2.389 1.00 91.94 468 LYS A O 1
ATOM 3706 N N . VAL A 1 469 ? 16.380 10.243 2.704 1.00 89.12 469 VAL A N 1
ATOM 3707 C CA . VAL A 1 469 ? 15.472 9.110 2.969 1.00 89.12 469 VAL A CA 1
ATOM 3708 C C . VAL A 1 469 ? 15.280 8.832 4.461 1.00 89.12 469 VAL A C 1
ATOM 3710 O O . VAL A 1 469 ? 14.507 7.948 4.818 1.00 89.12 469 VAL A O 1
ATOM 3713 N N . GLN A 1 470 ? 15.997 9.546 5.331 1.00 94.19 470 GLN A N 1
ATOM 3714 C CA . GLN A 1 470 ? 15.977 9.339 6.776 1.00 94.19 470 GLN A CA 1
ATOM 3715 C C . GLN A 1 470 ? 14.978 10.271 7.461 1.00 94.19 470 GLN A C 1
ATOM 3717 O O . GLN A 1 470 ? 14.752 11.403 7.031 1.00 94.19 470 GLN A O 1
ATOM 3722 N N . VAL A 1 471 ? 14.457 9.815 8.597 1.00 95.19 471 VAL A N 1
ATOM 3723 C CA . VAL A 1 471 ? 13.580 10.588 9.476 1.00 95.19 471 VAL A CA 1
ATOM 3724 C C . VAL A 1 471 ? 13.950 10.362 10.941 1.00 95.19 471 VAL A C 1
ATOM 3726 O O . VAL A 1 471 ? 14.289 9.249 11.344 1.00 95.19 471 VAL A O 1
ATOM 3729 N N . LYS A 1 472 ? 13.887 11.428 11.739 1.00 95.94 472 LYS A N 1
ATOM 3730 C CA . LYS A 1 472 ? 13.970 11.419 13.200 1.00 95.94 472 LYS A CA 1
ATOM 3731 C C . LYS A 1 472 ? 12.566 11.449 13.789 1.00 95.94 472 LYS A C 1
ATOM 3733 O O . LYS A 1 472 ? 11.791 12.365 13.514 1.00 95.94 472 LYS A O 1
ATOM 3738 N N . LEU A 1 473 ? 12.259 10.452 14.607 1.00 96.38 473 LEU A N 1
ATOM 3739 C CA . LEU A 1 473 ? 10.971 10.303 15.275 1.00 96.38 473 LEU A CA 1
ATOM 3740 C C . LEU A 1 473 ? 11.098 10.757 16.727 1.00 96.38 473 LEU A C 1
ATOM 3742 O O . LEU A 1 473 ? 11.987 10.271 17.425 1.00 96.38 473 LEU A O 1
ATOM 3746 N N . HIS A 1 474 ? 10.204 11.641 17.175 1.00 96.44 474 HIS A N 1
ATOM 3747 C CA . HIS A 1 474 ? 10.134 12.144 18.554 1.00 96.44 474 HIS A CA 1
ATOM 3748 C C . HIS A 1 474 ? 8.847 11.641 19.245 1.00 96.44 474 HIS A C 1
ATOM 3750 O O . HIS A 1 474 ? 7.931 12.436 19.451 1.00 96.44 47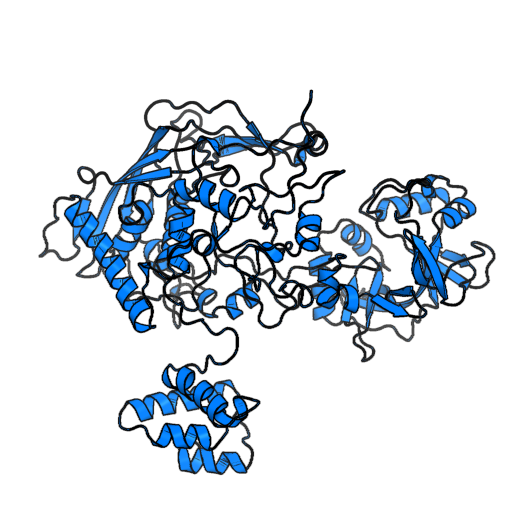4 HIS A O 1
ATOM 3756 N N . PRO A 1 475 ? 8.700 10.329 19.524 1.00 97.31 475 PRO A N 1
ATOM 3757 C CA . PRO A 1 475 ? 7.476 9.780 20.110 1.00 97.31 475 PRO A CA 1
ATOM 3758 C C . PRO A 1 475 ? 7.311 10.191 21.580 1.00 97.31 475 PRO A C 1
ATOM 3760 O O . PRO A 1 475 ? 8.295 10.460 22.264 1.00 97.31 475 PRO A O 1
ATOM 3763 N N . LEU A 1 476 ? 6.076 10.192 22.075 1.00 97.56 476 LEU A N 1
ATOM 3764 C CA . LEU A 1 476 ? 5.773 10.226 23.508 1.00 97.56 476 LEU A CA 1
ATOM 3765 C C . LEU A 1 476 ? 6.042 8.856 24.143 1.00 97.56 476 LEU A C 1
ATOM 3767 O O . LEU A 1 476 ? 6.006 7.834 23.453 1.00 97.56 476 LEU A O 1
ATOM 3771 N N . GLU A 1 477 ? 6.312 8.847 25.446 1.00 96.12 477 GLU A N 1
ATOM 3772 C CA . GLU A 1 477 ? 6.654 7.641 26.206 1.00 96.12 477 GLU A CA 1
ATOM 3773 C C . GLU A 1 477 ? 5.487 6.639 26.315 1.00 96.12 477 GLU A C 1
ATOM 3775 O O . GLU A 1 477 ? 4.321 7.053 26.393 1.00 96.12 477 GLU A O 1
ATOM 3780 N N . PRO A 1 478 ? 5.778 5.320 26.363 1.00 96.69 478 PRO A N 1
ATOM 3781 C CA . PRO A 1 478 ? 4.811 4.331 26.835 1.00 96.69 478 PRO A CA 1
ATOM 3782 C C . PRO A 1 478 ? 4.254 4.727 28.210 1.00 96.69 478 PRO A C 1
ATOM 3784 O O . PRO A 1 478 ? 4.967 5.283 29.040 1.00 96.69 478 PRO A O 1
ATOM 3787 N N . GLY A 1 479 ? 2.983 4.435 28.453 1.00 96.81 479 GLY A N 1
ATOM 3788 C CA . GLY A 1 479 ? 2.244 4.841 29.647 1.00 96.81 479 GLY A CA 1
ATOM 3789 C C . GLY A 1 479 ? 1.556 6.204 29.532 1.00 96.81 479 GLY A C 1
ATOM 3790 O O . GLY A 1 479 ? 0.769 6.541 30.410 1.00 96.81 479 GLY A O 1
ATOM 3791 N N . THR A 1 480 ? 1.784 6.977 28.460 1.00 98.12 480 THR A N 1
ATOM 3792 C CA . THR A 1 480 ? 1.046 8.235 28.247 1.00 98.12 480 THR A CA 1
ATOM 3793 C C . THR A 1 480 ? -0.451 7.952 28.075 1.00 98.12 480 THR A C 1
ATOM 3795 O O . THR A 1 480 ? -0.840 7.161 27.210 1.00 98.12 480 THR A O 1
ATOM 3798 N N . THR A 1 481 ? -1.290 8.627 28.861 1.00 98.44 481 THR A N 1
ATOM 3799 C CA . THR A 1 481 ? -2.752 8.512 28.800 1.00 98.44 481 THR A CA 1
ATOM 3800 C C . THR A 1 481 ? -3.386 9.744 28.164 1.00 98.44 481 THR A C 1
ATOM 3802 O O . THR A 1 481 ? -2.870 10.858 28.264 1.00 98.44 481 THR A O 1
ATOM 3805 N N . PHE A 1 482 ? -4.511 9.544 27.478 1.00 98.62 482 PHE A N 1
ATOM 3806 C CA . PHE A 1 482 ? -5.283 10.607 26.838 1.00 98.62 482 PHE A CA 1
ATOM 3807 C C . PHE A 1 482 ? -6.761 10.452 27.169 1.00 98.62 482 PHE A C 1
ATOM 3809 O O . PHE A 1 482 ? -7.301 9.356 27.036 1.00 98.62 482 PHE A O 1
ATOM 3816 N N . ARG A 1 483 ? -7.443 11.547 27.511 1.00 98.56 483 ARG A N 1
ATOM 3817 C CA . ARG A 1 483 ? -8.900 11.559 27.702 1.00 98.56 483 ARG A CA 1
ATOM 3818 C C . ARG A 1 483 ? -9.599 12.237 26.545 1.00 98.56 483 ARG A C 1
ATOM 3820 O O . ARG A 1 483 ? -9.188 13.312 26.111 1.00 98.56 483 ARG A O 1
ATOM 3827 N N . GLY A 1 484 ? -10.675 11.626 26.070 1.00 98.19 484 GLY A N 1
ATOM 3828 C CA . GLY A 1 484 ? -11.492 12.167 24.992 1.00 98.19 484 GLY A CA 1
ATOM 3829 C C . GLY A 1 484 ? -12.931 11.681 25.063 1.00 98.19 484 GLY A C 1
ATOM 3830 O O . GLY A 1 484 ? -13.313 10.914 25.949 1.00 98.19 484 GLY A O 1
ATOM 3831 N N . ARG A 1 485 ? -13.741 12.146 24.110 1.00 98.69 485 ARG A N 1
ATOM 3832 C CA . ARG A 1 485 ? -15.140 11.741 23.968 1.00 98.69 485 ARG A CA 1
ATOM 3833 C C . ARG A 1 485 ? -15.475 11.427 22.518 1.00 98.69 485 ARG A C 1
ATOM 3835 O O . ARG A 1 485 ? -14.953 12.052 21.592 1.00 98.69 485 ARG A O 1
ATOM 3842 N N . ILE A 1 486 ? -16.368 10.467 22.324 1.00 98.75 486 ILE A N 1
ATOM 3843 C CA . ILE A 1 486 ? -16.971 10.150 21.032 1.00 98.75 486 ILE A CA 1
ATOM 3844 C C . ILE A 1 486 ? -18.453 10.466 21.125 1.00 98.75 486 ILE A C 1
ATOM 3846 O O . ILE A 1 486 ? -19.169 9.878 21.928 1.00 98.75 486 ILE A O 1
ATOM 3850 N N . ARG A 1 487 ? -18.911 11.392 20.290 1.00 98.69 487 ARG A N 1
ATOM 3851 C CA . ARG A 1 487 ? -20.325 11.722 20.138 1.00 98.69 487 ARG A CA 1
ATOM 3852 C C . ARG A 1 487 ? -20.918 10.893 19.019 1.00 98.69 487 ARG A C 1
ATOM 3854 O O . ARG A 1 487 ? -20.309 10.774 17.953 1.00 98.69 487 ARG A O 1
ATOM 3861 N N . PHE A 1 488 ? -22.106 10.359 19.242 1.00 98.50 488 PHE A N 1
ATOM 3862 C CA . PHE A 1 488 ? -22.827 9.610 18.230 1.00 98.50 488 PHE A CA 1
ATOM 3863 C C . PHE A 1 488 ? -24.305 9.984 18.213 1.00 98.50 488 PHE A C 1
ATOM 3865 O O . PHE A 1 488 ? -24.873 10.428 19.212 1.00 98.50 488 PHE A O 1
ATOM 3872 N N . HIS A 1 489 ? -24.918 9.820 17.051 1.00 98.00 489 HIS A N 1
ATOM 3873 C CA . HIS A 1 489 ? -26.303 10.180 16.815 1.00 98.00 489 HIS A CA 1
ATOM 3874 C C . HIS A 1 489 ? -27.050 9.016 16.178 1.00 98.00 489 HIS A C 1
ATOM 3876 O O . HIS A 1 489 ? -26.589 8.471 15.178 1.00 98.00 489 HIS A O 1
ATOM 3882 N N . ASN A 1 490 ? -28.224 8.694 16.723 1.00 97.50 490 ASN A N 1
ATOM 3883 C CA . ASN A 1 490 ? -29.196 7.809 16.094 1.00 97.50 490 ASN A CA 1
ATOM 3884 C C . ASN A 1 490 ? -28.602 6.463 15.630 1.00 97.50 490 ASN A C 1
ATOM 3886 O O . ASN A 1 490 ? -28.824 6.048 14.496 1.00 97.50 490 ASN A O 1
ATOM 3890 N N . LEU A 1 491 ? -27.795 5.804 16.462 1.00 98.44 491 LEU A N 1
ATOM 3891 C CA . LEU A 1 491 ? -27.217 4.500 16.142 1.00 98.44 491 LEU A CA 1
ATOM 3892 C C . LEU A 1 491 ? -28.149 3.379 16.594 1.00 98.44 491 LEU A C 1
ATOM 3894 O O . LEU A 1 491 ? -28.578 3.365 17.746 1.00 98.44 491 LEU A O 1
ATOM 3898 N N . ARG A 1 492 ? -28.426 2.414 15.714 1.00 98.12 492 ARG A N 1
ATOM 3899 C CA . ARG A 1 492 ? -29.126 1.178 16.096 1.00 98.12 492 ARG A CA 1
ATOM 3900 C C . ARG A 1 492 ? -28.253 0.322 17.027 1.00 98.12 492 ARG A C 1
ATOM 3902 O O . ARG A 1 492 ? -27.028 0.483 17.017 1.00 98.12 492 ARG A O 1
ATOM 3909 N N . PRO A 1 493 ? -28.819 -0.642 17.778 1.00 98.19 493 PRO A N 1
ATOM 3910 C CA . PRO A 1 493 ? -28.046 -1.443 18.729 1.00 98.19 493 PRO A CA 1
ATOM 3911 C C . PRO A 1 493 ? -26.831 -2.156 18.116 1.00 98.19 493 PRO A C 1
ATOM 3913 O O . PRO A 1 493 ? -25.752 -2.130 18.704 1.00 98.19 493 PRO A O 1
ATOM 3916 N N . ALA A 1 494 ? -26.965 -2.718 16.909 1.00 98.44 494 ALA A N 1
ATOM 3917 C CA . ALA A 1 494 ? -25.850 -3.341 16.190 1.00 98.44 494 ALA A CA 1
ATOM 3918 C C . ALA A 1 494 ? -24.771 -2.327 15.751 1.00 98.44 494 ALA A C 1
ATOM 3920 O O . ALA A 1 494 ? -23.587 -2.651 15.742 1.00 98.44 494 ALA A O 1
ATOM 3921 N N . GLU A 1 495 ? -25.148 -1.085 15.432 1.00 98.75 495 GLU A N 1
ATOM 3922 C CA . GLU A 1 495 ? -24.219 -0.023 15.021 1.00 98.75 495 GLU A CA 1
ATOM 3923 C C . GLU A 1 495 ? -23.425 0.525 16.216 1.00 98.75 495 GLU A C 1
ATOM 3925 O O . GLU A 1 495 ? -22.199 0.646 16.150 1.00 98.75 495 GLU A O 1
ATOM 3930 N N . LEU A 1 496 ? -24.105 0.807 17.336 1.00 98.75 496 LEU A N 1
ATOM 3931 C CA . LEU A 1 496 ? -23.445 1.177 18.592 1.00 98.75 496 LEU A CA 1
ATOM 3932 C C . LEU A 1 496 ? -22.569 0.024 19.103 1.00 98.75 496 LEU A C 1
ATOM 3934 O O . LEU A 1 496 ? -21.446 0.248 19.556 1.00 98.75 496 LEU A O 1
ATOM 3938 N N . GLY A 1 497 ? -23.044 -1.212 18.954 1.00 98.75 497 GLY A N 1
ATOM 3939 C CA . GLY A 1 497 ? -22.279 -2.420 19.224 1.00 98.75 497 GLY A CA 1
ATOM 3940 C C . GLY A 1 497 ? -20.999 -2.520 18.402 1.00 98.75 497 GLY A C 1
ATOM 3941 O O . GLY A 1 497 ? -19.949 -2.811 18.969 1.00 98.75 497 GLY A O 1
ATOM 3942 N N . ALA A 1 498 ? -21.050 -2.217 17.101 1.00 98.88 498 ALA A N 1
ATOM 3943 C CA . ALA A 1 498 ? -19.878 -2.215 16.227 1.00 98.88 498 ALA A CA 1
ATOM 3944 C C . ALA A 1 498 ? -18.850 -1.159 16.662 1.00 98.88 498 ALA A C 1
ATOM 3946 O O . ALA A 1 498 ? -17.652 -1.444 16.710 1.00 98.88 498 ALA A O 1
ATOM 3947 N N . LEU A 1 499 ? -19.309 0.044 17.036 1.00 98.88 499 LEU A N 1
ATOM 3948 C CA . LEU A 1 499 ? -18.445 1.098 17.572 1.00 98.88 499 LEU A CA 1
ATOM 3949 C C . LEU A 1 499 ? -17.776 0.662 18.884 1.00 98.88 499 LEU A C 1
ATOM 3951 O O . LEU A 1 499 ? -16.555 0.754 19.004 1.00 98.88 499 LEU A O 1
ATOM 3955 N N . LEU A 1 500 ? -18.548 0.152 19.848 1.00 98.81 500 LEU A N 1
ATOM 3956 C CA . LEU A 1 500 ? -18.031 -0.316 21.138 1.00 98.81 500 LEU A CA 1
ATOM 3957 C C . LEU A 1 500 ? -17.088 -1.512 20.979 1.00 98.81 500 LEU A C 1
ATOM 3959 O O . LEU A 1 500 ? -16.040 -1.560 21.629 1.00 98.81 500 LEU A O 1
ATOM 3963 N N . TRP A 1 501 ? -17.425 -2.456 20.096 1.00 98.69 501 TRP A N 1
ATOM 3964 C CA . TRP A 1 501 ? -16.574 -3.594 19.766 1.00 98.69 501 TRP A CA 1
ATOM 3965 C C . TRP A 1 501 ? -15.256 -3.117 19.161 1.00 98.69 501 TRP A C 1
ATOM 3967 O O . TRP A 1 501 ? -14.202 -3.549 19.611 1.00 98.69 501 TRP A O 1
ATOM 3977 N N . ALA A 1 502 ? -15.289 -2.169 18.220 1.00 98.69 502 ALA A N 1
ATOM 3978 C CA . ALA A 1 502 ? -14.082 -1.598 17.636 1.00 98.69 502 ALA A CA 1
ATOM 3979 C C . ALA A 1 502 ? -13.256 -0.803 18.655 1.00 98.69 502 ALA A C 1
ATOM 3981 O O . ALA A 1 502 ? -12.037 -0.870 18.616 1.00 98.69 502 ALA A O 1
ATOM 3982 N N . MET A 1 503 ? -13.871 -0.079 19.592 1.00 98.69 503 MET A N 1
ATOM 3983 C CA . MET A 1 503 ? -13.129 0.634 20.641 1.00 98.69 503 MET A CA 1
ATOM 3984 C C . MET A 1 503 ? -12.397 -0.331 21.579 1.00 98.69 503 MET A C 1
ATOM 3986 O O . MET A 1 503 ? -11.220 -0.127 21.872 1.00 98.69 503 MET A O 1
ATOM 3990 N N . THR A 1 504 ? -13.082 -1.389 22.017 1.00 98.25 504 THR A N 1
ATOM 3991 C CA . THR A 1 504 ? -12.663 -2.240 23.148 1.00 98.25 504 THR A CA 1
ATOM 3992 C C . THR A 1 504 ? -12.252 -3.656 22.751 1.00 98.25 504 THR A C 1
ATOM 3994 O O . THR A 1 504 ? -12.047 -4.498 23.620 1.00 98.25 504 THR A O 1
ATOM 3997 N N . TRP A 1 505 ? -12.178 -3.949 21.452 1.00 98.00 505 TRP A N 1
ATOM 3998 C CA . TRP A 1 505 ? -11.972 -5.296 20.915 1.00 98.00 505 TRP A CA 1
ATOM 3999 C C . TRP A 1 505 ? -12.944 -6.339 21.482 1.00 98.00 505 TRP A C 1
ATOM 4001 O O . TRP A 1 505 ? -12.550 -7.406 21.949 1.00 98.00 505 TRP A O 1
ATOM 4011 N N . GLY A 1 506 ? -14.231 -5.992 21.523 1.00 95.94 506 GLY A N 1
ATOM 4012 C CA . GLY A 1 506 ? -15.259 -6.843 22.132 1.00 95.94 506 GLY A CA 1
ATOM 4013 C C . GLY A 1 506 ? -15.153 -6.984 23.657 1.00 95.94 506 GLY A C 1
ATOM 4014 O O . GLY A 1 506 ? -15.829 -7.832 24.228 1.00 95.94 506 GLY A O 1
ATOM 4015 N N . GLY A 1 507 ? -14.339 -6.158 24.320 1.00 95.69 507 GLY A N 1
ATOM 4016 C CA . GLY A 1 507 ? -14.010 -6.260 25.744 1.00 95.69 507 GLY A CA 1
ATOM 4017 C C . GLY A 1 507 ? -12.668 -6.947 26.023 1.00 95.69 507 GLY A C 1
ATOM 4018 O O . GLY A 1 507 ? -12.289 -7.094 27.183 1.00 95.69 507 GLY A O 1
ATOM 4019 N N . ASN A 1 508 ? -11.922 -7.358 24.992 1.00 96.50 508 ASN A N 1
ATOM 4020 C CA . ASN A 1 508 ? -10.620 -7.987 25.178 1.00 96.50 508 ASN A CA 1
ATOM 4021 C C . ASN A 1 508 ? -9.506 -6.941 25.374 1.00 96.50 508 ASN A C 1
ATOM 4023 O O . ASN A 1 508 ? -8.967 -6.370 24.425 1.00 96.50 508 ASN A O 1
ATOM 4027 N N . GLN A 1 509 ? -9.105 -6.752 26.632 1.00 94.56 509 GLN A N 1
ATOM 4028 C CA . GLN A 1 509 ? -8.052 -5.813 27.028 1.00 94.56 509 GLN A CA 1
ATOM 4029 C C . GLN A 1 509 ? -6.622 -6.251 26.657 1.00 94.56 509 GLN A C 1
ATOM 4031 O O . GLN A 1 509 ? -5.685 -5.470 26.832 1.00 94.56 509 GLN A O 1
ATOM 4036 N N . GLN A 1 510 ? -6.412 -7.472 26.151 1.00 97.06 510 GLN A N 1
ATOM 4037 C CA . GLN A 1 510 ? -5.097 -7.946 25.689 1.00 97.06 510 GLN A CA 1
ATOM 4038 C C . GLN A 1 510 ? -4.758 -7.428 24.286 1.00 97.06 510 GLN A C 1
ATOM 4040 O O . GLN A 1 510 ? -3.590 -7.326 23.921 1.00 97.06 510 GLN A O 1
ATOM 4045 N N . LEU A 1 511 ? -5.773 -7.023 23.524 1.00 98.38 511 LEU A N 1
ATOM 4046 C CA . LEU A 1 511 ? -5.624 -6.596 22.140 1.00 98.38 511 LEU A CA 1
ATOM 4047 C C . LEU A 1 511 ? -5.260 -5.111 22.042 1.00 98.38 511 LEU A C 1
ATOM 4049 O O . LEU A 1 511 ? -5.546 -4.308 22.935 1.00 98.38 511 LEU A O 1
ATOM 4053 N N . ARG A 1 512 ? -4.574 -4.738 20.961 1.00 98.56 512 ARG A N 1
ATOM 4054 C CA . ARG A 1 512 ? -4.043 -3.394 20.722 1.00 98.56 512 ARG A CA 1
ATOM 4055 C C . ARG A 1 512 ? -4.471 -2.863 19.367 1.00 98.56 512 ARG A C 1
ATOM 4057 O O . ARG A 1 512 ? -4.402 -3.537 18.341 1.00 98.56 512 ARG A O 1
ATOM 4064 N N . HIS A 1 513 ? -4.863 -1.597 19.362 1.00 98.69 513 HIS A N 1
ATOM 4065 C CA . HIS A 1 513 ? -4.974 -0.809 18.141 1.00 98.69 513 HIS A CA 1
ATOM 4066 C C . HIS A 1 513 ? -3.608 -0.301 17.703 1.00 98.69 513 HIS A C 1
ATOM 4068 O O . HIS A 1 513 ? -2.724 -0.108 18.530 1.00 98.69 513 HIS A O 1
ATOM 4074 N N . GLY A 1 514 ? -3.457 -0.013 16.409 1.00 97.94 514 GLY A N 1
ATOM 4075 C CA . GLY A 1 514 ? -2.285 0.678 15.873 1.00 97.94 514 GLY A CA 1
ATOM 4076 C C . GLY A 1 514 ? -2.613 2.117 15.473 1.00 97.94 514 GLY A C 1
ATOM 4077 O O . GLY A 1 514 ? -3.353 2.333 14.508 1.00 97.94 514 GLY A O 1
ATOM 4078 N N . LEU A 1 515 ? -1.992 3.102 16.120 1.00 98.06 515 LEU A N 1
ATOM 4079 C CA . LEU A 1 515 ? -2.252 4.536 15.965 1.00 98.06 515 LEU A CA 1
ATOM 4080 C C . LEU A 1 515 ? -0.974 5.332 15.656 1.00 98.06 515 LEU A C 1
ATOM 4082 O O . LEU A 1 515 ? 0.074 5.107 16.239 1.00 98.06 515 LEU A O 1
ATOM 4086 N N . GLY A 1 516 ? -1.056 6.311 14.754 1.00 96.19 516 GLY A N 1
ATOM 4087 C CA . GLY A 1 516 ? 0.079 7.193 14.456 1.00 96.19 516 GLY A CA 1
ATOM 4088 C C . GLY A 1 516 ? 1.179 6.557 13.594 1.00 96.19 516 GLY A C 1
ATOM 4089 O O . GLY A 1 516 ? 0.945 5.616 12.832 1.00 96.19 516 GLY A O 1
ATOM 4090 N N . MET A 1 517 ? 2.374 7.140 13.658 1.00 95.19 517 MET A N 1
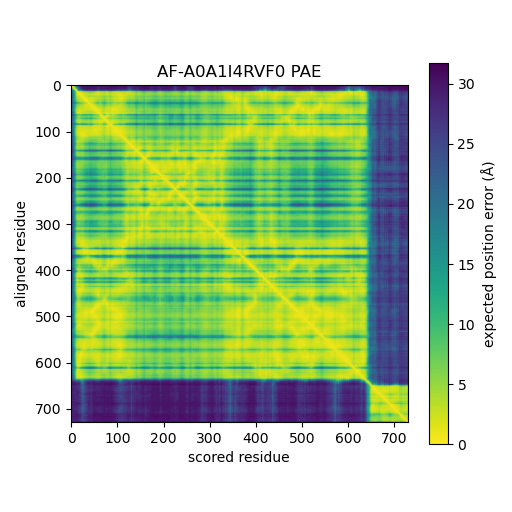ATOM 4091 C CA . MET A 1 517 ? 3.551 6.791 12.860 1.00 95.19 517 MET A CA 1
ATOM 4092 C C . MET A 1 517 ? 4.446 5.780 13.588 1.00 95.19 517 MET A C 1
ATOM 4094 O O . MET A 1 517 ? 4.374 5.625 14.800 1.00 95.19 517 MET A O 1
ATOM 4098 N N . GLY A 1 518 ? 5.313 5.089 12.841 1.00 94.81 518 GLY A N 1
ATOM 4099 C CA . GLY A 1 518 ? 6.240 4.102 13.413 1.00 94.81 518 GLY A CA 1
ATOM 4100 C C . GLY A 1 518 ? 5.639 2.712 13.665 1.00 94.81 518 GLY A C 1
ATOM 4101 O O . GLY A 1 518 ? 6.327 1.859 14.213 1.00 94.81 518 GLY A O 1
ATOM 4102 N N . LYS A 1 519 ? 4.407 2.434 13.211 1.00 96.00 519 LYS A N 1
ATOM 4103 C CA . LYS A 1 519 ? 3.775 1.100 13.305 1.00 96.00 519 LYS A CA 1
ATOM 4104 C C . LYS A 1 519 ? 4.656 -0.070 12.819 1.00 96.00 519 LYS A C 1
ATOM 4106 O O . LYS A 1 519 ? 4.633 -1.109 13.472 1.00 96.00 519 LYS A O 1
ATOM 4111 N N . PRO A 1 520 ? 5.477 0.059 11.747 1.00 95.75 520 PRO A N 1
ATOM 4112 C CA . PRO A 1 520 ? 6.410 -1.005 11.360 1.00 95.75 520 PRO A CA 1
ATOM 4113 C C . PRO A 1 520 ? 7.418 -1.421 12.446 1.00 95.75 520 PRO A C 1
ATOM 4115 O O . PRO A 1 520 ? 8.007 -2.493 12.339 1.00 95.75 520 PRO A O 1
ATOM 4118 N N . PHE A 1 521 ? 7.620 -0.572 13.454 1.00 96.00 521 PHE A N 1
ATOM 4119 C CA . PHE A 1 521 ? 8.560 -0.732 14.564 1.00 96.00 521 PHE A CA 1
ATOM 4120 C C . PHE A 1 521 ? 7.858 -1.055 15.891 1.00 96.00 521 PHE A C 1
ATOM 4122 O O . PHE A 1 521 ? 8.493 -1.018 16.939 1.00 96.00 521 PHE A O 1
ATOM 4129 N N . GLY A 1 522 ? 6.544 -1.309 15.865 1.00 96.56 522 GLY A N 1
ATOM 4130 C CA . GLY A 1 522 ? 5.743 -1.529 17.071 1.00 96.56 522 GLY A CA 1
ATOM 4131 C C . GLY A 1 522 ? 5.383 -0.250 17.837 1.00 96.56 522 GLY A C 1
ATOM 4132 O O . GLY A 1 522 ? 4.989 -0.335 18.993 1.00 96.56 522 GLY A O 1
ATOM 4133 N N . PHE A 1 523 ? 5.514 0.940 17.234 1.00 97.44 523 PHE A N 1
ATOM 4134 C CA . PHE A 1 523 ? 5.007 2.175 17.850 1.00 97.44 523 PHE A CA 1
ATOM 4135 C C . PHE A 1 523 ? 3.487 2.266 17.708 1.00 97.44 523 PHE A C 1
ATOM 4137 O O . PHE A 1 523 ? 2.901 1.762 16.744 1.00 97.44 523 PHE A O 1
ATOM 4144 N N . GLY A 1 524 ? 2.864 3.000 18.628 1.00 97.94 524 GLY A N 1
ATOM 4145 C CA . GLY A 1 524 ? 1.459 3.365 18.523 1.00 97.94 524 GLY A CA 1
ATOM 4146 C C . GLY A 1 524 ? 0.479 2.253 18.872 1.00 97.94 524 GLY A C 1
ATOM 4147 O O . GLY A 1 524 ? -0.667 2.299 18.434 1.00 97.94 524 GLY A O 1
ATOM 4148 N N . GLN A 1 525 ? 0.915 1.257 19.633 1.00 98.62 525 GLN A N 1
ATOM 4149 C CA . GLN A 1 525 ? 0.053 0.249 20.242 1.00 98.62 525 GLN A CA 1
ATOM 4150 C C . GLN A 1 525 ? -0.728 0.894 21.379 1.00 98.62 525 GLN A C 1
ATOM 4152 O O . GLN A 1 525 ? -0.129 1.347 22.357 1.00 98.62 525 GLN A O 1
ATOM 4157 N N . VAL A 1 526 ? -2.046 0.975 21.221 1.00 98.69 526 VAL A N 1
ATOM 4158 C CA . VAL A 1 526 ? -2.929 1.670 22.163 1.00 98.69 526 VAL A CA 1
ATOM 4159 C C . VAL A 1 526 ? -4.152 0.826 22.501 1.00 98.69 526 VAL A C 1
ATOM 4161 O O . VAL A 1 526 ? -4.602 0.008 21.694 1.00 98.69 526 VAL A O 1
ATOM 4164 N N . ARG A 1 527 ? -4.728 1.068 23.675 1.00 98.19 527 ARG A N 1
ATOM 4165 C CA . ARG A 1 527 ? -6.003 0.490 24.122 1.00 98.19 527 ARG A CA 1
ATOM 4166 C C . ARG A 1 527 ? -6.934 1.599 24.599 1.00 98.19 527 ARG A C 1
ATOM 4168 O O . ARG A 1 527 ? -6.465 2.596 25.145 1.00 98.19 527 ARG A O 1
ATOM 4175 N N . LEU A 1 528 ? -8.234 1.437 24.367 1.00 98.25 528 LEU A N 1
ATOM 4176 C CA . LEU A 1 528 ? -9.258 2.363 24.845 1.00 98.25 528 LEU A CA 1
ATOM 4177 C C . LEU A 1 528 ? -10.055 1.691 25.957 1.00 98.25 528 LEU A C 1
ATOM 4179 O O . LEU A 1 528 ? -10.491 0.552 25.813 1.00 98.25 528 LEU A O 1
ATOM 4183 N N . GLU A 1 529 ? -10.286 2.436 27.025 1.00 97.75 529 GLU A N 1
ATOM 4184 C CA . GLU A 1 529 ? -11.212 2.091 28.093 1.00 97.75 529 GLU A CA 1
ATOM 4185 C C . GLU A 1 529 ? -12.348 3.107 28.077 1.00 97.75 529 GLU A C 1
ATOM 4187 O O . GLU A 1 529 ? -12.103 4.311 28.157 1.00 97.75 529 GLU A O 1
ATOM 4192 N N . VAL A 1 530 ? -13.584 2.631 27.937 1.00 98.31 530 VAL A N 1
ATOM 4193 C CA . VAL A 1 530 ? -14.771 3.481 28.078 1.00 98.31 530 VAL A CA 1
ATOM 4194 C C . VAL A 1 530 ? -14.944 3.795 29.560 1.00 98.31 530 VAL A C 1
ATOM 4196 O O . VAL A 1 530 ? -14.805 2.900 30.386 1.00 98.31 530 VAL A O 1
ATOM 4199 N N . ASP A 1 531 ? -15.239 5.050 29.885 1.00 97.94 531 ASP A N 1
ATOM 4200 C CA . ASP A 1 531 ? -15.603 5.496 31.230 1.00 97.94 531 ASP A CA 1
ATOM 4201 C C . ASP A 1 531 ? -17.138 5.505 31.328 1.00 97.94 531 ASP A C 1
ATOM 4203 O O . ASP A 1 531 ? -17.766 6.419 30.778 1.00 97.94 531 ASP A O 1
ATOM 4207 N N . PRO A 1 532 ? -17.776 4.495 31.959 1.00 97.50 532 PRO A N 1
ATOM 4208 C CA . PRO A 1 532 ? -19.232 4.406 31.989 1.00 97.50 532 PRO A CA 1
ATOM 4209 C C . PRO A 1 532 ? -19.854 5.572 32.762 1.00 97.50 532 PRO A C 1
ATOM 4211 O O . PRO A 1 532 ? -20.844 6.142 32.319 1.00 97.50 532 PRO A O 1
ATOM 4214 N N . ALA A 1 533 ? -19.226 6.007 33.859 1.00 97.00 533 ALA A N 1
ATOM 4215 C CA . ALA A 1 533 ? -19.749 7.078 34.705 1.00 97.00 533 ALA A CA 1
ATOM 4216 C C . ALA A 1 533 ? -19.756 8.449 34.006 1.00 97.00 533 ALA A C 1
ATOM 4218 O O . ALA A 1 533 ? -20.584 9.298 34.328 1.00 97.00 533 ALA A O 1
ATOM 4219 N N . ALA A 1 534 ? -18.845 8.663 33.052 1.00 97.62 534 ALA A N 1
ATOM 4220 C CA . ALA A 1 534 ? -18.778 9.875 32.235 1.00 97.62 534 ALA A CA 1
ATOM 4221 C C . ALA A 1 534 ? -19.428 9.722 30.843 1.00 97.62 534 ALA A C 1
ATOM 4223 O O . ALA A 1 534 ? -19.288 10.611 29.997 1.00 97.62 534 ALA A O 1
ATOM 4224 N N . SER A 1 535 ? -20.105 8.600 30.586 1.00 98.31 535 SER A N 1
ATOM 4225 C CA . SER A 1 535 ? -20.794 8.319 29.326 1.00 98.31 535 SER A CA 1
ATOM 4226 C C . SER A 1 535 ? -22.306 8.483 29.463 1.00 98.31 535 SER A C 1
ATOM 4228 O O . SER A 1 535 ? -22.883 8.300 30.529 1.00 98.31 535 SER A O 1
ATOM 4230 N N . GLU A 1 536 ? -22.961 8.800 28.351 1.00 97.94 536 GLU A N 1
ATOM 4231 C CA . GLU A 1 536 ? -24.399 9.052 28.284 1.00 97.94 536 GLU A CA 1
ATOM 4232 C C . GLU A 1 536 ? -25.009 8.291 27.106 1.00 97.94 536 GLU A C 1
ATOM 4234 O O . GLU A 1 536 ? -24.523 8.393 25.975 1.00 97.94 536 GLU A O 1
ATOM 4239 N N . LEU A 1 537 ? -26.102 7.568 27.369 1.00 97.88 537 LEU A N 1
ATOM 4240 C CA . LEU A 1 537 ? -26.942 6.927 26.360 1.00 97.88 537 LEU A CA 1
ATOM 4241 C C . LEU A 1 537 ? -28.349 7.524 26.427 1.00 97.88 537 LEU A C 1
ATOM 4243 O O . LEU A 1 537 ? -28.988 7.526 27.477 1.00 97.88 537 LEU A O 1
ATOM 4247 N N . LEU A 1 538 ? -28.826 8.016 25.290 1.00 97.00 538 LEU A N 1
ATOM 4248 C CA . LEU A 1 538 ? -30.123 8.661 25.120 1.00 97.00 538 LEU A CA 1
ATOM 4249 C C . LEU A 1 538 ? -30.927 7.853 24.091 1.00 97.00 538 LEU A C 1
ATOM 4251 O O . LEU A 1 538 ? -30.722 8.037 22.885 1.00 97.00 538 LEU A O 1
ATOM 4255 N N . PRO A 1 539 ? -31.786 6.917 24.535 1.00 97.12 539 PRO A N 1
ATOM 4256 C CA . PRO A 1 539 ? -32.707 6.211 23.652 1.00 97.12 539 PRO A CA 1
ATOM 4257 C C . PRO A 1 539 ? -33.590 7.193 22.875 1.00 97.12 539 PRO A C 1
ATOM 4259 O O . PRO A 1 539 ? -34.034 8.203 23.418 1.00 97.12 539 PRO A O 1
ATOM 4262 N N . ASN A 1 540 ? -33.844 6.902 21.601 1.00 95.81 540 ASN A N 1
ATOM 4263 C CA . ASN A 1 540 ? -34.689 7.752 20.763 1.00 95.81 540 ASN A CA 1
ATOM 4264 C C . ASN A 1 540 ? -36.189 7.574 21.062 1.00 95.81 540 ASN A C 1
ATOM 4266 O O . ASN A 1 540 ? -36.963 8.497 20.809 1.00 95.81 540 ASN A O 1
ATOM 4270 N N . ASP A 1 541 ? -36.618 6.403 21.555 1.00 95.31 541 ASP A N 1
ATOM 4271 C CA . ASP A 1 541 ? -38.003 6.185 21.989 1.00 95.31 541 ASP A CA 1
ATOM 4272 C C . ASP A 1 541 ? -38.241 6.915 23.324 1.00 95.31 541 ASP A C 1
ATOM 4274 O O . ASP A 1 541 ? -37.650 6.528 24.334 1.00 95.31 541 ASP A O 1
ATOM 4278 N N . PRO A 1 542 ? -39.120 7.935 23.377 1.00 90.31 542 PRO A N 1
ATOM 4279 C CA . PRO A 1 542 ? -39.380 8.692 24.600 1.00 90.31 542 PRO A CA 1
ATOM 4280 C C . PRO A 1 542 ? -40.048 7.859 25.704 1.00 90.31 542 PRO A C 1
ATOM 4282 O O . PRO A 1 542 ? -40.080 8.293 26.855 1.00 90.31 542 PRO A O 1
ATOM 4285 N N . ALA A 1 543 ? -40.594 6.680 25.380 1.00 94.25 543 ALA A N 1
ATOM 4286 C CA . ALA A 1 543 ? -41.104 5.739 26.372 1.00 94.25 543 ALA A CA 1
ATOM 4287 C C . ALA A 1 543 ? -39.982 4.977 27.101 1.00 94.25 543 ALA A C 1
ATOM 4289 O O . ALA A 1 543 ? -40.234 4.360 28.136 1.00 94.25 543 ALA A O 1
ATOM 4290 N N . VAL A 1 544 ? -38.752 5.009 26.578 1.00 91.69 544 VAL A N 1
ATOM 4291 C CA . VAL A 1 544 ? -37.578 4.363 27.167 1.00 91.69 544 VAL A CA 1
ATOM 4292 C C . VAL A 1 544 ? -36.754 5.424 27.892 1.00 91.69 544 VAL A C 1
ATOM 4294 O O . VAL A 1 544 ? -36.207 6.337 27.280 1.00 91.69 544 VAL A O 1
ATOM 4297 N N . GLY A 1 545 ? -36.659 5.314 29.218 1.00 88.81 545 GLY A N 1
ATOM 4298 C CA . GLY A 1 545 ? -35.814 6.211 30.009 1.00 88.81 545 GLY A CA 1
ATOM 4299 C C . GLY A 1 545 ? -34.328 6.047 29.676 1.00 88.81 545 GLY A C 1
ATOM 4300 O O . GLY A 1 545 ? -33.893 4.963 29.286 1.00 88.81 545 GLY A O 1
ATOM 4301 N N . SER A 1 546 ? -33.538 7.105 29.868 1.00 89.88 546 SER A N 1
ATOM 4302 C CA . SER A 1 546 ? -32.080 7.045 29.711 1.00 89.88 546 SER A CA 1
ATOM 4303 C C . SER A 1 546 ? -31.469 6.135 30.782 1.00 89.88 546 SER A C 1
ATOM 4305 O O . SER A 1 546 ? -31.556 6.465 31.970 1.00 89.88 546 SER A O 1
ATOM 4307 N N . PRO A 1 547 ? -30.871 4.991 30.410 1.00 90.25 547 PRO A N 1
ATOM 4308 C CA . PRO A 1 547 ? -30.286 4.092 31.389 1.00 90.25 547 PRO A CA 1
ATOM 4309 C C . PRO A 1 547 ? -28.968 4.664 31.926 1.00 90.25 547 PRO A C 1
ATOM 4311 O O . PRO A 1 547 ? -28.239 5.355 31.210 1.00 90.25 547 PRO A O 1
ATOM 4314 N N . ALA A 1 548 ? -28.633 4.339 33.178 1.00 92.94 548 ALA A N 1
ATOM 4315 C CA . ALA A 1 548 ? -27.276 4.544 33.675 1.00 92.94 548 ALA A CA 1
ATOM 4316 C C . ALA A 1 548 ? -26.312 3.695 32.839 1.00 92.94 548 ALA A C 1
ATOM 4318 O O . ALA A 1 548 ? -26.615 2.543 32.544 1.00 92.94 548 ALA A O 1
ATOM 4319 N N . VAL A 1 549 ? -25.170 4.249 32.440 1.00 96.81 549 VAL A N 1
ATOM 4320 C CA . VAL A 1 549 ? -24.197 3.493 31.648 1.00 96.81 549 VAL A CA 1
ATOM 4321 C C . VAL A 1 549 ? -23.320 2.680 32.591 1.00 96.81 549 VAL A C 1
ATOM 4323 O O . VAL A 1 549 ? -22.624 3.229 33.443 1.00 96.81 549 VAL A O 1
ATOM 4326 N N . ASP A 1 550 ? -23.344 1.365 32.420 1.00 97.00 550 ASP A N 1
ATOM 4327 C CA . ASP A 1 550 ? -22.490 0.416 33.120 1.00 97.00 550 ASP A CA 1
ATOM 4328 C C . ASP A 1 550 ? -21.924 -0.629 32.147 1.00 97.00 550 ASP A C 1
ATOM 4330 O O . ASP A 1 550 ? -22.263 -0.668 30.960 1.00 97.00 550 ASP A O 1
ATOM 4334 N N . GLU A 1 551 ? -21.033 -1.485 32.643 1.00 95.69 551 GLU A N 1
ATOM 4335 C CA . GLU A 1 551 ? -20.409 -2.511 31.807 1.00 95.69 551 GLU A CA 1
ATOM 4336 C C . GLU A 1 551 ? -21.423 -3.532 31.266 1.00 95.69 551 GLU A C 1
ATOM 4338 O O . GLU A 1 551 ? -21.228 -4.055 30.171 1.00 95.69 551 GLU A O 1
ATOM 4343 N N . ALA A 1 552 ? -22.526 -3.792 31.978 1.00 97.00 552 ALA A N 1
ATOM 4344 C CA . ALA A 1 552 ? -23.544 -4.740 31.531 1.00 97.00 552 ALA A CA 1
ATOM 4345 C C . ALA A 1 552 ? -24.266 -4.226 30.276 1.00 97.00 552 ALA A C 1
ATOM 4347 O O . ALA A 1 552 ? -24.415 -4.963 29.299 1.00 97.00 552 ALA A O 1
ATOM 4348 N N . ILE A 1 553 ? -24.640 -2.946 30.259 1.00 96.94 553 ILE A N 1
ATOM 4349 C CA . ILE A 1 553 ? -25.257 -2.301 29.096 1.00 96.94 553 ILE A CA 1
ATOM 4350 C C . ILE A 1 553 ? -24.266 -2.193 27.935 1.00 96.94 553 ILE A C 1
ATOM 4352 O O . ILE A 1 553 ? -24.617 -2.492 26.791 1.00 96.94 553 ILE A O 1
ATOM 4356 N N . LEU A 1 554 ? -23.010 -1.815 28.196 1.00 97.81 554 LEU A N 1
ATOM 4357 C CA . LEU A 1 554 ? -21.985 -1.773 27.147 1.00 97.81 554 LEU A CA 1
ATOM 4358 C C . LEU A 1 554 ? -21.751 -3.166 26.535 1.00 97.81 554 LEU A C 1
ATOM 4360 O O . LEU A 1 554 ? -21.663 -3.293 25.310 1.00 97.81 554 LEU A O 1
ATOM 4364 N N . ALA A 1 555 ? -21.709 -4.215 27.362 1.00 97.94 555 ALA A N 1
ATOM 4365 C CA . ALA A 1 555 ? -21.608 -5.601 26.916 1.00 97.94 555 ALA A CA 1
ATOM 4366 C C . ALA A 1 555 ? -22.823 -6.037 26.089 1.00 97.94 555 ALA A C 1
ATOM 4368 O O . ALA A 1 555 ? -22.645 -6.694 25.064 1.00 97.94 555 ALA A O 1
ATOM 4369 N N . GLN A 1 556 ? -24.035 -5.621 26.468 1.00 98.06 556 GLN A N 1
ATOM 4370 C CA . GLN A 1 556 ? -25.254 -5.902 25.709 1.00 98.06 556 GLN A CA 1
ATOM 4371 C C . GLN A 1 556 ? -25.180 -5.342 24.281 1.00 98.06 556 GLN A C 1
ATOM 4373 O O . GLN A 1 556 ? -25.477 -6.064 23.329 1.00 98.06 556 GLN A O 1
ATOM 4378 N N . TYR A 1 557 ? -24.736 -4.093 24.099 1.00 98.50 557 TYR A N 1
ATOM 4379 C CA . TYR A 1 557 ? -24.562 -3.528 22.755 1.00 98.50 557 TYR A CA 1
ATOM 4380 C C . TYR A 1 557 ? -23.471 -4.251 21.963 1.00 98.50 557 TYR A C 1
ATOM 4382 O O . TYR A 1 557 ? -23.687 -4.582 20.797 1.00 98.50 557 TYR A O 1
ATOM 4390 N N . ARG A 1 558 ? -22.318 -4.563 22.577 1.00 98.50 558 ARG A N 1
ATOM 4391 C CA . ARG A 1 558 ? -21.276 -5.366 21.905 1.00 98.50 558 ARG A CA 1
ATOM 4392 C C . ARG A 1 558 ? -21.830 -6.719 21.454 1.00 98.50 558 ARG A C 1
ATOM 4394 O O . ARG A 1 558 ? -21.591 -7.119 20.318 1.00 98.50 558 ARG A O 1
ATOM 4401 N N . GLN A 1 559 ? -22.621 -7.381 22.297 1.00 98.56 559 GLN A N 1
ATOM 4402 C CA . GLN A 1 559 ? -23.264 -8.650 21.964 1.00 98.56 559 GLN A CA 1
ATOM 4403 C C . GLN A 1 559 ? -24.311 -8.503 20.854 1.00 98.56 559 GLN A C 1
ATOM 4405 O O . GLN A 1 559 ? -24.439 -9.408 20.033 1.00 98.56 559 GLN A O 1
ATOM 4410 N N . ALA A 1 560 ? -25.028 -7.378 20.774 1.00 98.62 560 ALA A N 1
ATOM 4411 C CA . ALA A 1 560 ? -25.960 -7.111 19.678 1.00 98.62 560 ALA A CA 1
ATOM 4412 C C . ALA A 1 560 ? -25.241 -7.077 18.318 1.00 98.62 560 ALA A C 1
ATOM 4414 O O . ALA A 1 560 ? -25.727 -7.667 17.357 1.00 98.62 560 ALA A O 1
ATOM 4415 N N . PHE A 1 561 ? -24.054 -6.463 18.248 1.00 98.75 561 PHE A N 1
ATOM 4416 C CA . PHE A 1 561 ? -23.221 -6.493 17.042 1.00 98.75 561 PHE A CA 1
ATOM 4417 C C . PHE A 1 561 ? -22.726 -7.902 16.703 1.00 98.75 561 PHE A C 1
ATOM 4419 O O . PHE A 1 561 ? -22.873 -8.333 15.563 1.00 98.75 561 PHE A O 1
ATOM 4426 N N . VAL A 1 562 ? -22.190 -8.638 17.683 1.00 98.56 562 VAL A N 1
ATOM 4427 C CA . VAL A 1 562 ? -21.724 -10.019 17.465 1.00 98.56 562 VAL A CA 1
ATOM 4428 C C . VAL A 1 562 ? -22.869 -10.903 16.974 1.00 98.56 562 VAL A C 1
ATOM 4430 O O . VAL A 1 562 ? -22.728 -11.581 15.967 1.00 98.56 562 VAL A O 1
ATOM 4433 N N . THR A 1 563 ? -24.027 -10.847 17.633 1.00 98.56 563 THR A N 1
ATOM 4434 C CA . THR A 1 563 ? -25.216 -11.636 17.268 1.00 98.56 563 THR A CA 1
ATOM 4435 C C . THR A 1 563 ? -25.688 -11.309 15.854 1.00 98.56 563 THR A C 1
ATOM 4437 O O . THR A 1 563 ? -26.003 -12.216 15.088 1.00 98.56 563 THR A O 1
ATOM 4440 N N . HIS A 1 564 ? -25.695 -10.023 15.494 1.00 98.38 564 HIS A N 1
ATOM 4441 C CA . HIS A 1 564 ? -26.008 -9.574 14.140 1.00 98.38 564 HIS A CA 1
ATOM 4442 C C . HIS A 1 564 ? -25.032 -10.166 13.118 1.00 98.38 564 HIS A C 1
ATOM 4444 O O . HIS A 1 564 ? -25.456 -10.826 12.175 1.00 98.38 564 HIS A O 1
ATOM 4450 N N . MET A 1 565 ? -23.722 -10.016 13.331 1.00 98.12 565 MET A N 1
ATOM 4451 C CA . MET A 1 565 ? -22.718 -10.519 12.389 1.00 98.12 565 MET A CA 1
ATOM 4452 C C . MET A 1 565 ? -22.691 -12.049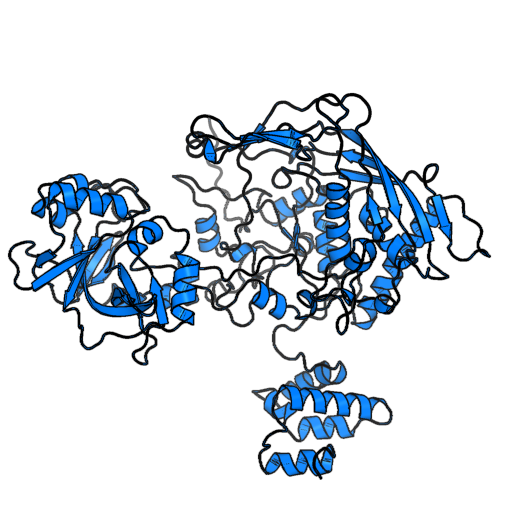 12.290 1.00 98.12 565 MET A C 1
ATOM 4454 O O . MET A 1 565 ? -22.513 -12.578 11.193 1.00 98.12 565 MET A O 1
ATOM 4458 N N . GLU A 1 566 ? -22.912 -12.763 13.396 1.00 97.81 566 GLU A N 1
ATOM 4459 C CA . GLU A 1 566 ? -23.056 -14.222 13.396 1.00 97.81 566 GLU A CA 1
ATOM 4460 C C . GLU A 1 566 ? -24.291 -14.666 12.607 1.00 97.81 566 GLU A C 1
ATOM 4462 O O . GLU A 1 566 ? -24.212 -15.617 11.837 1.00 97.81 566 GLU A O 1
ATOM 4467 N N . ALA A 1 567 ? -25.417 -13.957 12.715 1.00 97.06 567 ALA A N 1
ATOM 4468 C CA . ALA A 1 567 ? -26.598 -14.254 11.910 1.00 97.06 567 ALA A CA 1
ATOM 4469 C C . ALA A 1 567 ? -26.356 -13.978 10.412 1.00 97.06 567 ALA A C 1
ATOM 4471 O O . ALA A 1 567 ? -26.724 -14.785 9.556 1.00 97.06 567 ALA A O 1
ATOM 4472 N N . GLU A 1 568 ? -25.709 -12.860 10.073 1.00 95.44 568 GLU A N 1
ATOM 4473 C CA . GLU A 1 568 ? -25.401 -12.489 8.686 1.00 95.44 568 GLU A CA 1
ATOM 4474 C C . GLU A 1 568 ? -24.417 -13.446 8.011 1.00 95.44 568 GLU A C 1
ATOM 4476 O O . GLU A 1 568 ? -24.605 -13.837 6.854 1.00 95.44 568 GLU A O 1
ATOM 4481 N N . HIS A 1 569 ? -23.365 -13.834 8.728 1.00 92.50 569 HIS A N 1
ATOM 4482 C CA . HIS A 1 569 ? -22.372 -14.769 8.218 1.00 92.50 569 HIS A CA 1
ATOM 4483 C C . HIS A 1 569 ? -22.862 -16.224 8.282 1.00 92.50 569 HIS A C 1
ATOM 4485 O O . HIS A 1 569 ? -22.599 -16.998 7.363 1.00 92.50 569 HIS A O 1
ATOM 4491 N N . GLY A 1 570 ? -23.660 -16.574 9.295 1.00 90.06 570 GLY A N 1
ATOM 4492 C CA . GLY A 1 570 ? -24.310 -17.877 9.452 1.00 90.06 570 GLY A CA 1
ATOM 4493 C C . GLY A 1 570 ? -25.255 -18.217 8.307 1.00 90.06 570 GLY A C 1
ATOM 4494 O O . GLY A 1 570 ? -25.230 -19.339 7.803 1.00 90.06 570 GLY A O 1
ATOM 4495 N N . ARG A 1 571 ? -25.990 -17.224 7.786 1.00 89.06 571 ARG A N 1
ATOM 4496 C CA . ARG A 1 571 ? -26.782 -17.356 6.546 1.00 89.06 571 ARG A CA 1
ATOM 4497 C C . ARG A 1 571 ? -25.954 -17.750 5.316 1.00 89.06 571 ARG A C 1
ATOM 4499 O O . ARG A 1 571 ? -26.523 -18.173 4.317 1.00 89.06 571 ARG A O 1
ATOM 4506 N N . ARG A 1 572 ? -24.626 -17.624 5.386 1.00 87.06 572 ARG A N 1
ATOM 4507 C CA . ARG A 1 572 ? -23.656 -17.977 4.337 1.00 87.06 572 ARG A CA 1
ATOM 4508 C C . ARG A 1 572 ? -22.819 -19.213 4.701 1.00 87.06 572 ARG A C 1
ATOM 4510 O O . ARG A 1 572 ? -21.815 -19.481 4.050 1.00 87.06 572 ARG A O 1
ATOM 4517 N N . GLY A 1 573 ? -23.224 -19.964 5.730 1.00 81.88 573 GLY A N 1
ATOM 4518 C CA . GLY A 1 573 ? -22.616 -21.243 6.104 1.00 81.88 573 GLY A CA 1
ATOM 4519 C C . GLY A 1 573 ? -21.331 -21.149 6.933 1.00 81.88 573 GLY A C 1
ATOM 4520 O O . GLY A 1 573 ? -20.572 -22.115 6.960 1.00 81.88 573 GLY A O 1
ATOM 4521 N N . GLY A 1 574 ? -21.065 -20.018 7.598 1.00 86.25 574 GLY A N 1
ATOM 4522 C CA . GLY A 1 574 ? -19.873 -19.823 8.434 1.00 86.25 574 GLY A CA 1
ATOM 4523 C C . GLY A 1 574 ? -20.176 -19.241 9.818 1.00 86.25 574 GLY A C 1
ATOM 4524 O O . GLY A 1 574 ? -21.293 -18.823 10.094 1.00 86.25 574 GLY A O 1
ATOM 4525 N N . ALA A 1 575 ? -19.158 -19.169 10.678 1.00 91.62 575 ALA A N 1
ATOM 4526 C CA . ALA A 1 575 ? -19.210 -18.466 11.965 1.00 91.62 575 ALA A CA 1
ATOM 4527 C C . ALA A 1 575 ? -18.310 -17.225 11.910 1.00 91.62 575 ALA A C 1
ATOM 4529 O O . ALA A 1 575 ? -17.130 -17.326 11.564 1.00 91.62 575 ALA A O 1
ATOM 4530 N N . TRP A 1 576 ? -18.878 -16.049 12.182 1.00 96.06 576 TRP A N 1
ATOM 4531 C CA . TRP A 1 576 ? -18.205 -14.758 12.011 1.00 96.06 576 TRP A CA 1
ATOM 4532 C C . TRP A 1 576 ? -16.973 -14.657 12.908 1.00 96.06 576 TRP A C 1
ATOM 4534 O O . TRP A 1 576 ? -15.886 -14.332 12.434 1.00 96.06 576 TRP A O 1
ATOM 4544 N N . SER A 1 577 ? -17.121 -15.001 14.186 1.00 93.00 577 SER A N 1
ATOM 4545 C CA . SER A 1 577 ? -16.064 -14.905 15.197 1.00 93.00 577 SER A CA 1
ATOM 4546 C C . SER A 1 577 ? -14.836 -15.766 14.893 1.00 93.00 577 SER A C 1
ATOM 4548 O O . SER A 1 577 ? -13.732 -15.413 15.307 1.00 93.00 577 SER A O 1
ATOM 4550 N N . THR A 1 578 ? -15.005 -16.858 14.143 1.00 92.00 578 THR A N 1
ATOM 4551 C CA . THR A 1 578 ? -13.925 -17.789 13.787 1.00 92.00 578 THR A CA 1
ATOM 4552 C C . THR A 1 578 ? -13.563 -17.758 12.305 1.00 92.00 578 THR A C 1
ATOM 4554 O O . THR A 1 578 ? -12.755 -18.574 11.868 1.00 92.00 578 THR A O 1
ATOM 4557 N N . CYS A 1 579 ? -14.151 -16.883 11.486 1.00 94.00 579 CYS A N 1
ATOM 4558 C CA . CYS A 1 579 ? -13.791 -16.831 10.070 1.00 94.00 579 CYS A CA 1
ATOM 4559 C C . CYS A 1 579 ? -12.353 -16.315 9.897 1.00 94.00 579 CYS A C 1
ATOM 4561 O O . CYS A 1 579 ? -11.788 -15.646 10.770 1.00 94.00 579 CYS A O 1
ATOM 4563 N N . ARG A 1 580 ? -11.735 -16.601 8.749 1.00 93.75 580 ARG A N 1
ATOM 4564 C CA . ARG A 1 580 ? -10.318 -16.292 8.511 1.00 93.75 580 ARG A CA 1
ATOM 4565 C C . ARG A 1 580 ? -10.016 -14.794 8.593 1.00 93.75 580 ARG A C 1
ATOM 4567 O O . ARG A 1 580 ? -8.941 -14.417 9.070 1.00 93.75 580 ARG A O 1
ATOM 4574 N N . GLN A 1 581 ? -10.948 -13.947 8.149 1.00 96.19 581 GLN A N 1
ATOM 4575 C CA . GLN A 1 581 ? -10.851 -12.489 8.254 1.00 96.19 581 GLN A CA 1
ATOM 4576 C C . GLN A 1 581 ? -10.808 -12.017 9.720 1.00 96.19 581 GLN A C 1
ATOM 4578 O O . GLN A 1 581 ? -9.883 -11.293 10.098 1.00 96.19 581 GLN A O 1
ATOM 4583 N N . ILE A 1 582 ? -11.737 -12.459 10.573 1.00 97.69 582 ILE A N 1
ATOM 4584 C CA . ILE A 1 582 ? -11.764 -12.052 11.989 1.00 97.69 582 ILE A CA 1
ATOM 4585 C C . ILE A 1 582 ? -10.603 -12.669 12.773 1.00 97.69 582 ILE A C 1
ATOM 4587 O O . ILE A 1 582 ? -9.942 -11.959 13.533 1.00 97.69 582 ILE A O 1
ATOM 4591 N N . ALA A 1 583 ? -10.267 -13.934 12.513 1.00 97.12 583 ALA A N 1
ATOM 4592 C CA . ALA A 1 583 ? -9.125 -14.599 13.133 1.00 97.12 583 ALA A CA 1
ATOM 4593 C C . ALA A 1 583 ? -7.808 -13.847 12.870 1.00 97.12 583 ALA A C 1
ATOM 4595 O O . ALA A 1 583 ? -7.047 -13.593 13.801 1.00 97.12 583 ALA A O 1
ATOM 4596 N N . ASN A 1 584 ? -7.549 -13.414 11.629 1.00 97.94 584 ASN A N 1
ATOM 4597 C CA . ASN A 1 584 ? -6.353 -12.623 11.311 1.00 97.94 584 ASN A CA 1
ATOM 4598 C C . ASN A 1 584 ? -6.390 -11.217 11.922 1.00 97.94 584 ASN A C 1
ATOM 4600 O O . ASN A 1 584 ? -5.352 -10.723 12.367 1.00 97.94 584 ASN A O 1
ATOM 4604 N N . LEU A 1 585 ? -7.560 -10.567 11.955 1.00 98.31 585 LEU A N 1
ATOM 4605 C CA . LEU A 1 585 ? -7.718 -9.253 12.583 1.00 98.31 585 LEU A CA 1
ATOM 4606 C C . LEU A 1 585 ? -7.355 -9.304 14.072 1.00 98.31 585 LEU A C 1
ATOM 4608 O O . LEU A 1 585 ? -6.573 -8.471 14.534 1.00 98.31 585 LEU A O 1
ATOM 4612 N N . VAL A 1 586 ? -7.916 -10.276 14.794 1.00 98.06 586 VAL A N 1
ATOM 4613 C CA . VAL A 1 586 ? -7.724 -10.454 16.237 1.00 98.06 586 VAL A CA 1
ATOM 4614 C C . VAL A 1 586 ? -6.314 -10.948 16.547 1.00 98.06 586 VAL A C 1
ATOM 4616 O O . VAL A 1 586 ? -5.647 -10.363 17.397 1.00 98.06 586 VAL A O 1
ATOM 4619 N N . ALA A 1 587 ? -5.811 -11.950 15.818 1.00 97.88 587 ALA A N 1
ATOM 4620 C CA . ALA A 1 587 ? -4.479 -12.501 16.062 1.00 97.88 587 ALA A CA 1
ATOM 4621 C C . ALA A 1 587 ? -3.380 -11.438 15.926 1.00 97.88 587 ALA A C 1
ATOM 4623 O O . ALA A 1 587 ? -2.480 -11.385 16.759 1.00 97.88 587 ALA A O 1
ATOM 4624 N N . MET A 1 588 ? -3.474 -10.554 14.924 1.00 98.38 588 MET A N 1
ATOM 4625 C CA . MET A 1 588 ? -2.524 -9.448 14.746 1.00 98.38 588 MET A CA 1
ATOM 4626 C C . MET A 1 588 ? -2.693 -8.312 15.761 1.00 98.38 588 MET A C 1
ATOM 4628 O O . MET A 1 588 ? -1.809 -7.464 15.855 1.00 98.38 588 MET A O 1
ATOM 4632 N N . ALA A 1 589 ? -3.814 -8.235 16.477 1.00 98.50 589 ALA A N 1
ATOM 4633 C CA . ALA A 1 589 ? -4.011 -7.237 17.522 1.00 98.50 589 ALA A CA 1
ATOM 4634 C C . ALA A 1 589 ? -3.394 -7.669 18.864 1.00 98.50 589 ALA A C 1
ATOM 4636 O O . ALA A 1 589 ? -3.222 -6.817 19.730 1.00 98.50 589 ALA A O 1
ATOM 4637 N N . ASP A 1 590 ? -3.044 -8.946 19.039 1.00 98.25 590 ASP A N 1
ATOM 4638 C CA . ASP A 1 590 ? -2.460 -9.480 20.272 1.00 98.25 590 ASP A CA 1
ATOM 4639 C C . ASP A 1 590 ? -0.919 -9.406 20.257 1.00 98.25 590 ASP A C 1
ATOM 4641 O O . ASP A 1 590 ? -0.276 -10.104 19.464 1.00 98.25 590 ASP A O 1
ATOM 4645 N N . PRO A 1 591 ? -0.291 -8.615 21.147 1.00 97.94 591 PRO A N 1
ATOM 4646 C CA . PRO A 1 591 ? 1.160 -8.589 21.299 1.00 97.94 591 PRO A CA 1
ATOM 4647 C C . PRO A 1 591 ? 1.793 -9.961 21.567 1.00 97.94 591 PRO A C 1
ATOM 4649 O O . PRO A 1 591 ? 2.910 -10.206 21.117 1.00 97.94 591 PRO A O 1
ATOM 4652 N N . ALA A 1 592 ? 1.112 -10.868 22.276 1.00 97.06 592 ALA A N 1
ATOM 4653 C CA . ALA A 1 592 ? 1.662 -12.171 22.655 1.00 97.06 592 ALA A CA 1
ATOM 4654 C C . ALA A 1 592 ? 1.876 -13.115 21.458 1.00 97.06 592 ALA A C 1
ATOM 4656 O O . ALA A 1 592 ? 2.642 -14.080 21.553 1.00 97.06 592 ALA A O 1
ATOM 4657 N N . ASN A 1 593 ? 1.241 -12.823 20.321 1.00 97.44 593 ASN A N 1
ATOM 4658 C CA . ASN A 1 593 ? 1.331 -13.633 19.112 1.00 97.44 593 ASN A CA 1
ATOM 4659 C C . ASN A 1 593 ? 2.574 -13.336 18.268 1.00 97.44 593 ASN A C 1
ATOM 4661 O O . ASN A 1 593 ? 3.012 -14.207 17.515 1.00 97.44 593 ASN A O 1
ATOM 4665 N N . ALA A 1 594 ? 3.184 -12.153 18.395 1.00 96.88 594 ALA A N 1
ATOM 4666 C CA . ALA A 1 594 ? 4.364 -11.807 17.604 1.00 96.88 594 ALA A CA 1
ATOM 4667 C C . ALA A 1 594 ? 5.543 -12.772 17.837 1.00 96.88 594 ALA A C 1
ATOM 4669 O O . ALA A 1 594 ? 5.989 -13.367 16.855 1.00 96.88 594 ALA A O 1
ATOM 4670 N N . PRO A 1 595 ? 5.985 -13.056 19.080 1.00 96.75 595 PRO A N 1
ATOM 4671 C CA . PRO A 1 595 ? 7.053 -14.029 19.316 1.00 96.75 595 PRO A CA 1
ATOM 4672 C C . PRO A 1 595 ? 6.724 -15.440 18.809 1.00 96.75 595 PRO A C 1
ATOM 4674 O O . PRO A 1 595 ? 7.601 -16.141 18.309 1.00 96.75 595 PRO A O 1
ATOM 4677 N N . GLN A 1 596 ? 5.458 -15.859 18.909 1.00 95.69 596 GLN A N 1
ATOM 4678 C CA . GLN A 1 596 ? 5.010 -17.175 18.441 1.00 95.69 596 GLN A CA 1
ATOM 4679 C C . GLN A 1 596 ? 5.064 -17.270 16.914 1.00 95.69 596 GLN A C 1
ATOM 4681 O O . GLN A 1 596 ? 5.556 -18.256 16.367 1.00 95.69 596 GLN A O 1
ATOM 4686 N N . TYR A 1 597 ? 4.626 -16.217 16.222 1.00 94.62 597 TYR A N 1
ATOM 4687 C CA . TYR A 1 597 ? 4.726 -16.108 14.772 1.00 94.62 597 TYR A CA 1
ATOM 4688 C C . TYR A 1 597 ? 6.192 -16.123 14.314 1.00 94.62 597 TYR A C 1
ATOM 4690 O O . TYR A 1 597 ? 6.546 -16.831 13.369 1.00 94.62 597 TYR A O 1
ATOM 4698 N N . GLU A 1 598 ? 7.068 -15.377 14.989 1.00 94.50 598 GLU A N 1
ATOM 4699 C CA . GLU A 1 598 ? 8.497 -15.345 14.663 1.00 94.50 598 GLU A CA 1
ATOM 4700 C C . GLU A 1 598 ? 9.158 -16.715 14.879 1.00 94.50 598 GLU A C 1
ATOM 4702 O O . GLU A 1 598 ? 9.883 -17.198 14.006 1.00 94.50 598 GLU A O 1
ATOM 4707 N N . ALA A 1 599 ? 8.834 -17.396 15.982 1.00 93.81 599 ALA A N 1
ATOM 4708 C CA . ALA A 1 599 ? 9.297 -18.753 16.261 1.00 93.81 599 ALA A CA 1
ATOM 4709 C C . ALA A 1 599 ? 8.801 -19.775 15.223 1.00 93.81 599 ALA A C 1
ATOM 4711 O O . ALA A 1 599 ? 9.576 -20.619 14.774 1.00 93.81 599 ALA A O 1
ATOM 4712 N N . ALA A 1 600 ? 7.534 -19.686 14.811 1.00 91.62 600 ALA A N 1
ATOM 4713 C CA . ALA A 1 600 ? 6.934 -20.613 13.855 1.00 91.62 600 ALA A CA 1
ATOM 4714 C C . ALA A 1 600 ? 7.429 -20.402 12.412 1.00 91.62 600 ALA A C 1
ATOM 4716 O O . ALA A 1 600 ? 7.520 -21.356 11.642 1.00 91.62 600 ALA A O 1
ATOM 4717 N N . THR A 1 601 ? 7.759 -19.163 12.036 1.00 91.62 601 THR A N 1
ATOM 4718 C CA . THR A 1 601 ? 8.204 -18.818 10.672 1.00 91.62 601 THR A CA 1
ATOM 4719 C C . THR A 1 601 ? 9.720 -18.736 10.510 1.00 91.62 601 THR A C 1
ATOM 4721 O O . THR A 1 601 ? 10.217 -18.698 9.381 1.00 91.62 601 THR A O 1
ATOM 4724 N N . GLY A 1 602 ? 10.457 -18.644 11.619 1.00 91.25 602 GLY A N 1
ATOM 4725 C CA . GLY A 1 602 ? 11.886 -18.339 11.619 1.00 91.25 602 GLY A CA 1
ATOM 4726 C C . GLY A 1 602 ? 12.210 -16.940 11.083 1.00 91.25 602 GLY A C 1
ATOM 4727 O O . GLY A 1 602 ? 13.333 -16.718 10.626 1.00 91.25 602 GLY A O 1
ATOM 4728 N N . THR A 1 603 ? 11.242 -16.016 11.088 1.00 90.25 603 THR A N 1
ATOM 4729 C CA . THR A 1 603 ? 11.399 -14.641 10.584 1.00 90.25 603 THR A CA 1
ATOM 4730 C C . THR A 1 603 ? 11.126 -13.612 11.663 1.00 90.25 603 THR A C 1
ATOM 4732 O O . THR A 1 603 ? 10.436 -13.902 12.625 1.00 90.25 603 THR A O 1
ATOM 4735 N N . GLU A 1 604 ? 11.639 -12.400 11.476 1.00 91.31 604 GLU A N 1
ATOM 4736 C CA . GLU A 1 604 ? 11.349 -11.249 12.334 1.00 91.31 604 GLU A CA 1
ATOM 4737 C C . GLU A 1 604 ? 10.297 -10.345 11.678 1.00 91.31 604 GLU A C 1
ATOM 4739 O O . GLU A 1 604 ? 10.241 -10.226 10.444 1.00 91.31 604 GLU A O 1
ATOM 4744 N N . LEU A 1 605 ? 9.520 -9.617 12.478 1.00 93.75 605 LEU A N 1
ATOM 4745 C CA . LEU A 1 605 ? 8.594 -8.593 11.992 1.00 93.75 605 LEU A CA 1
ATOM 4746 C C . LEU A 1 605 ? 9.330 -7.291 11.600 1.00 93.75 605 LEU A C 1
ATOM 4748 O O . LEU A 1 605 ? 9.095 -6.218 12.152 1.00 93.75 605 LEU A O 1
ATOM 4752 N N . ARG A 1 606 ? 10.224 -7.330 10.610 1.00 93.25 606 ARG A N 1
ATOM 4753 C CA . ARG A 1 606 ? 10.998 -6.156 10.154 1.00 93.25 606 ARG A CA 1
ATOM 4754 C C . ARG A 1 606 ? 10.965 -5.972 8.645 1.00 93.25 606 ARG A C 1
ATOM 4756 O O . ARG A 1 606 ? 10.513 -6.839 7.903 1.00 93.25 606 ARG A O 1
ATOM 4763 N N . HIS A 1 607 ? 11.441 -4.825 8.161 1.00 92.00 607 HIS A N 1
ATOM 4764 C CA . HIS A 1 607 ? 11.635 -4.654 6.725 1.00 92.00 607 HIS A CA 1
ATOM 4765 C C . HIS A 1 607 ? 12.837 -5.468 6.239 1.00 92.00 607 HIS A C 1
ATOM 4767 O O . HIS A 1 607 ? 13.895 -5.478 6.874 1.00 92.00 607 HIS A O 1
ATOM 4773 N N . LEU A 1 608 ? 12.686 -6.060 5.053 1.00 90.94 608 LEU A N 1
ATOM 4774 C CA . LEU A 1 608 ? 13.791 -6.666 4.319 1.00 90.94 608 LEU A CA 1
ATOM 4775 C C . LEU A 1 608 ? 14.901 -5.637 4.049 1.00 90.94 608 LEU A C 1
ATOM 4777 O O . LEU A 1 608 ? 14.638 -4.485 3.687 1.00 90.94 608 LEU A O 1
ATOM 4781 N N . HIS A 1 609 ? 16.147 -6.067 4.205 1.00 86.62 609 HIS A N 1
ATOM 4782 C CA . HIS A 1 609 ? 17.345 -5.274 3.976 1.00 86.62 609 HIS A CA 1
ATOM 4783 C C . HIS A 1 609 ? 17.733 -5.254 2.499 1.00 86.62 609 HIS A C 1
ATOM 4785 O O . HIS A 1 609 ? 17.746 -6.268 1.794 1.00 86.62 609 HIS A O 1
ATOM 4791 N N . LEU A 1 610 ? 18.110 -4.061 2.048 1.00 83.12 610 LEU A N 1
ATOM 4792 C CA . LEU A 1 610 ? 18.724 -3.834 0.751 1.00 83.12 610 LEU A CA 1
ATOM 4793 C C . LEU A 1 610 ? 19.920 -2.900 0.934 1.00 83.12 610 LEU A C 1
ATOM 4795 O O . LEU A 1 610 ? 19.749 -1.703 1.172 1.00 83.12 610 LEU A O 1
ATOM 4799 N N . ASP A 1 611 ? 21.122 -3.448 0.796 1.00 77.94 611 ASP A N 1
ATOM 4800 C CA . ASP A 1 611 ? 22.377 -2.700 0.822 1.00 77.94 611 ASP A CA 1
ATOM 4801 C C . ASP A 1 611 ? 23.346 -3.192 -0.275 1.00 77.94 611 ASP A C 1
ATOM 4803 O O . ASP A 1 611 ? 22.973 -3.929 -1.189 1.00 77.94 611 ASP A O 1
ATOM 4807 N N . GLU A 1 612 ? 24.596 -2.725 -0.250 1.00 68.12 612 GLU A N 1
ATOM 4808 C CA . GLU A 1 612 ? 25.600 -3.080 -1.263 1.00 68.12 612 GLU A CA 1
ATOM 4809 C C . GLU A 1 612 ? 25.992 -4.570 -1.260 1.00 68.12 612 GLU A C 1
ATOM 4811 O O . GLU A 1 612 ? 26.499 -5.069 -2.269 1.00 68.12 612 GLU A O 1
ATOM 4816 N N . ARG A 1 613 ? 25.790 -5.272 -0.139 1.00 72.06 613 ARG A N 1
ATOM 4817 C CA . ARG A 1 613 ? 26.203 -6.664 0.094 1.00 72.06 613 ARG A CA 1
ATOM 4818 C C . ARG A 1 613 ? 25.016 -7.627 0.163 1.00 72.06 613 ARG A C 1
ATOM 4820 O O . ARG A 1 613 ? 25.175 -8.777 -0.239 1.00 72.06 613 ARG A O 1
ATOM 4827 N N . THR A 1 614 ? 23.850 -7.156 0.598 1.00 80.62 614 THR A N 1
ATOM 4828 C CA . THR A 1 614 ? 22.673 -7.973 0.927 1.00 80.62 614 THR A CA 1
ATOM 4829 C C . THR A 1 614 ? 21.445 -7.484 0.162 1.00 80.62 614 THR A C 1
ATOM 4831 O O . THR A 1 614 ? 21.172 -6.285 0.101 1.00 80.62 614 THR A O 1
ATOM 4834 N N . ASN A 1 615 ? 20.684 -8.407 -0.431 1.00 88.00 615 ASN A N 1
ATOM 4835 C CA . ASN A 1 615 ? 19.414 -8.096 -1.085 1.00 88.00 615 ASN A CA 1
ATOM 4836 C C . ASN A 1 615 ? 18.376 -9.145 -0.686 1.00 88.00 615 ASN A C 1
ATOM 4838 O O . ASN A 1 615 ? 18.063 -10.046 -1.467 1.00 88.00 615 ASN A O 1
ATOM 4842 N N . GLU A 1 616 ? 17.826 -8.987 0.519 1.00 91.12 616 GLU A N 1
ATOM 4843 C CA . GLU A 1 616 ? 16.899 -9.959 1.103 1.00 91.12 616 GLU A CA 1
ATOM 4844 C C . GLU A 1 616 ? 15.616 -10.110 0.263 1.00 91.12 616 GLU A C 1
ATOM 4846 O O . GLU A 1 616 ? 15.020 -11.180 0.236 1.00 91.12 616 GLU A O 1
ATOM 4851 N N . PHE A 1 617 ? 15.225 -9.091 -0.515 1.00 90.56 617 PHE A N 1
ATOM 4852 C CA . PHE A 1 617 ? 14.105 -9.189 -1.465 1.00 90.56 617 PHE A CA 1
ATOM 4853 C C . PHE A 1 617 ? 14.363 -10.216 -2.570 1.00 90.56 617 PHE A C 1
ATOM 4855 O O . PHE A 1 617 ? 13.488 -11.009 -2.921 1.00 90.56 617 PHE A O 1
ATOM 4862 N N . ARG A 1 618 ? 15.561 -10.180 -3.159 1.00 89.50 618 ARG A N 1
ATOM 4863 C CA . ARG A 1 618 ? 15.962 -11.141 -4.191 1.00 89.50 618 ARG A CA 1
ATOM 4864 C C . ARG A 1 618 ? 16.191 -12.516 -3.575 1.00 89.50 618 ARG A C 1
ATOM 4866 O O . ARG A 1 618 ? 15.817 -13.516 -4.180 1.00 89.50 618 ARG A O 1
ATOM 4873 N N . ASP A 1 619 ? 16.796 -12.557 -2.396 1.00 90.69 619 ASP A N 1
ATOM 4874 C CA . ASP A 1 619 ? 17.135 -13.807 -1.725 1.00 90.69 619 ASP A CA 1
ATOM 4875 C C . ASP A 1 619 ? 15.854 -14.558 -1.311 1.00 90.69 619 ASP A C 1
ATOM 4877 O O . ASP A 1 619 ? 15.731 -15.744 -1.610 1.00 90.69 619 ASP A O 1
ATOM 4881 N N . ALA A 1 620 ? 14.834 -13.854 -0.803 1.00 91.38 620 ALA A N 1
ATOM 4882 C CA . ALA A 1 620 ? 13.502 -14.406 -0.540 1.00 91.38 620 ALA A CA 1
ATOM 4883 C C . ALA A 1 620 ? 12.835 -14.993 -1.797 1.00 91.38 620 ALA A C 1
ATOM 4885 O O . ALA A 1 620 ? 12.302 -16.103 -1.758 1.00 91.38 620 ALA A O 1
ATOM 4886 N N . LYS A 1 621 ? 12.902 -14.282 -2.935 1.00 90.81 621 LYS A N 1
ATOM 4887 C CA . LYS A 1 621 ? 12.361 -14.770 -4.217 1.00 90.81 621 LYS A CA 1
ATOM 4888 C C . LYS A 1 621 ? 13.088 -16.010 -4.728 1.00 90.81 621 LYS A C 1
ATOM 4890 O O . LYS A 1 621 ? 12.442 -16.953 -5.171 1.00 90.81 621 LYS A O 1
ATOM 4895 N N . ASN A 1 622 ? 14.417 -16.028 -4.640 1.00 89.06 622 ASN A N 1
ATOM 4896 C CA . ASN A 1 622 ? 15.223 -17.194 -5.007 1.00 89.06 622 ASN A CA 1
ATOM 4897 C C . ASN A 1 622 ? 14.948 -18.392 -4.087 1.00 89.06 622 ASN A C 1
ATOM 4899 O O . ASN A 1 622 ? 15.047 -19.536 -4.521 1.00 89.06 622 ASN A O 1
ATOM 4903 N N . ALA A 1 623 ? 14.590 -18.131 -2.829 1.00 89.38 623 ALA A N 1
ATOM 4904 C CA . ALA A 1 623 ? 14.166 -19.147 -1.880 1.00 89.38 623 ALA A CA 1
ATOM 4905 C C . ALA A 1 623 ? 12.697 -19.570 -2.058 1.00 89.38 623 ALA A C 1
ATOM 4907 O O . ALA A 1 623 ? 12.251 -20.474 -1.358 1.00 89.38 623 ALA A O 1
ATOM 4908 N N . HIS A 1 624 ? 11.926 -18.972 -2.973 1.00 91.38 624 HIS A N 1
ATOM 4909 C CA . HIS A 1 624 ? 10.486 -19.228 -3.107 1.00 91.38 624 HIS A CA 1
ATOM 4910 C C . HIS A 1 624 ? 9.708 -19.019 -1.791 1.00 91.38 624 HIS A C 1
ATOM 4912 O O . HIS A 1 624 ? 8.685 -19.668 -1.551 1.00 91.38 624 HIS A O 1
ATOM 4918 N N . ALA A 1 625 ? 10.211 -18.131 -0.928 1.00 93.12 625 ALA A N 1
ATOM 4919 C CA . ALA A 1 625 ? 9.576 -17.785 0.334 1.00 93.12 625 ALA A CA 1
ATOM 4920 C C . ALA A 1 625 ? 8.289 -16.995 0.069 1.00 93.12 625 ALA A C 1
ATOM 4922 O O . ALA A 1 625 ? 8.206 -16.233 -0.895 1.00 93.12 625 ALA A O 1
ATOM 4923 N N . VAL A 1 626 ? 7.287 -17.139 0.924 1.00 93.31 626 VAL A N 1
ATOM 4924 C CA . VAL A 1 626 ? 6.062 -16.336 0.910 1.00 93.31 626 VAL A CA 1
ATOM 4925 C C . VAL A 1 626 ? 5.843 -15.719 2.283 1.00 93.31 626 VAL A C 1
ATOM 4927 O O . VAL A 1 626 ? 6.349 -16.216 3.287 1.00 93.31 626 VAL A O 1
ATOM 4930 N N . LEU A 1 627 ? 5.058 -14.648 2.334 1.00 93.88 627 LEU A N 1
ATOM 4931 C CA . LEU A 1 627 ? 4.495 -14.175 3.593 1.00 93.88 627 LEU A CA 1
ATOM 4932 C C . LEU A 1 627 ? 3.348 -15.128 3.985 1.00 93.88 627 LEU A C 1
ATOM 4934 O O . LEU A 1 627 ? 2.406 -15.265 3.193 1.00 93.88 627 LEU A O 1
ATOM 4938 N N . PRO A 1 628 ? 3.414 -15.841 5.117 1.00 91.75 628 PRO A N 1
ATOM 4939 C CA . PRO A 1 628 ? 2.363 -16.762 5.520 1.00 91.75 628 PRO A CA 1
ATOM 4940 C C . PRO A 1 628 ? 1.177 -16.011 6.141 1.00 91.75 628 PRO A C 1
ATOM 4942 O O . PRO A 1 628 ? 1.282 -14.840 6.506 1.00 91.75 628 PRO A O 1
ATOM 4945 N N . ASP A 1 629 ? 0.028 -16.677 6.207 1.00 92.19 629 ASP A N 1
ATOM 4946 C CA . ASP A 1 629 ? -1.175 -16.165 6.873 1.00 92.19 629 ASP A CA 1
ATOM 4947 C C . ASP A 1 629 ? -0.952 -16.144 8.394 1.00 92.19 629 ASP A C 1
ATOM 4949 O O . ASP A 1 629 ? -0.467 -17.128 8.953 1.00 92.19 629 ASP A O 1
ATOM 4953 N N . TYR A 1 630 ? -1.228 -15.011 9.046 1.00 94.88 630 TYR A N 1
ATOM 4954 C CA . TYR A 1 630 ? -0.788 -14.775 10.423 1.00 94.88 630 TYR A CA 1
ATOM 4955 C C . TYR A 1 630 ? -1.504 -15.705 11.407 1.00 94.88 630 TYR A C 1
ATOM 4957 O O . TYR A 1 630 ? -0.851 -16.381 12.197 1.00 94.88 630 TYR A O 1
ATOM 4965 N N . ALA A 1 631 ? -2.834 -15.789 11.315 1.00 94.31 631 ALA A N 1
ATOM 4966 C CA . ALA A 1 631 ? -3.634 -16.659 12.176 1.00 94.31 631 ALA A CA 1
ATOM 4967 C C . ALA A 1 631 ? -3.380 -18.148 11.891 1.00 94.31 631 ALA A C 1
ATOM 4969 O O . ALA A 1 631 ? -3.244 -18.936 12.827 1.00 94.31 631 ALA A O 1
ATOM 4970 N N . ALA A 1 632 ? -3.249 -18.534 10.615 1.00 91.00 632 ALA A N 1
ATOM 4971 C CA . ALA A 1 632 ? -3.032 -19.935 10.251 1.00 91.00 632 ALA A CA 1
ATOM 4972 C C . ALA A 1 632 ? -1.710 -20.499 10.799 1.00 91.00 632 ALA A C 1
ATOM 4974 O O . ALA A 1 632 ? -1.665 -21.644 11.240 1.00 91.00 632 ALA A O 1
ATOM 4975 N N . VAL A 1 633 ? -0.635 -19.700 10.798 1.00 91.19 633 VAL A N 1
ATOM 4976 C CA . VAL A 1 633 ? 0.668 -20.110 11.358 1.00 91.19 633 VAL A CA 1
ATOM 4977 C C . VAL A 1 633 ? 0.595 -20.348 12.862 1.00 91.19 633 VAL A C 1
ATOM 4979 O O . VAL A 1 633 ? 1.272 -21.234 13.376 1.00 91.19 633 VAL A O 1
ATOM 4982 N N . LEU A 1 634 ? -0.235 -19.576 13.558 1.00 91.75 634 LEU A N 1
ATOM 4983 C CA . LEU A 1 634 ? -0.442 -19.695 14.999 1.00 91.75 634 LEU A CA 1
ATOM 4984 C C . LEU A 1 634 ? -1.375 -20.858 15.369 1.00 91.75 634 LEU A C 1
ATOM 4986 O O . LEU A 1 634 ? -1.638 -21.075 16.546 1.00 91.75 634 LEU A O 1
ATOM 4990 N N . GLY A 1 635 ? -1.890 -21.601 14.381 1.00 86.88 635 GLY A N 1
ATOM 4991 C CA . GLY A 1 635 ? -2.838 -22.686 14.617 1.00 86.88 635 GLY A CA 1
ATOM 4992 C C . GLY A 1 635 ? -4.188 -22.204 15.147 1.00 86.88 635 GLY A C 1
ATOM 4993 O O . GLY A 1 635 ? -4.914 -22.997 15.739 1.00 86.88 635 GLY A O 1
ATOM 4994 N N . VAL A 1 636 ? -4.530 -20.924 14.952 1.00 83.25 636 VAL A N 1
ATOM 4995 C CA . VAL A 1 636 ? -5.857 -20.407 15.299 1.00 83.25 636 VAL A CA 1
ATOM 4996 C C . VAL A 1 636 ? -6.870 -21.113 14.408 1.00 83.25 636 VAL A C 1
ATOM 4998 O O . VAL A 1 636 ? -6.778 -21.031 13.178 1.00 83.25 636 VAL A O 1
ATOM 5001 N N . GLU A 1 637 ? -7.816 -21.823 15.022 1.00 68.81 637 GLU A N 1
ATOM 5002 C CA . GLU A 1 637 ? -8.894 -22.473 14.287 1.00 68.81 637 GLU A CA 1
ATOM 5003 C C . GLU A 1 637 ? -9.649 -21.418 13.485 1.00 68.81 637 GLU A C 1
ATOM 5005 O O . GLU A 1 637 ? -10.226 -20.474 14.024 1.00 68.81 637 GLU A O 1
ATOM 5010 N N . THR A 1 638 ? -9.604 -21.577 12.168 1.00 70.25 638 THR A N 1
ATOM 5011 C CA . THR A 1 638 ? -10.437 -20.799 11.267 1.00 70.25 638 THR A CA 1
ATOM 5012 C C . THR A 1 638 ? -11.569 -21.711 10.845 1.00 70.25 638 THR A C 1
ATOM 5014 O O . THR A 1 638 ? -11.332 -22.792 10.300 1.00 70.25 638 THR A O 1
ATOM 5017 N N . GLY A 1 639 ? -12.804 -21.300 11.135 1.00 56.09 639 GLY A N 1
ATOM 5018 C CA . GLY A 1 639 ? -13.973 -21.919 10.530 1.00 56.09 639 GLY A CA 1
ATOM 5019 C C . GLY A 1 639 ? -13.753 -21.930 9.024 1.00 56.09 639 GLY A C 1
ATOM 5020 O O . GLY A 1 639 ? -13.243 -20.948 8.474 1.00 56.09 639 GLY A O 1
ATOM 5021 N N . GLY A 1 640 ? -14.048 -23.059 8.377 1.00 42.53 640 GLY A N 1
ATOM 5022 C CA . GLY A 1 640 ? -13.910 -23.166 6.935 1.00 42.53 640 GLY A CA 1
ATOM 5023 C C . GLY A 1 640 ? -14.684 -22.022 6.301 1.00 42.53 640 GLY A C 1
ATOM 5024 O O . GLY A 1 640 ? -15.909 -22.020 6.329 1.00 42.53 640 GLY A O 1
ATOM 5025 N N . GLU A 1 641 ? -13.982 -21.028 5.759 1.00 39.81 641 GLU A N 1
ATOM 5026 C CA . GLU A 1 641 ? -14.625 -20.122 4.828 1.00 39.81 641 GLU A CA 1
ATOM 5027 C C . GLU A 1 641 ? -15.140 -21.029 3.716 1.00 39.81 641 GLU A C 1
ATOM 5029 O O . GLU A 1 641 ? -14.360 -21.790 3.122 1.00 39.81 641 GLU A O 1
ATOM 5034 N N . ALA A 1 642 ? -16.448 -20.966 3.441 1.00 33.47 642 ALA A N 1
ATOM 5035 C CA . ALA A 1 642 ? -16.913 -21.229 2.095 1.00 33.47 642 ALA A CA 1
ATOM 5036 C C . ALA A 1 642 ? -15.970 -20.408 1.226 1.00 33.47 642 ALA A C 1
ATOM 5038 O O . ALA A 1 642 ? -15.961 -19.177 1.302 1.00 33.47 642 ALA A O 1
ATOM 5039 N N . ARG A 1 643 ? -15.042 -21.092 0.547 1.00 31.06 643 ARG A N 1
ATOM 5040 C CA . ARG A 1 643 ? -14.150 -20.437 -0.392 1.00 31.06 643 ARG A CA 1
ATOM 5041 C C . ARG A 1 643 ? -15.101 -19.641 -1.265 1.00 31.06 643 ARG A C 1
ATOM 5043 O O . ARG A 1 643 ? -15.894 -20.259 -1.968 1.00 31.06 643 ARG A O 1
ATOM 5050 N N . GLY A 1 644 ? -15.031 -18.312 -1.204 1.00 34.97 644 GLY A N 1
ATOM 5051 C CA . GLY A 1 644 ? -15.399 -17.518 -2.358 1.00 34.97 644 GLY A CA 1
ATOM 5052 C C . GLY A 1 644 ? -14.568 -18.127 -3.473 1.00 34.97 644 GLY A C 1
ATOM 5053 O O . GLY A 1 644 ? -13.338 -18.017 -3.468 1.00 34.97 644 GLY A O 1
ATOM 5054 N N . SER A 1 645 ? -15.211 -18.948 -4.292 1.00 30.91 645 SER A N 1
ATOM 5055 C CA . SER A 1 645 ? -14.617 -19.693 -5.382 1.00 30.91 645 SER A CA 1
ATOM 5056 C C . SER A 1 645 ? -14.310 -18.685 -6.478 1.00 30.91 645 SER A C 1
ATOM 5058 O O . SER A 1 645 ? -14.926 -18.657 -7.538 1.00 30.91 645 SER A O 1
ATOM 5060 N N . GLY A 1 646 ? -13.294 -17.856 -6.225 1.00 32.03 646 GLY A N 1
ATOM 5061 C CA . GLY A 1 646 ? -12.461 -17.285 -7.268 1.00 32.03 646 GLY A CA 1
ATOM 5062 C C . GLY A 1 646 ? -11.847 -18.457 -8.031 1.00 32.03 646 GLY A C 1
ATOM 5063 O O . GLY A 1 646 ? -10.797 -18.984 -7.659 1.00 32.03 646 GLY A O 1
ATOM 5064 N N . GLY A 1 647 ? -12.599 -18.941 -9.019 1.00 31.88 647 GLY A N 1
ATOM 5065 C CA . GLY A 1 647 ? -12.350 -20.168 -9.764 1.00 31.88 647 GLY A CA 1
ATOM 5066 C C . GLY A 1 647 ? -13.514 -21.157 -9.667 1.00 31.88 647 GLY A C 1
ATOM 5067 O O . GLY A 1 647 ? -13.524 -22.013 -8.786 1.00 31.88 647 GLY A O 1
ATOM 5068 N N . ALA A 1 648 ? -14.412 -21.067 -10.654 1.00 35.34 648 ALA A N 1
ATOM 5069 C CA . ALA A 1 648 ? -15.535 -21.958 -10.968 1.00 35.34 648 ALA A CA 1
ATOM 5070 C C . ALA A 1 648 ? -16.797 -21.827 -10.091 1.00 35.34 648 ALA A C 1
ATOM 5072 O O . ALA A 1 648 ? -17.129 -22.719 -9.318 1.00 35.34 648 ALA A O 1
ATOM 5073 N N . GLY A 1 649 ? -17.562 -20.758 -10.337 1.00 45.00 649 GLY A N 1
ATOM 5074 C CA . GLY A 1 649 ? -19.023 -20.808 -10.247 1.00 45.00 649 GLY A CA 1
ATOM 5075 C C . GLY A 1 649 ? -19.688 -19.811 -9.308 1.00 45.00 649 GLY A C 1
ATOM 5076 O O . GLY A 1 649 ? -20.338 -20.240 -8.369 1.00 45.00 649 GLY A O 1
ATOM 5077 N N . ASP A 1 650 ? -19.552 -18.512 -9.581 1.00 62.41 650 ASP A N 1
ATOM 5078 C CA . ASP A 1 650 ? -20.542 -17.514 -9.154 1.00 62.41 650 ASP A CA 1
ATOM 5079 C C . ASP A 1 650 ? -21.554 -17.350 -10.301 1.00 62.41 650 ASP A C 1
ATOM 5081 O O . ASP A 1 650 ? -21.286 -16.713 -11.330 1.00 62.41 650 ASP A O 1
ATOM 5085 N N . TYR A 1 651 ? -22.676 -18.050 -10.181 1.00 72.94 651 TYR A N 1
ATOM 5086 C CA . TYR A 1 651 ? -23.788 -18.069 -11.125 1.00 72.94 651 TYR A CA 1
ATOM 5087 C C . TYR A 1 651 ? -24.947 -17.172 -10.663 1.00 72.94 651 TYR A C 1
ATOM 5089 O O . TYR A 1 651 ? -25.986 -17.142 -11.325 1.00 72.94 651 TYR A O 1
ATOM 5097 N N . GLY A 1 652 ? -24.750 -16.393 -9.591 1.00 62.66 652 GLY A N 1
ATOM 5098 C CA . GLY A 1 652 ? -25.646 -15.321 -9.162 1.00 62.66 652 GLY A CA 1
ATOM 5099 C C . GLY A 1 652 ? -26.890 -15.773 -8.395 1.00 62.66 652 GLY A C 1
ATOM 5100 O O . GLY A 1 652 ? -27.823 -14.981 -8.261 1.00 62.66 652 GLY A O 1
ATOM 5101 N N . HIS A 1 653 ? -26.938 -17.021 -7.913 1.00 83.94 653 HIS A N 1
ATOM 5102 C CA . HIS A 1 653 ? -28.014 -17.522 -7.049 1.00 83.94 653 HIS A CA 1
ATOM 5103 C C . HIS A 1 653 ? -27.563 -18.777 -6.279 1.00 83.94 653 HIS A C 1
ATOM 5105 O O . HIS A 1 653 ? -27.058 -19.697 -6.925 1.00 83.94 653 HIS A O 1
ATOM 5111 N N . PRO A 1 654 ? -27.850 -18.908 -4.962 1.00 76.06 654 PRO A N 1
ATOM 5112 C CA . PRO A 1 654 ? -27.352 -20.014 -4.131 1.00 76.06 654 PRO A CA 1
ATOM 5113 C C . PRO A 1 654 ? -27.603 -21.409 -4.717 1.00 76.06 654 PRO A C 1
ATOM 5115 O O . PRO A 1 654 ? -26.715 -22.256 -4.734 1.00 76.06 654 PRO A O 1
ATOM 5118 N N . TRP A 1 655 ? -28.797 -21.629 -5.277 1.00 88.19 655 TRP A N 1
ATOM 5119 C CA . TRP A 1 655 ? -29.127 -22.895 -5.937 1.00 88.19 655 TRP A CA 1
ATOM 5120 C C . TRP A 1 655 ? -28.271 -23.168 -7.184 1.00 88.19 655 TRP A C 1
ATOM 5122 O O . TRP A 1 655 ? -27.891 -24.307 -7.425 1.00 88.19 655 TRP A O 1
ATOM 5132 N N . LEU A 1 656 ? -27.948 -22.148 -7.988 1.00 84.94 656 LEU A N 1
ATOM 5133 C CA . LEU A 1 656 ? -27.123 -22.309 -9.192 1.00 84.94 656 LEU A CA 1
ATOM 5134 C C . LEU A 1 656 ? -25.653 -22.538 -8.839 1.00 84.94 656 LEU A C 1
ATOM 5136 O O . LEU A 1 656 ? -24.989 -23.349 -9.490 1.00 84.94 656 LEU A O 1
ATOM 5140 N N . ASP A 1 657 ? -25.185 -21.866 -7.790 1.00 79.44 657 ASP A N 1
ATOM 5141 C CA . ASP A 1 657 ? -23.830 -21.987 -7.249 1.00 79.44 657 ASP A CA 1
ATOM 5142 C C . ASP A 1 657 ? -23.561 -23.394 -6.702 1.00 79.44 657 ASP A C 1
ATOM 5144 O O . ASP A 1 657 ? -22.443 -23.896 -6.807 1.00 79.44 657 ASP A O 1
ATOM 5148 N N . GLU A 1 658 ? -24.595 -24.079 -6.208 1.00 83.31 658 GLU A N 1
ATOM 5149 C CA . GLU A 1 658 ? -24.524 -25.491 -5.828 1.00 83.31 658 GLU A CA 1
ATOM 5150 C C . GLU A 1 658 ? -24.765 -26.438 -7.018 1.00 83.31 658 GLU A C 1
ATOM 5152 O O . GLU A 1 658 ? -24.001 -27.383 -7.252 1.00 83.31 658 GLU A O 1
ATOM 5157 N N . ALA A 1 659 ? -25.823 -26.198 -7.799 1.00 84.38 659 ALA A N 1
ATOM 5158 C CA . ALA A 1 659 ? -26.286 -27.132 -8.817 1.00 84.38 659 ALA A CA 1
ATOM 5159 C C . ALA A 1 659 ? -25.316 -27.247 -9.995 1.00 84.38 659 ALA A C 1
ATOM 5161 O O . ALA A 1 659 ? -25.050 -28.358 -10.452 1.00 84.38 659 ALA A O 1
ATOM 5162 N N . ILE A 1 660 ? -24.769 -26.139 -10.501 1.00 86.12 660 ILE A N 1
ATOM 5163 C CA . ILE A 1 660 ? -23.941 -26.175 -11.712 1.00 86.12 660 ILE A CA 1
ATOM 5164 C C . ILE A 1 660 ? -22.616 -26.917 -11.469 1.00 86.12 660 ILE A C 1
ATOM 5166 O O . ILE A 1 660 ? -22.321 -27.818 -12.254 1.00 86.12 660 ILE A O 1
ATOM 5170 N N . PRO A 1 661 ? -21.829 -26.656 -10.403 1.00 82.50 661 PRO A N 1
ATOM 5171 C CA . PRO A 1 661 ? -20.612 -27.426 -10.139 1.00 82.50 661 PRO A CA 1
ATOM 5172 C C . PRO A 1 661 ? -20.883 -28.917 -9.915 1.00 82.50 661 PRO A C 1
ATOM 5174 O O . PRO A 1 661 ? -20.134 -29.756 -10.424 1.00 82.50 661 PRO A O 1
ATOM 5177 N N . ARG A 1 662 ? -21.977 -29.256 -9.216 1.00 90.94 662 ARG A N 1
ATOM 5178 C CA . ARG A 1 662 ? -22.410 -30.647 -9.027 1.00 90.94 662 ARG A CA 1
ATOM 5179 C C . ARG A 1 662 ? -22.700 -31.323 -10.369 1.00 90.94 662 ARG A C 1
ATOM 5181 O O . ARG A 1 662 ? -22.145 -32.380 -10.652 1.00 90.94 662 ARG A O 1
ATOM 5188 N N . LEU A 1 663 ? -23.502 -30.687 -11.223 1.00 88.88 663 LEU A N 1
ATOM 5189 C CA . LEU A 1 663 ? -23.871 -31.225 -12.534 1.00 88.88 663 LEU A CA 1
ATOM 5190 C C . LEU A 1 663 ? -22.667 -31.327 -13.481 1.00 88.88 663 LEU A C 1
ATOM 5192 O O . LEU A 1 663 ? -22.572 -32.293 -14.235 1.00 88.88 663 LEU A O 1
ATOM 5196 N N . VAL A 1 664 ? -21.719 -30.384 -13.428 1.00 86.12 664 VAL A N 1
ATOM 5197 C CA . VAL A 1 664 ? -20.451 -30.466 -14.178 1.00 86.12 664 VAL A CA 1
ATOM 5198 C C . VAL A 1 664 ? -19.670 -31.719 -13.783 1.00 86.12 664 VAL A C 1
ATOM 5200 O O . VAL A 1 664 ? -19.199 -32.448 -14.658 1.00 86.12 664 VAL A O 1
ATOM 5203 N N . ALA A 1 665 ? -19.566 -31.995 -12.480 1.00 83.44 665 ALA A N 1
ATOM 5204 C CA . ALA A 1 665 ? -18.867 -33.167 -11.967 1.00 83.44 665 ALA A CA 1
ATOM 5205 C C . ALA A 1 665 ? -19.578 -34.480 -12.339 1.00 83.44 665 ALA A C 1
ATOM 5207 O O . ALA A 1 665 ? -18.924 -35.403 -12.825 1.00 83.44 665 ALA A O 1
ATOM 5208 N N . GLU A 1 666 ? -20.902 -34.547 -12.168 1.00 90.06 666 GLU A N 1
ATOM 5209 C CA . GLU A 1 666 ? -21.726 -35.729 -12.472 1.00 90.06 666 GLU A CA 1
ATOM 5210 C C . GLU A 1 666 ? -21.728 -36.089 -13.964 1.00 90.06 666 GLU A C 1
ATOM 5212 O O . GLU A 1 666 ? -21.769 -37.264 -14.320 1.00 90.06 666 GLU A O 1
ATOM 5217 N N . ASN A 1 667 ? -21.654 -35.086 -14.843 1.00 87.12 667 ASN A N 1
ATOM 5218 C CA . ASN A 1 667 ? -21.709 -35.279 -16.295 1.00 87.12 667 ASN A CA 1
ATOM 5219 C C . ASN A 1 667 ? -20.323 -35.288 -16.954 1.00 87.12 667 ASN A C 1
ATOM 5221 O O . ASN A 1 667 ? -20.229 -35.352 -18.179 1.00 87.12 667 ASN A O 1
ATOM 5225 N N . HIS A 1 668 ? -19.245 -35.210 -16.164 1.00 87.12 668 HIS A N 1
ATOM 5226 C CA . HIS A 1 668 ? -17.867 -35.094 -16.652 1.00 87.12 668 HIS A CA 1
ATOM 5227 C C . HIS A 1 668 ? -17.679 -33.976 -17.699 1.00 87.12 668 HIS A C 1
ATOM 5229 O O . HIS A 1 668 ? -16.864 -34.103 -18.620 1.00 87.12 668 HIS A O 1
ATOM 5235 N N . ALA A 1 669 ? -18.435 -32.883 -17.559 1.00 78.62 669 ALA A N 1
ATOM 5236 C CA . ALA A 1 669 ? -18.386 -31.756 -18.481 1.00 78.62 669 ALA A CA 1
ATOM 5237 C C . ALA A 1 669 ? -17.042 -31.030 -18.339 1.00 78.62 669 ALA A C 1
ATOM 5239 O O . ALA A 1 669 ? -16.572 -30.760 -17.231 1.00 78.62 669 ALA A O 1
ATOM 5240 N N . ARG A 1 670 ? -16.397 -30.720 -19.469 1.00 76.38 670 ARG A N 1
ATOM 5241 C CA . ARG A 1 670 ? -15.112 -29.995 -19.469 1.00 76.38 670 ARG A CA 1
ATOM 5242 C C . ARG A 1 670 ? -15.297 -28.491 -19.304 1.00 76.38 670 ARG A C 1
ATOM 5244 O O . ARG A 1 670 ? -14.375 -27.821 -18.847 1.00 76.38 670 ARG A O 1
ATOM 5251 N N . ASP A 1 671 ? -16.470 -27.991 -19.677 1.00 77.06 671 ASP A N 1
ATOM 5252 C CA . ASP A 1 671 ? -16.845 -26.586 -19.610 1.00 77.06 671 ASP A CA 1
ATOM 5253 C C . ASP A 1 671 ? -18.222 -26.451 -18.930 1.00 77.06 671 ASP A C 1
ATOM 5255 O O . ASP A 1 671 ? -19.195 -27.041 -19.410 1.00 77.06 671 ASP A O 1
ATOM 5259 N N . PRO A 1 672 ? -18.348 -25.682 -17.829 1.00 80.75 672 PRO A N 1
ATOM 5260 C CA . PRO A 1 672 ? -19.636 -25.390 -17.204 1.00 80.75 672 PRO A CA 1
ATOM 5261 C C . PRO A 1 672 ? -20.689 -24.799 -18.150 1.00 80.75 672 PRO A C 1
ATOM 5263 O O . PRO A 1 672 ? -21.883 -24.977 -17.909 1.00 80.75 672 PRO A O 1
ATOM 5266 N N . GLU A 1 673 ? -20.284 -24.145 -19.242 1.00 84.31 673 GLU A N 1
ATOM 5267 C CA . GLU A 1 673 ? -21.204 -23.653 -20.277 1.00 84.31 673 GLU A CA 1
ATOM 5268 C C . GLU A 1 673 ? -22.044 -24.768 -20.915 1.00 84.31 673 GLU A C 1
ATOM 5270 O O . GLU A 1 673 ? -23.192 -24.527 -21.294 1.00 84.31 673 GLU A O 1
ATOM 5275 N N . GLU A 1 674 ? -21.523 -25.997 -20.994 1.00 82.44 674 GLU A N 1
ATOM 5276 C CA . GLU A 1 674 ? -22.270 -27.154 -21.505 1.00 82.44 674 GLU A CA 1
ATOM 5277 C C . GLU A 1 674 ? -23.468 -27.487 -20.609 1.00 82.44 674 GLU A C 1
ATOM 5279 O O . GLU A 1 674 ? -24.536 -27.844 -21.107 1.00 82.44 674 GLU A O 1
ATOM 5284 N N . ILE A 1 675 ? -23.310 -27.317 -19.292 1.00 90.50 675 ILE A N 1
ATOM 5285 C CA . ILE A 1 675 ? -24.377 -27.517 -18.308 1.00 90.50 675 ILE A CA 1
ATOM 5286 C C . ILE A 1 675 ? -25.348 -26.341 -18.334 1.00 90.50 675 ILE A C 1
ATOM 5288 O O . ILE A 1 675 ? -26.554 -26.560 -18.418 1.00 90.50 675 ILE A O 1
ATOM 5292 N N . ILE A 1 676 ? -24.833 -25.106 -18.326 1.00 88.25 676 ILE A N 1
ATOM 5293 C CA . ILE A 1 676 ? -25.642 -23.876 -18.292 1.00 88.25 676 ILE A CA 1
ATOM 5294 C C . ILE A 1 676 ? -26.577 -23.793 -19.494 1.00 88.25 676 ILE A C 1
ATOM 5296 O O . ILE A 1 676 ? -27.743 -23.444 -19.334 1.00 88.25 676 ILE A O 1
ATOM 5300 N N . ARG A 1 677 ? -26.077 -24.130 -20.687 1.00 85.69 677 ARG A N 1
ATOM 5301 C CA . ARG A 1 677 ? -26.835 -24.095 -21.947 1.00 85.69 677 ARG A CA 1
ATOM 5302 C C . ARG A 1 677 ? -27.572 -25.401 -22.251 1.00 85.69 677 ARG A C 1
ATOM 5304 O O . ARG A 1 677 ? -28.273 -25.500 -23.264 1.00 85.69 677 ARG A O 1
ATOM 5311 N N . GLY A 1 678 ? -27.332 -26.428 -21.443 1.00 83.38 678 GLY A N 1
ATOM 5312 C CA . GLY A 1 678 ? -27.722 -27.801 -21.705 1.00 83.38 678 GLY A CA 1
ATOM 5313 C C . GLY A 1 678 ? -29.063 -28.184 -21.096 1.00 83.38 678 GLY A C 1
ATOM 5314 O O . GLY A 1 678 ? -29.604 -27.533 -20.204 1.00 83.38 678 GLY A O 1
ATOM 5315 N N . LYS A 1 679 ? -29.586 -29.324 -21.554 1.00 85.94 679 LYS A N 1
ATOM 5316 C CA . LYS A 1 679 ? -30.796 -29.933 -20.988 1.00 85.94 679 LYS A CA 1
ATOM 5317 C C . LYS A 1 679 ? -30.603 -30.340 -19.519 1.00 85.94 679 LYS A C 1
ATOM 5319 O O . LYS A 1 679 ? -31.571 -30.373 -18.775 1.00 85.94 679 LYS A O 1
ATOM 5324 N N . THR A 1 680 ? -29.365 -30.592 -19.101 1.00 88.75 680 THR A N 1
ATOM 5325 C CA . THR A 1 680 ? -29.006 -31.048 -17.755 1.00 88.75 680 THR A CA 1
ATOM 5326 C C . THR A 1 680 ? -29.417 -30.059 -16.661 1.00 88.75 680 THR A C 1
ATOM 5328 O O . THR A 1 680 ? -30.047 -30.456 -15.684 1.00 88.75 680 THR A O 1
ATOM 5331 N N . LEU A 1 681 ? -29.131 -28.761 -16.828 1.00 89.50 681 LEU A N 1
ATOM 5332 C CA . LEU A 1 681 ? -29.569 -27.744 -15.863 1.00 89.50 681 LEU A CA 1
ATOM 5333 C C . LEU A 1 681 ? -31.096 -27.572 -15.882 1.00 89.50 681 LEU A C 1
ATOM 5335 O O . LEU A 1 681 ? -31.722 -27.407 -14.839 1.00 89.50 681 LEU A O 1
ATOM 5339 N N . ALA A 1 682 ? -31.701 -27.662 -17.067 1.00 85.50 682 ALA A N 1
ATOM 5340 C CA . ALA A 1 682 ? -33.150 -27.639 -17.253 1.00 85.50 682 ALA A CA 1
ATOM 5341 C C . ALA A 1 682 ? -33.870 -28.806 -16.549 1.00 85.50 682 ALA A C 1
ATOM 5343 O O . ALA A 1 682 ? -34.929 -28.609 -15.956 1.00 85.50 682 ALA A O 1
ATOM 5344 N N . GLU A 1 683 ? -33.310 -30.014 -16.593 1.00 87.31 683 GLU A N 1
ATOM 5345 C CA . GLU A 1 683 ? -33.850 -31.191 -15.903 1.00 87.31 683 GLU A CA 1
ATOM 5346 C C . GLU A 1 683 ? -33.716 -31.071 -14.384 1.00 87.31 683 GLU A C 1
ATOM 5348 O O . GLU A 1 683 ? -34.677 -31.362 -13.675 1.00 87.31 683 GLU A O 1
ATOM 5353 N N . ALA A 1 684 ? -32.580 -30.569 -13.888 1.00 86.44 684 ALA A N 1
ATOM 5354 C CA . ALA A 1 684 ? -32.394 -30.299 -12.463 1.00 86.44 684 ALA A CA 1
ATOM 5355 C C . ALA A 1 684 ? -33.366 -29.226 -11.942 1.00 86.44 684 ALA A C 1
ATOM 5357 O O . ALA A 1 684 ? -33.911 -29.365 -10.850 1.00 86.44 684 ALA A O 1
ATOM 5358 N N . TRP A 1 685 ? -33.628 -28.186 -12.740 1.00 86.75 685 TRP A N 1
ATOM 5359 C CA . TRP A 1 685 ? -34.613 -27.149 -12.423 1.00 86.75 685 TRP A CA 1
ATOM 5360 C C . TRP A 1 685 ? -36.058 -27.677 -12.414 1.00 86.75 685 TRP A C 1
ATOM 5362 O O . TRP A 1 685 ? -36.847 -27.281 -11.560 1.00 86.75 685 TRP A O 1
ATOM 5372 N N . ASN A 1 686 ? -36.418 -28.596 -13.321 1.00 80.62 686 ASN A N 1
ATOM 5373 C CA . ASN A 1 686 ? -37.765 -29.186 -13.378 1.00 80.62 686 ASN A CA 1
ATOM 5374 C C . ASN A 1 686 ? -38.167 -29.950 -12.103 1.00 80.62 686 ASN A C 1
ATOM 5376 O O . ASN A 1 686 ? -39.359 -30.173 -11.905 1.00 80.62 686 ASN A O 1
ATOM 5380 N N . GLY A 1 687 ? -37.203 -30.360 -11.273 1.00 78.81 687 GLY A N 1
ATOM 5381 C CA . GLY A 1 687 ? -37.455 -31.023 -9.991 1.00 78.81 687 GLY A CA 1
ATOM 5382 C C . GLY A 1 687 ? -37.867 -30.087 -8.848 1.00 78.81 687 GLY A C 1
ATOM 5383 O O . GLY A 1 687 ? -38.132 -30.578 -7.757 1.00 78.81 687 GLY A O 1
ATOM 5384 N N . LEU A 1 688 ? -37.899 -28.768 -9.074 1.00 86.25 688 LEU A N 1
ATOM 5385 C CA . LEU A 1 688 ? -38.306 -27.769 -8.082 1.00 86.25 688 LEU A CA 1
ATOM 5386 C C . LEU A 1 688 ? -39.806 -27.457 -8.174 1.00 86.25 688 LEU A C 1
ATOM 5388 O O . LEU A 1 688 ? -40.389 -27.457 -9.262 1.00 86.25 688 LEU A O 1
ATOM 5392 N N . GLU A 1 689 ? -40.421 -27.107 -7.044 1.00 82.62 689 GLU A N 1
ATOM 5393 C CA . GLU A 1 689 ? -41.845 -26.760 -6.941 1.00 82.62 689 GLU A CA 1
ATOM 5394 C C . GLU A 1 689 ? -42.053 -25.404 -6.236 1.00 82.62 689 GLU A C 1
ATOM 5396 O O . GLU A 1 689 ? -41.186 -24.916 -5.516 1.00 82.62 689 GLU A O 1
ATOM 5401 N N . GLY A 1 690 ? -43.214 -24.775 -6.449 1.00 85.31 690 GLY A N 1
ATOM 5402 C CA . GLY A 1 690 ? -43.618 -23.561 -5.726 1.00 85.31 690 GLY A CA 1
ATOM 5403 C C . GLY A 1 690 ? -42.748 -22.319 -5.981 1.00 85.31 690 GLY A C 1
ATOM 5404 O O . GLY A 1 690 ? -42.265 -22.098 -7.091 1.00 85.31 690 GLY A O 1
ATOM 5405 N N . GLU A 1 691 ? -42.585 -21.483 -4.950 1.00 76.12 691 GLU A N 1
ATOM 5406 C CA . GLU A 1 691 ? -41.864 -20.197 -5.020 1.00 76.12 691 GLU A CA 1
ATOM 5407 C C . GLU A 1 691 ? -40.371 -20.356 -5.347 1.00 76.12 691 GLU A C 1
ATOM 5409 O O . GLU A 1 691 ? -39.802 -19.533 -6.065 1.00 76.12 691 GLU A O 1
ATOM 5414 N N . GLU A 1 692 ? -39.746 -21.445 -4.892 1.00 78.06 692 GLU A N 1
ATOM 5415 C CA . GLU A 1 692 ? -38.339 -21.749 -5.174 1.00 78.06 692 GLU A CA 1
ATOM 5416 C C . GLU A 1 692 ? -38.100 -21.938 -6.679 1.00 78.06 692 GLU A C 1
ATOM 5418 O O . GLU A 1 692 ? -37.125 -21.427 -7.235 1.00 78.06 692 GLU A O 1
ATOM 5423 N N . ARG A 1 693 ? -39.032 -22.604 -7.374 1.00 86.38 693 ARG A N 1
ATOM 5424 C CA . ARG A 1 693 ? -38.939 -22.830 -8.820 1.00 86.38 693 ARG A CA 1
ATOM 5425 C C . ARG A 1 693 ? -38.917 -21.524 -9.610 1.00 86.38 693 ARG A C 1
ATOM 5427 O O . ARG A 1 693 ? -38.142 -21.413 -10.563 1.00 86.38 693 ARG A O 1
ATOM 5434 N N . GLU A 1 694 ? -39.756 -20.556 -9.241 1.00 84.06 694 GLU A N 1
ATOM 5435 C CA . GLU A 1 694 ? -39.827 -19.258 -9.925 1.00 84.06 694 GLU A CA 1
ATOM 5436 C C . GLU A 1 694 ? -38.616 -18.373 -9.601 1.00 84.06 694 GLU A C 1
ATOM 5438 O O . GLU A 1 694 ? -38.070 -17.744 -10.509 1.00 84.06 694 GLU A O 1
ATOM 5443 N N . ALA A 1 695 ? -38.127 -18.390 -8.355 1.00 80.56 695 ALA A N 1
ATOM 5444 C CA . ALA A 1 695 ? -36.900 -17.688 -7.971 1.00 80.56 695 ALA A CA 1
ATOM 5445 C C . ALA A 1 695 ? -35.677 -18.214 -8.745 1.00 80.56 695 ALA A C 1
ATOM 5447 O O . ALA A 1 695 ? -34.938 -17.441 -9.361 1.00 80.56 695 ALA A O 1
ATOM 5448 N N . VAL A 1 696 ? -35.513 -19.540 -8.810 1.00 87.31 696 VAL A N 1
ATOM 5449 C CA . VAL A 1 696 ? -34.431 -20.171 -9.578 1.00 87.31 696 VAL A CA 1
ATOM 5450 C C . VAL A 1 696 ? -34.603 -19.924 -11.076 1.00 87.31 696 VAL A C 1
ATOM 5452 O O . VAL A 1 696 ? -33.624 -19.659 -11.771 1.00 87.31 696 VAL A O 1
ATOM 5455 N N . ARG A 1 697 ? -35.834 -19.948 -11.600 1.00 89.50 697 ARG A N 1
ATOM 5456 C CA . ARG A 1 697 ? -36.104 -19.620 -13.007 1.00 89.50 697 ARG A CA 1
ATOM 5457 C C . ARG A 1 697 ? -35.660 -18.194 -13.335 1.00 89.50 697 ARG A C 1
ATOM 5459 O O . ARG A 1 697 ? -34.982 -17.995 -14.341 1.00 89.50 697 ARG A O 1
ATOM 5466 N N . ALA A 1 698 ? -35.998 -17.215 -12.497 1.00 85.06 698 ALA A N 1
ATOM 5467 C CA . ALA A 1 698 ? -35.555 -15.834 -12.673 1.00 85.06 698 ALA A CA 1
ATOM 5468 C C . ALA A 1 698 ? -34.021 -15.721 -12.642 1.00 85.06 698 ALA A C 1
ATOM 5470 O O . ALA A 1 698 ? -33.437 -15.045 -13.489 1.00 85.06 698 ALA A O 1
ATOM 5471 N N . ALA A 1 699 ? -33.364 -16.453 -11.739 1.00 85.94 699 ALA A N 1
ATOM 5472 C CA . ALA A 1 699 ? -31.908 -16.501 -11.659 1.00 85.94 699 ALA A CA 1
ATOM 5473 C C . ALA A 1 699 ? -31.250 -17.110 -12.909 1.00 85.94 699 ALA A C 1
ATOM 5475 O O . ALA A 1 699 ? -30.286 -16.548 -13.428 1.00 85.94 699 ALA A O 1
ATOM 5476 N N . ILE A 1 700 ? -31.783 -18.216 -13.447 1.00 89.31 700 ILE A N 1
ATOM 5477 C CA . ILE A 1 700 ? -31.274 -18.808 -14.697 1.00 89.31 700 ILE A CA 1
ATOM 5478 C C . ILE A 1 700 ? -31.436 -17.804 -15.844 1.00 89.31 700 ILE A C 1
ATOM 5480 O O . ILE A 1 700 ? -30.520 -17.655 -16.653 1.00 89.31 700 ILE A O 1
ATOM 5484 N N . LYS A 1 701 ? -32.560 -17.075 -15.898 1.00 88.81 701 LYS A N 1
ATOM 5485 C CA . LYS A 1 701 ? -32.787 -16.048 -16.924 1.00 88.81 701 LYS A CA 1
ATOM 5486 C C . LYS A 1 701 ? -31.735 -14.943 -16.852 1.00 88.81 701 LYS A C 1
ATOM 5488 O O . LYS A 1 701 ? -31.088 -14.663 -17.857 1.00 88.81 701 LYS A O 1
ATOM 5493 N N . ALA A 1 702 ? -31.515 -14.385 -15.662 1.00 83.69 702 ALA A N 1
ATOM 5494 C CA . ALA A 1 702 ? -30.517 -13.343 -15.431 1.00 83.69 702 ALA A CA 1
ATOM 5495 C C . ALA A 1 702 ? -29.094 -13.824 -15.769 1.00 83.69 702 ALA A C 1
ATOM 5497 O O . ALA A 1 702 ? -28.310 -13.094 -16.380 1.00 83.69 702 ALA A O 1
ATOM 5498 N N . LEU A 1 703 ? -28.767 -15.079 -15.437 1.00 86.44 703 LEU A N 1
ATOM 5499 C CA . LEU A 1 703 ? -27.495 -15.699 -15.806 1.00 86.44 703 LEU A CA 1
ATOM 5500 C C . LEU A 1 703 ? -27.325 -15.788 -17.331 1.00 86.44 703 LEU A C 1
ATOM 5502 O O . LEU A 1 703 ? -26.238 -15.516 -17.842 1.00 86.44 703 LEU A O 1
ATOM 5506 N N . TRP A 1 704 ? -28.379 -16.159 -18.062 1.00 87.88 704 TRP A N 1
ATOM 5507 C CA . TRP A 1 704 ? -28.353 -16.269 -19.523 1.00 87.88 704 TRP A CA 1
ATOM 5508 C C . TRP A 1 704 ? -28.280 -14.905 -20.217 1.00 87.88 704 TRP A C 1
ATOM 5510 O O . TRP A 1 704 ? -27.534 -14.763 -21.187 1.00 87.88 704 TRP A O 1
ATOM 5520 N N . GLU A 1 705 ? -28.988 -13.898 -19.703 1.00 84.31 705 GLU A N 1
ATOM 5521 C CA . GLU A 1 705 ? -28.913 -12.505 -20.169 1.00 84.31 705 GLU A CA 1
ATOM 5522 C C . GLU A 1 705 ? -27.501 -11.941 -19.986 1.00 84.31 705 GLU A C 1
ATOM 5524 O O . GLU A 1 705 ? -26.897 -11.464 -20.946 1.00 84.31 705 GLU A O 1
ATOM 5529 N N . LYS A 1 706 ? -26.908 -12.107 -18.795 1.00 82.12 706 LYS A N 1
ATOM 5530 C CA . LYS A 1 706 ? -25.528 -11.679 -18.498 1.00 82.12 706 LYS A CA 1
ATOM 5531 C C . LYS A 1 706 ? -24.488 -12.306 -19.434 1.00 82.12 706 LYS A C 1
ATOM 5533 O O . LYS A 1 706 ? -23.427 -11.725 -19.648 1.00 82.12 706 LYS A O 1
ATOM 5538 N N . ARG A 1 707 ? -24.768 -13.494 -19.981 1.00 79.38 707 ARG A N 1
ATOM 5539 C CA . ARG A 1 707 ? -23.878 -14.223 -20.904 1.00 79.38 707 ARG A CA 1
ATOM 5540 C C . ARG A 1 707 ? -24.236 -14.043 -22.384 1.00 79.38 707 ARG A C 1
ATOM 5542 O O . ARG A 1 707 ? -23.635 -14.711 -23.223 1.00 79.38 707 ARG A O 1
ATOM 5549 N N . GLY A 1 708 ? -25.198 -13.174 -22.711 1.00 79.81 708 GLY A N 1
ATOM 5550 C CA . GLY A 1 708 ? -25.623 -12.911 -24.091 1.00 79.81 708 GLY A CA 1
ATOM 5551 C C . GLY A 1 708 ? -26.278 -14.115 -24.780 1.00 79.81 708 GLY A C 1
ATOM 5552 O O . GLY A 1 708 ? -26.294 -14.203 -26.004 1.00 79.81 708 GLY A O 1
ATOM 5553 N N . LEU A 1 709 ? -26.804 -15.081 -24.018 1.00 79.81 709 LEU A N 1
ATOM 5554 C CA . LEU A 1 709 ? -27.319 -16.346 -24.564 1.00 79.81 709 LEU A CA 1
ATOM 5555 C C . LEU A 1 709 ? -28.722 -16.229 -25.171 1.00 79.81 709 LEU A C 1
ATOM 5557 O O . LEU A 1 709 ? -29.164 -17.143 -25.867 1.00 79.81 709 LEU A O 1
ATOM 5561 N N . LEU A 1 710 ? -29.427 -15.127 -24.906 1.00 78.69 710 LEU A N 1
ATOM 5562 C CA . LEU A 1 710 ? -30.780 -14.886 -25.413 1.00 78.69 710 LEU A CA 1
ATOM 5563 C C . LEU A 1 710 ? -30.818 -14.075 -26.719 1.00 78.69 710 LEU A C 1
ATOM 5565 O O . LEU A 1 710 ? -31.865 -14.049 -27.360 1.00 78.69 710 LEU A O 1
ATOM 5569 N N . GLU A 1 711 ? -29.708 -13.459 -27.142 1.00 75.62 711 GLU A N 1
ATOM 5570 C CA . GLU A 1 711 ? -29.689 -12.540 -28.294 1.00 75.62 711 GLU A CA 1
ATOM 5571 C C . GLU A 1 711 ? -29.695 -13.267 -29.658 1.00 75.62 711 GLU A C 1
ATOM 5573 O O . GLU A 1 711 ? -30.377 -12.817 -30.576 1.00 75.62 711 GLU A O 1
ATOM 5578 N N . ASP A 1 712 ? -29.031 -14.428 -29.790 1.00 70.38 712 ASP A N 1
ATOM 5579 C CA . ASP A 1 712 ? -29.174 -15.338 -30.949 1.00 70.38 712 ASP A CA 1
ATOM 5580 C C . ASP A 1 712 ? -28.836 -16.808 -30.598 1.00 70.38 712 ASP A C 1
ATOM 5582 O O . ASP A 1 712 ? -27.760 -17.324 -30.924 1.00 70.38 712 ASP A O 1
ATOM 5586 N N . PRO A 1 713 ? -29.727 -17.529 -29.892 1.00 73.81 713 PRO A N 1
ATOM 5587 C CA . PRO A 1 713 ? -29.447 -18.897 -29.468 1.00 73.81 713 PRO A CA 1
ATOM 5588 C C . PRO A 1 713 ? -29.418 -19.878 -30.660 1.00 73.81 713 PRO A C 1
ATOM 5590 O O . PRO A 1 713 ? -30.306 -19.842 -31.520 1.00 73.81 713 PRO A O 1
ATOM 5593 N N . PRO A 1 714 ? -28.483 -20.849 -30.705 1.00 74.50 714 PRO A N 1
ATOM 5594 C CA . PRO A 1 714 ? -28.509 -21.956 -31.661 1.00 74.50 714 PRO A CA 1
ATOM 5595 C C . PRO A 1 714 ? -29.881 -22.650 -31.729 1.00 74.50 714 PRO A C 1
ATOM 5597 O O . PRO A 1 714 ? -30.598 -22.747 -30.731 1.00 74.50 714 PRO A O 1
ATOM 5600 N N . ARG A 1 715 ? -30.250 -23.216 -32.892 1.00 71.44 715 ARG A N 1
ATOM 5601 C CA . ARG A 1 715 ? -31.556 -23.894 -33.092 1.00 71.44 715 ARG A CA 1
ATOM 5602 C C . ARG A 1 715 ? -31.886 -24.939 -32.014 1.00 71.44 715 ARG A C 1
ATOM 5604 O O . ARG A 1 715 ? -33.051 -25.081 -31.652 1.00 71.44 715 ARG A O 1
ATOM 5611 N N . SER A 1 716 ? -30.884 -25.651 -31.499 1.00 68.31 716 SER A N 1
ATOM 5612 C CA . SER A 1 716 ? -31.037 -26.634 -30.416 1.00 68.31 716 SER A CA 1
ATOM 5613 C C . SER A 1 716 ? -31.471 -26.007 -29.085 1.00 68.31 716 SER A C 1
ATOM 5615 O O . SER A 1 716 ? -32.211 -26.637 -28.333 1.00 68.31 716 SER A O 1
ATOM 5617 N N . GLN A 1 717 ? -31.078 -24.760 -28.819 1.00 75.06 717 GLN A N 1
ATOM 5618 C CA . GLN A 1 717 ? -31.379 -24.023 -27.589 1.00 75.06 717 GLN A CA 1
ATOM 5619 C C . GLN A 1 717 ? -32.695 -23.243 -27.679 1.00 75.06 717 GLN A C 1
ATOM 5621 O O . GLN A 1 717 ? -33.394 -23.147 -26.676 1.00 75.06 717 GLN A O 1
ATOM 5626 N N . LYS A 1 718 ? -33.126 -22.803 -28.874 1.00 77.19 718 LYS A N 1
ATOM 5627 C CA . LYS A 1 718 ? -34.457 -22.177 -29.073 1.00 77.19 718 LYS A CA 1
ATOM 5628 C C . LYS A 1 718 ? -35.603 -23.062 -28.566 1.00 77.19 718 LYS A C 1
ATOM 5630 O O . LYS A 1 718 ? -36.533 -22.572 -27.931 1.00 77.19 718 LYS A O 1
ATOM 5635 N N . LYS A 1 719 ? -35.512 -24.380 -28.786 1.00 77.75 719 LYS A N 1
ATOM 5636 C CA . LYS A 1 719 ? -36.500 -25.351 -28.285 1.00 77.75 719 LYS A CA 1
ATOM 5637 C C . LYS A 1 719 ? -36.479 -25.471 -26.756 1.00 77.75 719 LYS A C 1
ATOM 5639 O O . LYS A 1 719 ? -37.543 -25.601 -26.161 1.00 77.75 719 LYS A O 1
ATOM 5644 N N . LEU A 1 720 ? -35.299 -25.418 -26.133 1.00 79.50 720 LEU A N 1
ATOM 5645 C CA . LEU A 1 720 ? -35.140 -25.464 -24.675 1.00 79.50 720 LEU A CA 1
ATOM 5646 C C . LEU A 1 720 ? -35.709 -24.194 -24.023 1.00 79.50 720 LEU A C 1
ATOM 5648 O O . LEU A 1 720 ? -36.549 -24.283 -23.134 1.00 79.50 720 LEU A O 1
ATOM 5652 N N . ILE A 1 721 ? -35.321 -23.022 -24.531 1.00 78.88 721 ILE A N 1
ATOM 5653 C CA . ILE A 1 721 ? -35.768 -21.714 -24.034 1.00 78.88 721 ILE A CA 1
ATOM 5654 C C . ILE A 1 721 ? -37.294 -21.583 -24.111 1.00 78.88 721 ILE A C 1
ATOM 5656 O O . ILE A 1 721 ? -37.917 -21.117 -23.159 1.00 78.88 721 ILE A O 1
ATOM 5660 N N . ARG A 1 722 ? -37.909 -22.028 -25.215 1.00 79.94 722 ARG A N 1
ATOM 5661 C CA . ARG A 1 722 ? -39.365 -21.973 -25.395 1.00 79.94 722 ARG A CA 1
ATOM 5662 C C . ARG A 1 722 ? -40.105 -23.010 -24.551 1.00 79.94 722 ARG A C 1
ATOM 5664 O O . ARG A 1 722 ? -41.022 -22.656 -23.824 1.00 79.94 722 ARG A O 1
ATOM 5671 N N . ASN A 1 723 ? -39.719 -24.284 -24.641 1.00 77.19 723 ASN A N 1
ATOM 5672 C CA . ASN A 1 723 ? -40.529 -25.374 -24.087 1.00 77.19 723 ASN A CA 1
ATOM 5673 C C . ASN A 1 723 ? -40.259 -25.657 -22.606 1.00 77.19 723 ASN A C 1
ATOM 5675 O O . ASN A 1 723 ? -41.097 -26.281 -21.963 1.00 77.19 723 ASN A O 1
ATOM 5679 N N . VAL A 1 724 ? -39.090 -25.270 -22.085 1.00 77.50 724 VAL A N 1
ATOM 5680 C CA . VAL A 1 724 ? -38.719 -25.504 -20.682 1.00 77.50 724 VAL A CA 1
ATOM 5681 C C . VAL A 1 724 ? -38.846 -24.222 -19.876 1.00 77.50 724 VAL A C 1
ATOM 5683 O O . VAL A 1 724 ? -39.542 -24.202 -18.867 1.00 77.50 724 VAL A O 1
ATOM 5686 N N . TYR A 1 725 ? -38.215 -23.142 -20.336 1.00 81.06 725 TYR A N 1
ATOM 5687 C CA . TYR A 1 725 ? -38.152 -21.899 -19.570 1.00 81.06 725 TYR A CA 1
ATOM 5688 C C . TYR A 1 725 ? -39.254 -20.889 -19.919 1.00 81.06 725 TYR A C 1
ATOM 5690 O O . TYR A 1 725 ? -39.544 -20.012 -19.107 1.00 81.06 725 TYR A O 1
ATOM 5698 N N . GLY A 1 726 ? -39.891 -21.004 -21.089 1.00 78.88 726 GLY A N 1
ATOM 5699 C CA . GLY A 1 726 ? -40.974 -20.124 -21.534 1.00 78.88 726 GLY A CA 1
ATOM 5700 C C . GLY A 1 726 ? -40.550 -18.671 -21.781 1.00 78.88 726 GLY A C 1
ATOM 5701 O O . GLY A 1 726 ? -41.332 -17.772 -21.495 1.00 78.88 726 GLY A O 1
ATOM 5702 N N . TRP A 1 727 ? -39.314 -18.417 -22.232 1.00 81.38 727 TRP A N 1
ATOM 5703 C CA . TRP A 1 727 ? -38.786 -17.047 -22.425 1.00 81.38 727 TRP A CA 1
ATOM 5704 C C . TRP A 1 727 ? -38.808 -16.540 -23.876 1.00 81.38 727 TRP A C 1
ATOM 5706 O O . TRP A 1 727 ? -38.409 -15.406 -24.121 1.00 81.38 727 TRP A O 1
ATOM 5716 N N . LEU A 1 728 ? -39.266 -17.353 -24.832 1.00 64.62 728 LEU A N 1
ATOM 5717 C CA . LEU A 1 728 ? -39.442 -16.975 -26.239 1.00 64.62 728 LEU A CA 1
ATOM 5718 C C . LEU A 1 728 ? -40.854 -17.370 -26.686 1.00 64.62 728 LEU A C 1
ATOM 5720 O O . LEU A 1 728 ? -41.223 -18.536 -26.519 1.00 64.62 728 LEU A O 1
ATOM 5724 N N . GLU A 1 729 ? -41.614 -16.425 -27.246 1.00 54.56 729 GLU A N 1
ATOM 5725 C CA . GLU A 1 729 ? -42.923 -16.685 -27.875 1.00 54.56 729 GLU A CA 1
ATOM 5726 C C . GLU A 1 729 ? -42.799 -17.352 -29.254 1.00 54.56 729 GLU A C 1
ATOM 5728 O O . GLU A 1 729 ? -41.922 -16.951 -30.056 1.00 54.56 729 GLU A O 1
#

Secondary structure (DSSP, 8-state):
-----------------S-EEEPPPSS----TTGGG--SSS--TT-EEEEEEEEEEESS-B--EEEEE---SSS-EEEEE-BSSTTS-BEE-HHHHHHHHHHHHHHHTT----SS-----EE---SGGGIIIIIHHHEEEETTEEEE--EEEEEEE-TTT--EEEEEEEEEEEEHHHHHHHHT-GGGGGPPPBSSSHHHHHHHHHHT--SEEEEEEPPSEEEE-GGG-EEEEPBEESTTTSSEEEEEE---BSS---TTSSSS--EEEEEES--STT-EEPPHHHHHHHHHHHTT-HHHHHHTTSSSEEEEEEE-SSSSEEEEESSTTPPEEPSS-HHHHHHTT-GGGTPPSBTTTB--HHHHHH-B--SSGGG-B--SEEEPPEEESS---BPPPEEE--PPP-TTSHHHHB---B-SSSBBS-TTT----TTSTT--B--EEE-----GGG--PPPPPHHHHT-GGG-EEE-PBPTT-EEEEEEEEEEE-HHHHHHHHHHHHGGG-TT--EE-SS-GGGTTTEEEEEEEEEEEEEEESSTTS--PPP-HHHHHHHHHHHHHHHHHHHHTTTS-TTTSHHHHHHHHTT-TTHHHHHHHHHT--SSPPPBSSS-BHHHHHHHTTB-PPPHHHHTTPPPP------SSS---SSHHHHHHHHHHHHHTT-SSHHHHHTSHHHHHHHHT--HHHHHHHHHHHHHHHHHTTTTTS--HHHHHHIIIII----

Radius of gyration: 31.0 Å; Cα contacts (8 Å, |Δi|>4): 1504; chains: 1; bounding box: 83×62×80 Å

Nearest PDB structures (foldseek):
  7wah-assembly1_A  TM=5.926E-01  e=4.894E-22  Desulfonema ishimotonii
  7xt4-assembly1_B  TM=7.623E-01  e=1.341E-13  Candidatus Scalindua brodae
  7y82-assembly1_A  TM=6.796E-01  e=2.934E-15  Candidatus Scalindua brodae
  7y80-assembly1_A  TM=6.646E-01  e=8.316E-14  Candidatus Scalindua brodae
  8d9f-assembly1_B  TM=3.208E-01  e=9.558E-13  Candidatus Scalindua brodae